Protein AF-A0A9P4XIF9-F1 (afdb_monomer)

Structure (mmCIF, N/CA/C/O backbone):
data_AF-A0A9P4XIF9-F1
#
_entry.id   AF-A0A9P4XIF9-F1
#
loop_
_atom_site.group_PDB
_atom_site.id
_atom_site.type_symbol
_atom_site.label_atom_id
_atom_site.label_alt_id
_atom_site.label_comp_id
_atom_site.label_asym_id
_atom_site.label_entity_id
_atom_site.label_seq_id
_atom_site.pdbx_PDB_ins_code
_atom_site.Cartn_x
_atom_site.Cartn_y
_atom_site.Cartn_z
_atom_site.occupancy
_atom_site.B_iso_or_equiv
_atom_site.auth_seq_id
_atom_site.auth_comp_id
_atom_site.auth_asym_id
_atom_site.auth_atom_id
_atom_site.pdbx_PDB_model_num
ATOM 1 N N . MET A 1 1 ? 17.926 64.550 -38.096 1.00 45.88 1 MET A N 1
ATOM 2 C CA . MET A 1 1 ? 16.974 64.703 -36.972 1.00 45.88 1 MET A CA 1
ATOM 3 C C . MET A 1 1 ? 16.442 63.330 -36.577 1.00 45.88 1 MET A C 1
ATOM 5 O O . MET A 1 1 ? 16.122 62.567 -37.485 1.00 45.88 1 MET A O 1
ATOM 9 N N . PRO A 1 2 ? 16.386 62.983 -35.280 1.00 43.66 2 PRO A N 1
ATOM 10 C CA . PRO A 1 2 ? 15.894 61.683 -34.825 1.00 43.66 2 PRO A CA 1
ATOM 11 C C . PRO A 1 2 ? 14.366 61.588 -34.968 1.00 43.66 2 PRO A C 1
ATOM 13 O O . PRO A 1 2 ? 13.650 62.548 -34.687 1.00 43.66 2 PRO A O 1
ATOM 16 N N . ARG A 1 3 ? 13.854 60.429 -35.401 1.00 45.88 3 ARG A N 1
ATOM 17 C CA . ARG A 1 3 ? 12.406 60.168 -35.460 1.00 45.88 3 ARG A CA 1
ATOM 18 C C . ARG A 1 3 ? 11.880 59.867 -34.056 1.00 45.88 3 ARG A C 1
ATOM 20 O O . ARG A 1 3 ? 12.386 58.955 -33.409 1.00 45.88 3 ARG A O 1
ATOM 27 N N . GLN A 1 4 ? 10.852 60.589 -33.610 1.00 50.59 4 GLN A N 1
ATOM 28 C CA . GLN A 1 4 ? 10.167 60.260 -32.357 1.00 50.59 4 GLN A CA 1
ATOM 29 C C . GLN A 1 4 ? 9.380 58.937 -32.475 1.00 50.59 4 GLN A C 1
ATOM 31 O O . GLN A 1 4 ? 8.837 58.640 -33.546 1.00 50.59 4 GLN A O 1
ATOM 36 N N . PRO A 1 5 ? 9.303 58.135 -31.396 1.00 54.44 5 PRO A N 1
ATOM 37 C CA . PRO A 1 5 ? 8.517 56.906 -31.375 1.00 54.44 5 PRO A CA 1
ATOM 38 C C . PRO A 1 5 ? 7.012 57.212 -31.353 1.00 54.44 5 PRO A C 1
ATOM 40 O O . PRO A 1 5 ? 6.559 58.113 -30.652 1.00 54.44 5 PRO A O 1
ATOM 43 N N . LYS A 1 6 ? 6.219 56.436 -32.103 1.00 57.38 6 LYS A N 1
ATOM 44 C CA . LYS A 1 6 ? 4.751 56.549 -32.083 1.00 57.38 6 LYS A CA 1
ATOM 45 C C . LYS A 1 6 ? 4.178 56.067 -30.737 1.00 57.38 6 LYS A C 1
ATOM 47 O O . LYS A 1 6 ? 4.663 55.057 -30.220 1.00 57.38 6 LYS A O 1
ATOM 52 N N . PRO A 1 7 ? 3.124 56.715 -30.204 1.00 55.19 7 PRO A N 1
ATOM 53 C CA . PRO A 1 7 ? 2.435 56.241 -29.006 1.00 55.19 7 PRO A CA 1
ATOM 54 C C . PRO A 1 7 ? 1.759 54.886 -29.265 1.00 55.19 7 PRO A C 1
ATOM 56 O O . PRO A 1 7 ? 1.248 54.627 -30.358 1.00 55.19 7 PRO A O 1
ATOM 59 N N . LYS A 1 8 ? 1.762 54.010 -28.254 1.00 58.25 8 LYS A N 1
ATOM 60 C CA . LYS A 1 8 ? 1.008 52.747 -28.283 1.00 58.25 8 LYS A CA 1
ATOM 61 C C . LYS A 1 8 ? -0.459 53.022 -27.921 1.00 58.25 8 LYS A C 1
ATOM 63 O O . LYS A 1 8 ? -0.689 53.846 -27.042 1.00 58.25 8 LYS A O 1
ATOM 68 N N . PRO A 1 9 ? -1.434 52.342 -28.549 1.00 59.09 9 PRO A N 1
ATOM 69 C CA . PRO A 1 9 ? -2.839 52.490 -28.190 1.00 59.09 9 PRO A CA 1
ATOM 70 C C . PRO A 1 9 ? -3.131 51.827 -26.838 1.00 59.09 9 PRO A C 1
ATOM 72 O O . PRO A 1 9 ? -2.679 50.704 -26.582 1.00 59.09 9 PRO A O 1
ATOM 75 N N . ASP A 1 10 ? -3.916 52.505 -26.003 1.00 60.84 10 ASP A N 1
ATOM 76 C CA . ASP A 1 10 ? -4.348 51.981 -24.710 1.00 60.84 10 ASP A CA 1
ATOM 77 C C . ASP A 1 10 ? -5.229 50.738 -24.873 1.00 60.84 10 ASP A C 1
ATOM 79 O O . ASP A 1 10 ? -6.188 50.702 -25.649 1.00 60.84 10 ASP A O 1
ATOM 83 N N . LYS A 1 11 ? -4.903 49.686 -24.116 1.00 59.03 11 LYS A N 1
ATOM 84 C CA . LYS A 1 11 ? -5.727 48.477 -24.056 1.00 59.03 11 LYS A CA 1
ATOM 85 C C . LYS A 1 11 ? -6.918 48.726 -23.141 1.00 59.03 11 LYS A C 1
ATOM 87 O O . LYS A 1 11 ? -6.751 48.795 -21.926 1.00 59.03 11 LYS A O 1
ATOM 92 N N . ALA A 1 12 ? -8.114 48.764 -23.724 1.00 64.31 12 ALA A N 1
ATOM 93 C CA . ALA A 1 12 ? -9.361 48.749 -22.969 1.00 64.31 12 ALA A CA 1
ATOM 94 C C . ALA A 1 12 ? -9.392 47.569 -21.965 1.00 64.31 12 ALA A C 1
ATOM 96 O O . ALA A 1 12 ? -8.933 46.466 -22.300 1.00 64.31 12 ALA A O 1
ATOM 97 N N . PRO A 1 13 ? -9.918 47.772 -20.742 1.00 53.72 13 PRO A N 1
ATOM 98 C CA . PRO A 1 13 ? -9.957 46.735 -19.720 1.00 53.72 13 PRO A CA 1
ATOM 99 C C . PRO A 1 13 ? -10.834 45.563 -20.176 1.00 53.72 13 PRO A C 1
ATOM 101 O O . PRO A 1 13 ? -11.983 45.742 -20.582 1.00 53.72 13 PRO A O 1
ATOM 104 N N . LYS A 1 14 ? -10.294 44.340 -20.107 1.00 55.84 14 LYS A N 1
ATOM 105 C CA . LYS A 1 14 ? -11.080 43.129 -20.380 1.00 55.84 14 LYS A CA 1
ATOM 106 C C . LYS A 1 14 ? -12.169 42.972 -19.309 1.00 55.84 14 LYS A C 1
ATOM 108 O O . LYS A 1 14 ? -11.842 43.101 -18.129 1.00 55.84 14 LYS A O 1
ATOM 113 N N . PRO A 1 15 ? -13.417 42.633 -19.681 1.00 46.97 15 PRO A N 1
ATOM 114 C CA . PRO A 1 15 ? -14.468 42.377 -18.705 1.00 46.97 15 PRO A CA 1
ATOM 115 C C . PRO A 1 15 ? -14.076 41.208 -17.795 1.00 46.97 15 PRO A C 1
ATOM 117 O O . PRO A 1 15 ? -13.524 40.203 -18.257 1.00 46.97 15 PRO A O 1
ATOM 120 N N . ALA A 1 16 ? -14.361 41.351 -16.499 1.00 52.16 16 ALA A N 1
ATOM 121 C CA . ALA A 1 16 ? -14.076 40.329 -15.503 1.00 52.16 16 ALA A CA 1
ATOM 122 C C . ALA A 1 16 ? -14.806 39.028 -15.869 1.00 52.16 16 ALA A C 1
ATOM 124 O O . ALA A 1 16 ? -16.031 38.988 -15.995 1.00 52.16 16 ALA A O 1
ATOM 125 N N . ARG A 1 17 ? -14.039 37.955 -16.074 1.00 47.94 17 ARG A N 1
ATOM 126 C CA . ARG A 1 17 ? -14.581 36.649 -16.447 1.00 47.94 17 ARG A CA 1
ATOM 127 C C . ARG A 1 17 ? -15.250 36.046 -15.216 1.00 47.94 17 ARG A C 1
ATOM 129 O O . ARG A 1 17 ? -14.547 35.560 -14.336 1.00 47.94 17 ARG A O 1
ATOM 136 N N . ALA A 1 18 ? -16.581 36.091 -15.164 1.00 46.34 18 ALA A N 1
ATOM 137 C CA . ALA A 1 18 ? -17.352 35.496 -14.078 1.00 46.34 18 ALA A CA 1
ATOM 138 C C . ALA A 1 18 ? -16.908 34.043 -13.846 1.00 46.34 18 ALA A C 1
ATOM 140 O O . ALA A 1 18 ? -16.973 33.203 -14.750 1.00 46.34 18 ALA A O 1
ATOM 141 N N . SER A 1 19 ? -16.423 33.764 -12.638 1.00 44.91 19 SER A N 1
ATOM 142 C CA . SER A 1 19 ? -16.069 32.422 -12.204 1.00 44.91 19 SER A CA 1
ATOM 143 C C . SER A 1 19 ? -17.350 31.604 -12.083 1.00 44.91 19 SER A C 1
ATOM 145 O O . SER A 1 19 ? -18.084 31.742 -11.104 1.00 44.91 19 SER A O 1
ATOM 147 N N . LYS A 1 20 ? -17.627 30.747 -13.074 1.00 48.09 20 LYS A N 1
ATOM 148 C CA . LYS A 1 20 ? -18.573 29.647 -12.870 1.00 48.09 20 LYS A CA 1
ATOM 149 C C . LYS A 1 20 ? -18.083 28.862 -11.657 1.00 48.09 20 LYS A C 1
ATOM 151 O O . LYS A 1 20 ? -16.939 28.411 -11.667 1.00 48.09 20 LYS A O 1
ATOM 156 N N . GLY A 1 21 ? -18.926 28.739 -10.636 1.00 44.53 21 GLY A N 1
ATOM 157 C CA . GLY A 1 21 ? -18.659 27.842 -9.522 1.00 44.53 21 GLY A CA 1
ATOM 158 C C . GLY A 1 21 ? -18.537 26.432 -10.078 1.00 44.53 21 GLY A C 1
ATOM 159 O O . GLY A 1 21 ? -19.508 25.890 -10.600 1.00 44.53 21 GLY A O 1
ATOM 160 N N . THR A 1 22 ? -17.329 25.880 -10.050 1.00 49.16 22 THR A N 1
ATOM 161 C CA . THR A 1 22 ? -17.113 24.481 -10.396 1.00 49.16 22 THR A CA 1
ATOM 162 C C . THR A 1 22 ? -17.690 23.665 -9.250 1.00 49.16 22 THR A C 1
ATOM 164 O O . THR A 1 22 ? -17.115 23.673 -8.163 1.00 49.16 22 THR A O 1
ATOM 167 N N . GLU A 1 23 ? -18.814 22.981 -9.469 1.00 46.38 23 GLU A N 1
ATOM 168 C CA . GLU A 1 23 ? -19.221 21.907 -8.566 1.00 46.38 23 GLU A CA 1
ATOM 169 C C . GLU A 1 23 ? -18.059 20.917 -8.481 1.00 46.38 23 GLU A C 1
ATOM 171 O O . GLU A 1 23 ? -17.656 20.306 -9.475 1.00 46.38 23 GLU A O 1
ATOM 176 N N . THR A 1 24 ? -17.464 20.810 -7.295 1.00 61.12 24 THR A N 1
ATOM 177 C CA . THR A 1 24 ? -16.451 19.803 -7.008 1.00 61.12 24 THR A CA 1
ATOM 178 C C . THR A 1 24 ? -17.153 18.457 -6.985 1.00 61.12 24 THR A C 1
ATOM 180 O O . THR A 1 24 ? -17.764 18.096 -5.979 1.00 61.12 24 THR A O 1
ATOM 183 N N . ALA A 1 25 ? -17.096 17.746 -8.113 1.00 69.00 25 ALA A N 1
ATOM 184 C CA . ALA A 1 25 ? -17.603 16.387 -8.228 1.00 69.00 25 ALA A CA 1
ATOM 185 C C . ALA A 1 25 ? -17.075 15.536 -7.064 1.00 69.00 25 ALA A C 1
ATOM 187 O O . ALA A 1 25 ? -15.888 15.605 -6.730 1.00 69.00 25 ALA A O 1
ATOM 188 N N . ALA A 1 26 ? -17.963 14.761 -6.439 1.00 78.94 26 ALA A N 1
ATOM 189 C CA . ALA A 1 26 ? -17.603 13.919 -5.307 1.00 78.94 26 ALA A CA 1
ATOM 190 C C . ALA A 1 26 ? -16.476 12.954 -5.709 1.00 78.94 26 ALA A C 1
ATOM 192 O O . ALA A 1 26 ? -16.573 12.270 -6.730 1.00 78.94 26 ALA A O 1
ATOM 193 N N . ILE A 1 27 ? -15.401 12.908 -4.918 1.00 87.06 27 ILE A N 1
ATOM 194 C CA . ILE A 1 27 ? -14.288 11.999 -5.197 1.00 87.06 27 ILE A CA 1
ATOM 195 C C . ILE A 1 27 ? -14.744 10.571 -4.914 1.00 87.06 27 ILE A C 1
ATOM 197 O O . ILE A 1 27 ? -15.144 10.241 -3.800 1.00 87.06 27 ILE A O 1
ATOM 201 N N . SER A 1 28 ? -14.657 9.729 -5.939 1.00 89.75 28 SER A N 1
ATOM 202 C CA . SER A 1 28 ? -14.852 8.287 -5.838 1.00 89.75 28 SER A CA 1
ATOM 203 C C . SER A 1 28 ? -13.496 7.581 -5.869 1.00 89.75 28 SER A C 1
ATOM 205 O O . SER A 1 28 ? -12.626 7.892 -6.692 1.00 89.75 28 SER A O 1
ATOM 207 N N . PHE A 1 29 ? -13.350 6.593 -4.988 1.00 93.06 29 PHE A N 1
ATOM 208 C CA . PHE A 1 29 ? -12.261 5.617 -4.980 1.00 93.06 29 PHE A CA 1
ATOM 209 C C . PHE A 1 29 ? -12.724 4.250 -5.509 1.00 93.06 29 PHE A C 1
ATOM 211 O O . PHE A 1 29 ? -12.046 3.258 -5.280 1.00 93.06 29 PHE A O 1
ATOM 218 N N . ASP A 1 30 ? -13.836 4.189 -6.251 1.00 92.69 30 ASP A N 1
ATOM 219 C CA . ASP A 1 30 ? -14.298 2.944 -6.871 1.00 92.69 30 ASP A CA 1
ATOM 220 C C . ASP A 1 30 ? -13.254 2.446 -7.889 1.00 92.69 30 ASP A C 1
ATOM 222 O O . ASP A 1 30 ? -12.745 3.266 -8.674 1.00 92.69 30 ASP A O 1
ATOM 226 N N . PRO A 1 31 ? -12.922 1.138 -7.915 1.00 94.50 31 PRO A N 1
ATOM 227 C CA . PRO A 1 31 ? -11.934 0.576 -8.836 1.00 94.50 31 PRO A CA 1
ATOM 228 C C . PRO A 1 31 ? -12.284 0.893 -10.285 1.00 94.50 31 PRO A C 1
ATOM 230 O O . PRO A 1 31 ? -13.388 0.594 -10.743 1.00 94.50 31 PRO A O 1
ATOM 233 N N . ILE A 1 32 ? -11.356 1.506 -11.024 1.00 92.88 32 ILE A N 1
ATOM 234 C CA . ILE A 1 32 ? -11.715 2.083 -12.322 1.00 92.88 32 ILE A CA 1
ATOM 235 C C . ILE A 1 32 ? -12.131 1.021 -13.345 1.00 92.88 32 ILE A C 1
ATOM 237 O O . ILE A 1 32 ? -13.061 1.266 -14.102 1.00 92.88 32 ILE A O 1
ATOM 241 N N . LEU A 1 33 ? -11.552 -0.185 -13.310 1.00 92.50 33 LEU A N 1
ATOM 242 C CA . LEU A 1 33 ? -11.958 -1.284 -14.198 1.00 92.50 33 LEU A CA 1
ATOM 243 C C . LEU A 1 33 ? -13.365 -1.861 -13.907 1.00 92.50 33 LEU A C 1
ATOM 245 O O . LEU A 1 33 ? -13.855 -2.668 -14.693 1.00 92.50 33 LEU A O 1
ATOM 249 N N . ARG A 1 34 ? -14.057 -1.434 -12.834 1.00 92.94 34 ARG A N 1
ATOM 250 C CA . ARG A 1 34 ? -15.493 -1.727 -12.628 1.00 92.94 34 ARG A CA 1
ATOM 251 C C . ARG A 1 34 ? -16.431 -0.748 -13.348 1.00 92.94 34 ARG A C 1
ATOM 253 O O . ARG A 1 34 ? -17.632 -1.006 -13.382 1.00 92.94 34 ARG A O 1
ATOM 260 N N . GLN A 1 35 ? -15.915 0.365 -13.874 1.00 90.62 35 GLN A N 1
ATOM 261 C CA . GLN A 1 35 ? -16.707 1.398 -14.546 1.00 90.62 35 GLN A CA 1
ATOM 262 C C . GLN A 1 35 ? -16.933 1.054 -16.024 1.00 90.62 35 GLN A C 1
ATOM 264 O O . GLN A 1 35 ? -16.078 0.457 -16.674 1.00 90.62 35 GLN A O 1
ATOM 269 N N . ASP A 1 36 ? -18.066 1.481 -16.577 1.00 88.94 36 ASP A N 1
ATOM 270 C CA . ASP A 1 36 ? -18.350 1.344 -18.007 1.00 88.94 36 ASP A CA 1
ATOM 271 C C . ASP A 1 36 ? -17.645 2.436 -18.838 1.00 88.94 36 ASP A C 1
ATOM 273 O O . ASP A 1 36 ? -17.253 3.486 -18.326 1.00 88.94 36 ASP A O 1
ATOM 277 N N . ASN A 1 37 ? -17.551 2.232 -20.158 1.00 89.50 37 ASN A N 1
ATOM 278 C CA . ASN A 1 37 ? -17.005 3.202 -21.127 1.00 89.50 37 ASN A CA 1
ATOM 279 C C . ASN A 1 37 ? -15.531 3.594 -20.890 1.00 89.50 37 ASN A C 1
ATOM 281 O O . ASN A 1 37 ? -15.133 4.748 -21.084 1.00 89.50 37 ASN A O 1
ATOM 285 N N . LEU A 1 38 ? -14.709 2.627 -20.483 1.00 91.50 38 LEU A N 1
ATOM 286 C CA . LEU A 1 38 ? -13.288 2.841 -20.223 1.00 91.50 38 LEU A CA 1
ATOM 287 C C . LEU A 1 38 ? -12.487 3.151 -21.501 1.00 91.50 38 LEU A C 1
ATOM 289 O O . LEU A 1 38 ? -12.790 2.623 -22.572 1.00 91.50 38 LEU A O 1
ATOM 293 N N . PRO A 1 39 ? -11.423 3.972 -21.403 1.00 92.81 39 PRO A N 1
ATOM 294 C CA . PRO A 1 39 ? -10.438 4.113 -22.469 1.00 92.81 39 PRO A CA 1
ATOM 295 C C . PRO A 1 39 ? -9.807 2.769 -22.849 1.00 92.81 39 PRO A C 1
ATOM 297 O O . PRO A 1 39 ? -9.378 2.032 -21.965 1.00 92.81 39 PRO A O 1
ATOM 300 N N . GLU A 1 40 ? -9.655 2.505 -24.149 1.00 94.50 40 GLU A N 1
ATOM 301 C CA . GLU A 1 40 ? -9.080 1.257 -24.689 1.00 94.50 40 GLU A CA 1
ATOM 302 C C . GLU A 1 40 ? -7.734 0.888 -24.047 1.00 94.50 40 GLU A C 1
ATOM 304 O O . GLU A 1 40 ? -7.527 -0.263 -23.684 1.00 94.50 40 GLU A O 1
ATOM 309 N N . TRP A 1 41 ? -6.858 1.870 -23.795 1.00 94.75 41 TRP A N 1
ATOM 310 C CA . TRP A 1 41 ? -5.553 1.637 -23.159 1.00 94.75 41 TRP A CA 1
ATOM 311 C C . TRP A 1 41 ? -5.641 1.036 -21.747 1.00 94.75 41 TRP A C 1
ATOM 313 O O . TRP A 1 41 ? -4.664 0.460 -21.282 1.00 94.75 41 TRP A O 1
ATOM 323 N N . ARG A 1 42 ? -6.776 1.173 -21.043 1.00 94.62 42 ARG A N 1
ATOM 324 C CA . ARG A 1 42 ? -6.986 0.531 -19.735 1.00 94.62 42 ARG A CA 1
ATOM 325 C C . ARG A 1 42 ? -7.360 -0.944 -19.850 1.00 94.62 42 ARG A C 1
ATOM 327 O O . ARG A 1 42 ? -7.243 -1.649 -18.856 1.00 94.62 42 ARG A O 1
ATOM 334 N N . LEU A 1 43 ? -7.824 -1.375 -21.020 1.00 93.94 43 LEU A N 1
ATOM 335 C CA . LEU A 1 43 ? -8.221 -2.749 -21.334 1.00 93.94 43 LEU A CA 1
ATOM 336 C C . LEU A 1 43 ? -7.134 -3.494 -22.130 1.00 93.94 43 LEU A C 1
ATOM 338 O O . LEU A 1 43 ? -7.317 -4.655 -22.483 1.00 93.94 43 LEU A O 1
ATOM 342 N N . ASP A 1 44 ? -6.019 -2.821 -22.425 1.00 94.75 44 ASP A N 1
ATOM 343 C CA . ASP A 1 44 ? -4.832 -3.415 -23.028 1.00 94.75 44 ASP A CA 1
ATOM 344 C C . ASP A 1 44 ? -4.257 -4.499 -22.090 1.00 94.75 44 ASP A C 1
ATOM 346 O O . ASP A 1 44 ? -4.021 -4.198 -20.913 1.00 94.75 44 ASP A O 1
ATOM 350 N N . PRO A 1 45 ? -4.000 -5.732 -22.572 1.00 94.50 45 PRO A N 1
ATOM 351 C CA . PRO A 1 45 ? -3.392 -6.791 -21.770 1.00 94.50 45 PRO A CA 1
ATOM 352 C C . PRO A 1 45 ? -2.099 -6.369 -21.051 1.00 94.50 45 PRO A C 1
ATOM 354 O O . PRO A 1 45 ? -1.907 -6.731 -19.890 1.00 94.50 45 PRO A O 1
ATOM 357 N N . GLU A 1 46 ? -1.243 -5.544 -21.671 1.00 93.69 46 GLU A N 1
ATOM 358 C CA . GLU A 1 46 ? -0.011 -5.034 -21.040 1.00 93.69 46 GLU A CA 1
ATOM 359 C C . GLU A 1 46 ? -0.265 -3.972 -19.957 1.00 93.69 46 GLU A C 1
ATOM 361 O O . GLU A 1 46 ? 0.644 -3.618 -19.198 1.00 93.69 46 GLU A O 1
ATOM 366 N N . ALA A 1 47 ? -1.482 -3.428 -19.891 1.00 94.38 47 ALA A N 1
ATOM 367 C CA . ALA A 1 47 ? -1.937 -2.524 -18.843 1.00 94.38 47 ALA A CA 1
ATOM 368 C C . ALA A 1 47 ? -2.736 -3.247 -17.744 1.00 94.38 47 ALA A C 1
ATOM 370 O O . ALA A 1 47 ? -3.034 -2.624 -16.724 1.00 94.38 47 ALA A O 1
ATOM 371 N N . THR A 1 48 ? -3.078 -4.526 -17.916 1.00 94.44 48 THR A N 1
ATOM 372 C CA . THR A 1 48 ? -3.738 -5.365 -16.895 1.00 94.44 48 THR A CA 1
ATOM 373 C C . THR A 1 48 ? -2.846 -6.476 -16.336 1.00 94.44 48 THR A C 1
ATOM 375 O O . THR A 1 48 ? -3.181 -7.046 -15.300 1.00 94.44 48 THR A O 1
ATOM 378 N N . ASP A 1 49 ? -1.706 -6.760 -16.973 1.00 95.06 49 ASP A N 1
ATOM 379 C CA . ASP A 1 49 ? -0.644 -7.593 -16.404 1.00 95.06 49 ASP A CA 1
ATOM 380 C C . ASP A 1 49 ? 0.069 -6.849 -15.261 1.00 95.06 49 ASP A C 1
ATOM 382 O O . ASP A 1 49 ? 0.799 -5.871 -15.459 1.00 95.06 49 ASP A O 1
ATOM 386 N N . TYR A 1 50 ? -0.143 -7.335 -14.040 1.00 96.31 50 TYR A N 1
ATOM 387 C CA . TYR A 1 50 ? 0.476 -6.834 -12.818 1.00 96.31 50 TYR A CA 1
ATOM 388 C C . TYR A 1 50 ? 1.537 -7.788 -12.262 1.00 96.31 50 TYR A C 1
ATOM 390 O O . TYR A 1 50 ? 1.994 -7.588 -11.132 1.00 96.31 50 TYR A O 1
ATOM 398 N N . SER A 1 51 ? 1.960 -8.797 -13.031 1.00 94.88 51 SER A N 1
ATOM 399 C CA . SER A 1 51 ? 3.102 -9.646 -12.688 1.00 94.88 51 SER A CA 1
ATOM 400 C C . SER A 1 51 ? 4.361 -8.811 -12.428 1.00 94.88 51 SER A C 1
ATOM 402 O O . SER A 1 51 ? 4.504 -7.667 -12.877 1.00 94.88 51 SER A O 1
ATOM 404 N N . VAL A 1 52 ? 5.283 -9.370 -11.642 1.00 91.31 52 VAL A N 1
ATOM 405 C CA . VAL A 1 52 ? 6.583 -8.736 -11.417 1.00 91.31 52 VAL A CA 1
ATOM 406 C C . VAL A 1 52 ? 7.453 -9.011 -12.642 1.00 91.31 52 VAL A C 1
ATOM 408 O O . VAL A 1 52 ? 7.794 -10.156 -12.931 1.00 91.31 52 VAL A O 1
ATOM 411 N N . ALA A 1 53 ? 7.769 -7.963 -13.396 1.00 85.38 53 ALA A N 1
ATOM 412 C CA . ALA A 1 53 ? 8.610 -8.041 -14.579 1.00 85.38 53 ALA A CA 1
ATOM 413 C C . ALA A 1 53 ? 10.046 -8.447 -14.210 1.00 85.38 53 ALA A C 1
ATOM 415 O O . ALA A 1 53 ? 10.565 -8.029 -13.180 1.00 85.38 53 ALA A O 1
ATOM 416 N N . ASN A 1 54 ? 10.728 -9.182 -15.093 1.00 64.81 54 ASN A N 1
ATOM 417 C CA . ASN A 1 54 ? 12.151 -9.509 -14.942 1.00 64.81 54 ASN A CA 1
ATOM 418 C C . ASN A 1 54 ? 13.034 -8.277 -15.216 1.00 64.81 54 ASN A C 1
ATOM 420 O O . ASN A 1 54 ? 13.733 -8.211 -16.226 1.00 64.81 54 ASN A O 1
ATOM 424 N N . THR A 1 55 ? 12.989 -7.283 -14.327 1.00 56.28 55 THR A N 1
ATOM 425 C CA . THR A 1 55 ? 13.799 -6.059 -14.403 1.00 56.28 55 THR A CA 1
ATOM 426 C C . THR A 1 55 ? 14.459 -5.737 -13.067 1.00 56.28 55 THR A C 1
ATOM 428 O O . THR A 1 55 ? 14.419 -4.600 -12.591 1.00 56.28 55 THR A O 1
ATOM 431 N N . ALA A 1 56 ? 15.149 -6.731 -12.506 1.00 56.75 56 ALA A N 1
ATOM 432 C CA . ALA A 1 56 ? 16.292 -6.496 -11.632 1.00 56.75 56 ALA A CA 1
ATOM 433 C C . ALA A 1 56 ? 17.403 -5.805 -12.448 1.00 56.75 56 ALA A C 1
ATOM 435 O O . ALA A 1 56 ? 18.365 -6.430 -12.889 1.00 56.75 56 ALA A O 1
ATOM 436 N N . ILE A 1 57 ? 17.241 -4.503 -12.713 1.00 59.00 57 ILE A N 1
ATOM 437 C CA . ILE A 1 57 ? 18.335 -3.666 -13.203 1.00 59.00 57 ILE A CA 1
ATOM 438 C C . ILE A 1 57 ? 19.263 -3.487 -12.007 1.00 59.00 57 ILE A C 1
ATOM 440 O O . ILE A 1 57 ? 19.023 -2.648 -11.136 1.00 59.00 57 ILE A O 1
ATOM 444 N N . THR A 1 58 ? 20.284 -4.335 -11.941 1.00 58.03 58 THR A N 1
ATOM 445 C CA . THR A 1 58 ? 21.389 -4.176 -11.002 1.00 58.03 58 THR A CA 1
ATOM 446 C C . THR A 1 58 ? 22.125 -2.878 -11.311 1.00 58.03 58 THR A C 1
ATOM 448 O O . THR A 1 58 ? 22.219 -2.455 -12.469 1.00 58.03 58 THR A O 1
ATOM 451 N N . THR A 1 59 ? 22.656 -2.250 -10.270 1.00 59.47 59 THR A N 1
ATOM 452 C CA . THR A 1 59 ? 23.521 -1.075 -10.355 1.00 59.47 59 THR A CA 1
ATOM 453 C C . THR A 1 59 ? 24.664 -1.250 -11.369 1.00 59.47 59 THR A C 1
ATOM 455 O O . THR A 1 59 ? 25.077 -2.377 -11.651 1.00 59.47 59 THR A O 1
ATOM 458 N N . PRO A 1 60 ? 25.236 -0.149 -11.897 1.00 64.06 60 PRO A N 1
ATOM 459 C CA . PRO A 1 60 ? 26.386 -0.209 -12.794 1.00 64.06 60 PRO A CA 1
ATOM 460 C C . PRO A 1 60 ? 27.546 -1.062 -12.260 1.00 64.06 60 PRO A C 1
ATOM 462 O O . PRO A 1 60 ? 27.892 -0.986 -11.083 1.00 64.06 60 PRO A O 1
ATOM 465 N N . ASN A 1 61 ? 28.207 -1.792 -13.161 1.00 69.25 61 ASN A N 1
ATOM 466 C CA . ASN A 1 61 ? 29.406 -2.588 -12.860 1.00 69.25 61 ASN A CA 1
ATOM 467 C C . ASN A 1 61 ? 30.689 -1.737 -12.732 1.00 69.25 61 ASN A C 1
ATOM 469 O O . ASN A 1 61 ? 31.754 -2.257 -12.411 1.00 69.25 61 ASN A O 1
ATOM 473 N N . GLU A 1 62 ? 30.620 -0.438 -13.031 1.00 80.62 62 GLU A N 1
ATOM 474 C CA . GLU A 1 62 ? 31.772 0.467 -13.015 1.00 80.62 62 GLU A CA 1
ATOM 475 C C . GLU A 1 62 ? 32.053 0.980 -11.589 1.00 80.62 62 GLU A C 1
ATOM 477 O O . GLU A 1 62 ? 31.186 1.643 -11.013 1.00 80.62 62 GLU A O 1
ATOM 482 N N . PRO A 1 63 ? 33.263 0.790 -11.020 1.00 78.44 63 PRO A N 1
ATOM 483 C CA . PRO A 1 63 ? 33.559 1.185 -9.638 1.00 78.44 63 PRO A CA 1
ATOM 484 C C . PRO A 1 63 ? 33.259 2.656 -9.313 1.00 78.44 63 PRO A C 1
ATOM 486 O O . PRO A 1 63 ? 32.731 2.958 -8.246 1.00 78.44 63 PRO A O 1
ATOM 489 N N . ALA A 1 64 ? 33.522 3.574 -10.249 1.00 80.94 64 ALA A N 1
ATOM 490 C CA . ALA A 1 64 ? 33.224 4.998 -10.079 1.00 80.94 64 ALA A CA 1
ATOM 491 C C . ALA A 1 64 ? 31.712 5.284 -9.991 1.00 80.94 64 ALA A C 1
ATOM 493 O O . ALA A 1 64 ? 31.282 6.148 -9.223 1.00 80.94 64 ALA A O 1
ATOM 494 N N . ALA A 1 65 ? 30.899 4.546 -10.752 1.00 78.81 65 ALA A N 1
ATOM 495 C CA . ALA A 1 65 ? 29.448 4.637 -10.691 1.00 78.81 65 ALA A CA 1
ATOM 496 C C . ALA A 1 65 ? 28.913 4.042 -9.380 1.00 78.81 65 ALA A C 1
ATOM 498 O O . ALA A 1 65 ? 28.117 4.702 -8.721 1.00 78.81 65 ALA A O 1
ATOM 499 N N . ILE A 1 66 ? 29.435 2.889 -8.939 1.00 76.31 66 ILE A N 1
ATOM 500 C CA . ILE A 1 66 ? 29.117 2.293 -7.628 1.00 76.31 66 ILE A CA 1
ATOM 501 C C . ILE A 1 66 ? 29.415 3.287 -6.496 1.00 76.31 66 ILE A C 1
ATOM 503 O O . ILE A 1 66 ? 28.557 3.542 -5.657 1.00 76.31 66 ILE A O 1
ATOM 507 N N . THR A 1 67 ? 30.600 3.913 -6.476 1.00 79.31 67 THR A N 1
ATOM 508 C CA . THR A 1 67 ? 30.961 4.897 -5.438 1.00 79.31 67 THR A CA 1
ATOM 509 C C . THR A 1 67 ? 30.022 6.108 -5.429 1.00 79.31 67 THR A C 1
ATOM 511 O O . THR A 1 67 ? 29.571 6.529 -4.360 1.00 79.31 67 THR A O 1
ATOM 514 N N . ARG A 1 68 ? 29.698 6.657 -6.607 1.00 83.81 68 ARG A N 1
ATOM 515 C CA . ARG A 1 68 ? 28.755 7.776 -6.762 1.00 83.81 68 ARG A CA 1
ATOM 516 C C . ARG A 1 68 ? 27.353 7.397 -6.286 1.00 83.81 68 ARG A C 1
ATOM 518 O O . ARG A 1 68 ? 26.729 8.164 -5.556 1.00 83.81 68 ARG A O 1
ATOM 525 N N . ASP A 1 69 ? 26.867 6.231 -6.687 1.00 83.69 69 ASP A N 1
ATOM 526 C CA . ASP A 1 69 ? 25.504 5.794 -6.404 1.00 83.69 69 ASP A CA 1
ATOM 527 C C . ASP A 1 69 ? 25.357 5.393 -4.925 1.00 83.69 69 ASP A C 1
ATOM 529 O O . ASP A 1 69 ? 24.355 5.740 -4.306 1.00 83.69 69 ASP A O 1
ATOM 533 N N . ALA A 1 70 ? 26.409 4.851 -4.296 1.00 79.75 70 ALA A N 1
ATOM 534 C CA . ALA A 1 70 ? 26.487 4.646 -2.847 1.00 79.75 70 ALA A CA 1
ATOM 535 C C . ALA A 1 70 ? 26.425 5.967 -2.066 1.00 79.75 70 ALA A C 1
ATOM 537 O O . ALA A 1 70 ? 25.759 6.065 -1.034 1.00 79.75 70 ALA A O 1
ATOM 538 N N . ALA A 1 71 ? 27.145 6.995 -2.529 1.00 82.56 71 ALA A N 1
ATOM 539 C CA . ALA A 1 71 ? 27.106 8.324 -1.923 1.00 82.56 71 ALA A CA 1
ATOM 540 C C . ALA A 1 71 ? 25.717 8.963 -2.077 1.00 82.56 71 ALA A C 1
ATOM 542 O O . ALA A 1 71 ? 25.196 9.522 -1.112 1.00 82.56 71 ALA A O 1
ATOM 543 N N . LYS A 1 72 ? 25.088 8.808 -3.251 1.00 86.06 72 LYS A N 1
ATOM 544 C CA . LYS A 1 72 ? 23.706 9.233 -3.496 1.00 86.06 72 LYS A CA 1
ATOM 545 C C . LYS A 1 72 ? 22.736 8.516 -2.555 1.00 86.06 72 LYS A C 1
ATOM 547 O O . LYS A 1 72 ? 21.989 9.192 -1.863 1.00 86.06 72 LYS A O 1
ATOM 552 N N . TRP A 1 73 ? 22.782 7.184 -2.479 1.00 86.06 73 TRP A N 1
ATOM 553 C CA . TRP A 1 73 ? 21.904 6.379 -1.624 1.00 86.06 73 TRP A CA 1
ATOM 554 C C . TRP A 1 73 ? 21.970 6.811 -0.154 1.00 86.06 73 TRP A C 1
ATOM 556 O O . TRP A 1 73 ? 20.941 7.107 0.449 1.00 86.06 73 TRP A O 1
ATOM 566 N N . ARG A 1 74 ? 23.184 6.961 0.400 1.00 82.50 74 ARG A N 1
ATOM 567 C CA . ARG A 1 74 ? 23.378 7.443 1.781 1.00 82.50 74 ARG A CA 1
ATOM 568 C C . ARG A 1 74 ? 22.804 8.846 2.004 1.00 82.50 74 ARG A C 1
ATOM 570 O O . ARG A 1 74 ? 22.276 9.114 3.078 1.00 82.50 74 ARG A O 1
ATOM 577 N N . ALA A 1 75 ? 22.892 9.729 1.008 1.00 86.50 75 ALA A N 1
ATOM 578 C CA . ALA A 1 75 ? 22.358 11.088 1.092 1.00 86.50 75 ALA A CA 1
ATOM 579 C C . ALA A 1 75 ? 20.817 11.156 1.046 1.00 86.50 75 ALA A C 1
ATOM 581 O O . ALA A 1 75 ? 20.257 12.147 1.504 1.00 86.50 75 ALA A O 1
ATOM 582 N N . LEU A 1 76 ? 20.135 10.119 0.539 1.00 85.81 76 LEU A N 1
ATOM 583 C CA . LEU A 1 76 ? 18.665 10.025 0.525 1.00 85.81 76 LEU A CA 1
ATOM 584 C C . LEU A 1 76 ? 18.074 9.593 1.881 1.00 85.81 76 LEU A C 1
ATOM 586 O O . LEU A 1 76 ? 16.862 9.635 2.062 1.00 85.81 76 LEU A O 1
ATOM 590 N N . GLY A 1 77 ? 18.905 9.155 2.836 1.00 81.75 77 GLY A N 1
ATOM 591 C CA . GLY A 1 77 ? 18.455 8.804 4.188 1.00 81.75 77 GLY A CA 1
ATOM 592 C C . GLY A 1 77 ? 17.555 7.564 4.279 1.00 81.75 77 GLY A C 1
ATOM 593 O O . GLY A 1 77 ? 16.884 7.382 5.295 1.00 81.75 77 GLY A O 1
ATOM 594 N N . HIS A 1 78 ? 17.530 6.713 3.246 1.00 85.44 78 HIS A N 1
ATOM 595 C CA . HIS A 1 78 ? 16.804 5.443 3.274 1.00 85.44 78 HIS A CA 1
ATOM 596 C C . HIS A 1 78 ? 17.298 4.535 4.410 1.00 85.44 78 HIS A C 1
ATOM 598 O O . HIS A 1 78 ? 18.486 4.501 4.738 1.00 85.44 78 HIS A O 1
ATOM 604 N N . VAL A 1 79 ? 16.384 3.757 4.995 1.00 86.94 79 VAL A N 1
ATOM 605 C CA . VAL A 1 79 ? 16.761 2.702 5.941 1.00 86.94 79 VAL A CA 1
ATOM 606 C C . VAL A 1 79 ? 17.469 1.554 5.220 1.00 86.94 79 VAL A C 1
ATOM 608 O O . VAL A 1 79 ? 17.151 1.224 4.076 1.00 86.94 79 VAL A O 1
ATOM 611 N N . THR A 1 80 ? 18.402 0.898 5.910 1.00 83.94 80 THR A N 1
ATOM 612 C CA . THR A 1 80 ? 19.032 -0.338 5.428 1.00 83.94 80 THR A CA 1
ATOM 613 C C . THR A 1 80 ? 17.958 -1.374 5.083 1.00 83.94 80 THR A C 1
ATOM 615 O O . THR A 1 80 ? 17.166 -1.746 5.945 1.00 83.94 80 THR A O 1
ATOM 618 N N . GLY A 1 81 ? 17.936 -1.836 3.830 1.00 84.06 81 GLY A N 1
ATOM 619 C CA . GLY A 1 81 ? 16.887 -2.714 3.293 1.00 84.06 81 GLY A CA 1
ATOM 620 C C . GLY A 1 81 ? 15.905 -2.038 2.325 1.00 84.06 81 GLY A C 1
ATOM 621 O O . GLY A 1 81 ? 15.018 -2.720 1.821 1.00 84.06 81 GLY A O 1
ATOM 622 N N . VAL A 1 82 ? 16.069 -0.737 2.051 1.00 88.69 82 VAL A N 1
ATOM 623 C CA . VAL A 1 82 ? 15.455 -0.019 0.918 1.00 88.69 82 VAL A CA 1
ATOM 624 C C . VAL A 1 82 ? 16.584 0.494 0.023 1.00 88.69 82 VAL A C 1
ATOM 626 O O . VAL A 1 82 ? 17.332 1.384 0.416 1.00 88.69 82 VAL A O 1
ATOM 629 N N . GLN A 1 83 ? 16.753 -0.089 -1.161 1.00 86.69 83 GLN A N 1
ATOM 630 C CA . GLN A 1 83 ? 17.946 0.014 -2.013 1.00 86.69 83 GLN A CA 1
ATOM 631 C C . GLN A 1 83 ? 17.834 1.047 -3.142 1.00 86.69 83 GLN A C 1
ATOM 633 O O . GLN A 1 83 ? 18.768 1.242 -3.914 1.00 86.69 83 GLN A O 1
ATOM 638 N N . VAL A 1 84 ? 16.692 1.704 -3.314 1.00 87.50 84 VAL A N 1
ATOM 639 C CA . VAL A 1 84 ? 16.487 2.594 -4.465 1.00 87.50 84 VAL A CA 1
ATOM 640 C C . VAL A 1 84 ? 17.266 3.910 -4.390 1.00 87.50 84 VAL A C 1
ATOM 642 O O . VAL A 1 84 ? 17.497 4.482 -3.332 1.00 87.50 84 VAL A O 1
ATOM 645 N N . LEU A 1 85 ? 17.653 4.424 -5.558 1.00 87.12 85 LEU A N 1
ATOM 646 C CA . LEU A 1 85 ? 18.367 5.690 -5.731 1.00 87.12 85 LEU A CA 1
ATOM 647 C C . LEU A 1 85 ? 17.420 6.897 -5.903 1.00 87.12 85 LEU A C 1
ATOM 649 O O . LEU A 1 85 ? 17.749 7.817 -6.660 1.00 87.12 85 LEU A O 1
ATOM 653 N N . HIS A 1 86 ? 16.255 6.901 -5.247 1.00 88.94 86 HIS A N 1
ATOM 654 C CA . HIS A 1 86 ? 15.230 7.944 -5.386 1.00 88.94 86 HIS A CA 1
ATOM 655 C C . HIS A 1 86 ? 14.440 8.162 -4.085 1.00 88.94 86 HIS A C 1
ATOM 657 O O . HIS A 1 86 ? 13.822 7.235 -3.571 1.00 88.94 86 HIS A O 1
ATOM 663 N N . GLU A 1 87 ? 14.378 9.406 -3.606 1.00 90.81 87 GLU A N 1
ATOM 664 C CA . GLU A 1 87 ? 13.426 9.814 -2.566 1.00 90.81 87 GLU A CA 1
ATOM 665 C C . GLU A 1 87 ? 12.114 10.249 -3.229 1.00 90.81 87 GLU A C 1
ATOM 667 O O . GLU A 1 87 ? 12.106 11.161 -4.058 1.00 90.81 87 GLU A O 1
ATOM 672 N N . TRP A 1 88 ? 10.997 9.611 -2.871 1.00 92.62 88 TRP A N 1
ATOM 673 C CA . TRP A 1 88 ? 9.674 10.042 -3.319 1.00 92.62 88 TRP A CA 1
ATOM 674 C C . TRP A 1 88 ? 8.978 10.907 -2.278 1.00 92.62 88 TRP A C 1
ATOM 676 O O . TRP A 1 88 ? 8.917 10.578 -1.096 1.00 92.62 88 TRP A O 1
ATOM 686 N N . GLU A 1 89 ? 8.353 11.967 -2.772 1.00 94.06 89 GLU A N 1
ATOM 687 C CA . GLU A 1 89 ? 7.384 12.766 -2.033 1.00 94.06 89 GLU A CA 1
ATOM 688 C C . GLU A 1 89 ? 6.005 12.090 -1.987 1.00 94.06 89 GLU A C 1
ATOM 690 O O . GLU A 1 89 ? 5.687 11.222 -2.802 1.00 94.06 89 GLU A O 1
ATOM 695 N N . THR A 1 90 ? 5.128 12.585 -1.111 1.00 92.69 90 THR A N 1
ATOM 696 C CA . THR A 1 90 ? 3.715 12.160 -0.989 1.00 92.69 90 THR A CA 1
ATOM 697 C C . THR A 1 90 ? 2.877 12.376 -2.257 1.00 92.69 90 THR A C 1
ATOM 699 O O . THR A 1 90 ? 1.775 11.850 -2.367 1.00 92.69 90 THR A O 1
ATOM 702 N N . THR A 1 91 ? 3.394 13.116 -3.246 1.00 92.44 91 THR A N 1
ATOM 703 C CA . THR A 1 91 ? 2.767 13.321 -4.564 1.00 92.44 91 THR A CA 1
ATOM 704 C C . THR A 1 91 ? 3.679 12.825 -5.700 1.00 92.44 91 THR A C 1
ATOM 706 O O . THR A 1 91 ? 4.249 13.632 -6.445 1.00 92.44 91 THR A O 1
ATOM 709 N N . PRO A 1 92 ? 3.870 11.498 -5.850 1.00 90.81 92 PRO A N 1
ATOM 710 C CA . PRO A 1 92 ? 4.843 10.939 -6.786 1.00 90.81 92 PRO A CA 1
ATOM 711 C C . PRO A 1 92 ? 4.447 11.193 -8.252 1.00 90.81 92 PRO A C 1
ATOM 713 O O . PRO A 1 92 ? 3.396 10.768 -8.730 1.00 90.81 92 PRO A O 1
ATOM 716 N N . LYS A 1 93 ? 5.321 11.892 -8.993 1.00 89.19 93 LYS A N 1
ATOM 717 C CA . LYS A 1 93 ? 5.093 12.314 -10.397 1.00 89.19 93 LYS A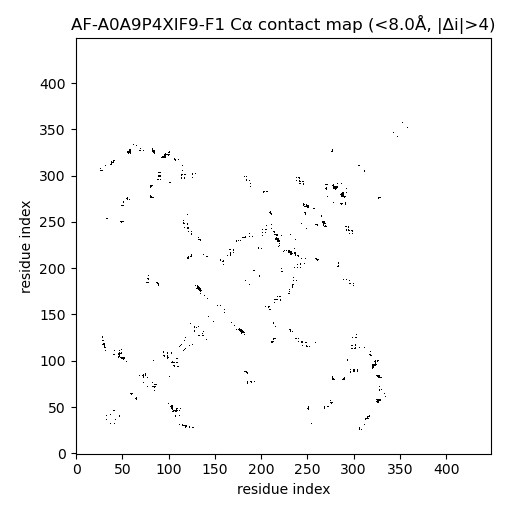 CA 1
ATOM 718 C C . LYS A 1 93 ? 5.855 11.483 -11.437 1.00 89.19 93 LYS A C 1
ATOM 720 O O . LYS A 1 93 ? 5.520 11.533 -12.621 1.00 89.19 93 LYS A O 1
ATOM 725 N N . MET A 1 94 ? 6.880 10.745 -11.015 1.00 90.56 94 MET A N 1
ATOM 726 C CA . MET A 1 94 ? 7.806 10.010 -11.887 1.00 90.56 94 MET A CA 1
ATOM 727 C C . MET A 1 94 ? 7.286 8.593 -12.155 1.00 90.56 94 MET A C 1
ATOM 729 O O . MET A 1 94 ? 7.846 7.606 -11.686 1.00 90.56 94 MET A O 1
ATOM 733 N N . ILE A 1 95 ? 6.165 8.496 -12.879 1.00 91.50 95 ILE A N 1
ATOM 734 C CA . ILE A 1 95 ? 5.412 7.240 -13.047 1.00 91.50 95 ILE A CA 1
ATOM 735 C C . ILE A 1 95 ? 6.267 6.118 -13.659 1.00 91.50 95 ILE A C 1
ATOM 737 O O . ILE A 1 95 ? 6.158 4.983 -13.216 1.00 91.50 95 ILE A O 1
ATOM 741 N N . SER A 1 96 ? 7.145 6.400 -14.628 1.00 90.50 96 SER A N 1
ATOM 742 C CA . SER A 1 96 ? 7.986 5.355 -15.246 1.00 90.50 96 SER A CA 1
ATOM 743 C C . SER A 1 96 ? 9.080 4.840 -14.311 1.00 90.50 96 SER A C 1
ATOM 745 O O . SER A 1 96 ? 9.424 3.663 -14.345 1.00 90.50 96 SER A O 1
ATOM 747 N N . GLU A 1 97 ? 9.619 5.713 -13.463 1.00 91.38 97 GLU A N 1
ATOM 748 C CA . GLU A 1 97 ? 10.608 5.350 -12.447 1.00 91.38 97 GLU A CA 1
ATOM 749 C C . GLU A 1 97 ? 9.967 4.534 -11.320 1.00 91.38 97 GLU A C 1
ATOM 751 O O . GLU A 1 97 ? 10.487 3.489 -10.936 1.00 91.38 97 GLU A O 1
ATOM 756 N N . LEU A 1 98 ? 8.776 4.946 -10.875 1.00 93.56 98 LEU A N 1
ATOM 757 C CA . LEU A 1 98 ? 7.988 4.221 -9.883 1.00 93.56 98 LEU A CA 1
ATOM 758 C C . LEU A 1 98 ? 7.464 2.873 -10.415 1.00 93.56 98 LEU A C 1
ATOM 760 O O . LEU A 1 98 ? 7.389 1.908 -9.655 1.00 93.56 98 LEU A O 1
ATOM 764 N N . ALA A 1 99 ? 7.143 2.778 -11.711 1.00 93.56 99 ALA A N 1
ATOM 765 C CA . ALA A 1 99 ? 6.730 1.530 -12.355 1.00 93.56 99 ALA A CA 1
ATOM 766 C C . ALA A 1 99 ? 7.875 0.514 -12.367 1.00 93.56 99 ALA A C 1
ATOM 768 O O . ALA A 1 99 ? 7.683 -0.608 -11.906 1.00 93.56 99 ALA A O 1
ATOM 769 N N . GLY A 1 100 ? 9.075 0.933 -12.789 1.00 90.94 100 GLY A N 1
ATOM 770 C CA . GLY A 1 100 ? 10.271 0.089 -12.728 1.00 90.94 100 GLY A CA 1
ATOM 771 C C . GLY A 1 100 ? 10.630 -0.320 -11.296 1.00 90.94 100 GLY A C 1
ATOM 772 O O . GLY A 1 100 ? 10.886 -1.492 -11.051 1.00 90.94 100 GLY A O 1
ATOM 773 N N . TYR A 1 101 ? 10.540 0.599 -10.328 1.00 92.12 101 TYR A N 1
ATOM 774 C CA . TYR A 1 101 ? 10.803 0.292 -8.917 1.00 92.12 101 TYR A CA 1
ATOM 775 C C . TYR A 1 101 ? 9.832 -0.734 -8.303 1.00 92.12 101 TYR A C 1
ATOM 777 O O . TYR A 1 101 ? 10.230 -1.556 -7.472 1.00 92.12 101 TYR A O 1
ATOM 785 N N . ASN A 1 102 ? 8.564 -0.717 -8.721 1.00 93.31 102 ASN A N 1
ATOM 786 C CA . ASN A 1 102 ? 7.579 -1.732 -8.342 1.00 93.31 102 ASN A CA 1
ATOM 787 C C . ASN A 1 102 ? 7.668 -3.006 -9.212 1.00 93.31 102 ASN A C 1
ATOM 789 O O . ASN A 1 102 ? 6.987 -3.990 -8.923 1.00 93.31 102 ASN A O 1
ATOM 793 N N . GLY A 1 103 ? 8.482 -3.014 -10.271 1.00 91.69 103 GLY A N 1
ATOM 794 C CA . GLY A 1 103 ? 8.596 -4.126 -11.215 1.00 91.69 103 GLY A CA 1
ATOM 795 C C . GLY A 1 103 ? 7.362 -4.313 -12.104 1.00 91.69 103 GLY A C 1
ATOM 796 O O . GLY A 1 103 ? 6.989 -5.447 -12.373 1.00 91.69 103 GLY A O 1
ATOM 797 N N . PHE A 1 104 ? 6.673 -3.245 -12.515 1.00 93.81 104 PHE A N 1
ATOM 798 C CA . PHE A 1 104 ? 5.640 -3.327 -13.5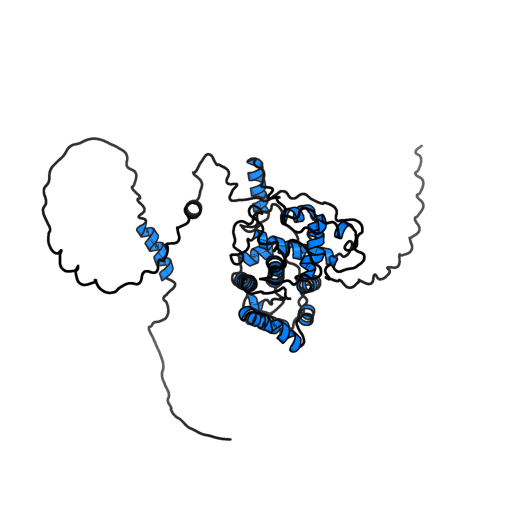61 1.00 93.81 104 PHE A CA 1
ATOM 799 C C . PHE A 1 104 ? 6.282 -3.264 -14.952 1.00 93.81 104 PHE A C 1
ATOM 801 O O . PHE A 1 104 ? 7.183 -2.454 -15.173 1.00 93.81 104 PHE A O 1
ATOM 808 N N . ARG A 1 105 ? 5.776 -4.053 -15.914 1.00 91.69 105 ARG A N 1
ATOM 809 C CA . ARG A 1 105 ? 6.251 -4.023 -17.314 1.00 91.69 105 ARG A CA 1
ATOM 810 C C . ARG A 1 105 ? 6.061 -2.658 -17.968 1.00 91.69 105 ARG A C 1
ATOM 812 O O . ARG A 1 105 ? 6.935 -2.189 -18.691 1.00 91.69 105 ARG A O 1
ATOM 819 N N . THR A 1 106 ? 4.919 -2.025 -17.707 1.00 93.19 106 THR A N 1
ATOM 820 C CA . THR A 1 106 ? 4.541 -0.745 -18.304 1.00 93.19 106 THR A CA 1
ATOM 821 C C . THR A 1 106 ? 4.128 0.259 -17.230 1.00 93.19 106 THR A C 1
ATOM 823 O O . THR A 1 106 ? 3.622 -0.084 -16.158 1.00 93.19 106 THR A O 1
ATOM 826 N N . HIS A 1 107 ? 4.296 1.550 -17.521 1.00 93.25 107 HIS A N 1
ATOM 827 C CA . HIS A 1 107 ? 3.748 2.618 -16.678 1.00 93.25 107 HIS A CA 1
ATOM 828 C C . HIS A 1 107 ? 2.215 2.718 -16.774 1.00 93.25 107 HIS A C 1
ATOM 830 O O . HIS A 1 107 ? 1.596 3.349 -15.918 1.00 93.25 107 HIS A O 1
ATOM 836 N N . ALA A 1 108 ? 1.602 2.085 -17.782 1.00 95.06 108 ALA A N 1
ATOM 837 C CA . ALA A 1 108 ? 0.158 1.892 -17.869 1.00 95.06 108 ALA A CA 1
ATOM 838 C C . ALA A 1 108 ? -0.330 0.860 -16.839 1.00 95.06 108 ALA A C 1
ATOM 840 O O . ALA A 1 108 ? -1.263 1.172 -16.103 1.00 95.06 108 ALA A O 1
ATOM 841 N N . ALA A 1 109 ? 0.357 -0.281 -16.702 1.00 96.38 109 ALA A N 1
ATOM 842 C CA . ALA A 1 109 ? 0.070 -1.302 -15.694 1.00 96.38 109 ALA A CA 1
ATOM 843 C C . ALA A 1 109 ? 0.135 -0.748 -14.268 1.00 96.38 109 ALA A C 1
ATOM 845 O O . ALA A 1 109 ? -0.814 -0.932 -13.512 1.00 96.38 109 ALA A O 1
ATOM 846 N N . LEU A 1 110 ? 1.182 0.019 -13.917 1.00 96.38 110 LEU A N 1
ATOM 847 C CA . LEU A 1 110 ? 1.237 0.715 -12.620 1.00 96.38 110 LEU A CA 1
ATOM 848 C C . LEU A 1 110 ? -0.011 1.586 -12.404 1.00 96.38 110 LEU A C 1
ATOM 850 O O . LEU A 1 110 ? -0.657 1.506 -11.366 1.00 96.38 110 LEU A O 1
ATOM 854 N N . VAL A 1 111 ? -0.360 2.425 -13.382 1.00 95.50 111 VAL A N 1
ATOM 855 C CA . VAL A 1 111 ? -1.497 3.349 -13.267 1.00 95.50 111 VAL A CA 1
ATOM 856 C C . VAL A 1 111 ? -2.831 2.610 -13.144 1.00 95.50 111 VAL A C 1
ATOM 858 O O . VAL A 1 111 ? -3.684 3.027 -12.362 1.00 95.50 111 VAL A O 1
ATOM 861 N N . ASN A 1 112 ? -3.020 1.522 -13.885 1.00 95.81 112 ASN A N 1
ATOM 862 C CA . ASN A 1 112 ? -4.204 0.677 -13.795 1.00 95.81 112 ASN A CA 1
ATOM 863 C C . ASN A 1 112 ? -4.278 -0.066 -12.455 1.00 95.81 112 ASN A C 1
ATOM 865 O O . ASN A 1 112 ? -5.339 -0.072 -11.837 1.00 95.81 112 ASN A O 1
ATOM 869 N N . PHE A 1 113 ? -3.162 -0.609 -11.966 1.00 97.81 113 PHE A N 1
ATOM 870 C CA . PHE A 1 113 ? -3.062 -1.240 -10.650 1.00 97.81 113 PHE A CA 1
ATOM 871 C C . PHE A 1 113 ? -3.428 -0.254 -9.533 1.00 97.81 113 PHE A C 1
ATOM 873 O O . PHE A 1 113 ? -4.259 -0.549 -8.680 1.00 97.81 113 PHE A O 1
ATOM 880 N N . THR A 1 114 ? -2.855 0.948 -9.560 1.00 96.62 114 THR A N 1
ATOM 881 C CA . THR A 1 114 ? -3.153 2.033 -8.618 1.00 96.62 114 THR A CA 1
ATOM 882 C C . THR A 1 114 ? -4.621 2.457 -8.681 1.00 96.62 114 THR A C 1
ATOM 884 O O . THR A 1 114 ? -5.297 2.493 -7.659 1.00 96.62 114 THR A O 1
ATOM 887 N N . ASP A 1 115 ? -5.153 2.729 -9.875 1.00 96.19 115 ASP A N 1
ATOM 888 C CA . ASP A 1 115 ? -6.542 3.176 -10.022 1.00 96.19 115 ASP A CA 1
ATOM 889 C C . ASP A 1 115 ? -7.570 2.032 -9.829 1.00 96.19 115 ASP A C 1
ATOM 891 O O . ASP A 1 115 ? -8.767 2.315 -9.750 1.00 96.19 115 ASP A O 1
ATOM 895 N N . THR A 1 116 ? -7.141 0.764 -9.757 1.00 96.69 116 THR A N 1
ATOM 896 C CA . THR A 1 116 ? -8.016 -0.420 -9.626 1.00 96.69 116 THR A CA 1
ATOM 897 C C . THR A 1 116 ? -7.723 -1.210 -8.360 1.00 96.69 116 THR A C 1
ATOM 899 O O . THR A 1 116 ? -8.482 -1.085 -7.413 1.00 96.69 116 THR A O 1
ATOM 902 N N . ILE A 1 117 ? -6.632 -1.983 -8.314 1.00 98.06 117 ILE A N 1
ATOM 903 C CA . ILE A 1 117 ? -6.291 -2.891 -7.206 1.00 98.06 117 ILE A CA 1
ATOM 904 C C . ILE A 1 117 ? -6.197 -2.151 -5.875 1.00 98.06 117 ILE A C 1
ATOM 906 O O . ILE A 1 117 ? -6.785 -2.582 -4.889 1.00 98.06 117 ILE A O 1
ATOM 910 N N . VAL A 1 118 ? -5.478 -1.028 -5.829 1.00 98.19 118 VAL A N 1
ATOM 911 C CA . VAL A 1 118 ? -5.309 -0.279 -4.572 1.00 98.19 118 VAL A CA 1
ATOM 912 C C . VAL A 1 118 ? -6.650 0.312 -4.123 1.00 98.19 118 VAL A C 1
ATOM 914 O O . VAL A 1 118 ? -7.011 0.220 -2.953 1.00 98.19 118 VAL A O 1
ATOM 917 N N . CYS A 1 119 ? -7.431 0.826 -5.074 1.00 97.44 119 CYS A N 1
ATOM 918 C CA . CYS A 1 119 ? -8.816 1.249 -4.870 1.00 97.44 119 CYS A CA 1
ATOM 919 C C . CYS A 1 119 ? -9.774 0.119 -4.441 1.00 97.44 119 CYS A C 1
ATOM 921 O O . CYS A 1 119 ? -10.780 0.412 -3.810 1.00 97.44 119 CYS A O 1
ATOM 923 N N . ASP A 1 120 ? -9.493 -1.143 -4.768 1.00 96.81 120 ASP A N 1
ATOM 924 C CA . ASP A 1 120 ? -10.346 -2.300 -4.450 1.00 96.81 120 ASP A CA 1
ATOM 925 C C . ASP A 1 120 ? -10.028 -2.863 -3.057 1.00 96.81 120 ASP A C 1
ATOM 927 O O . ASP A 1 120 ? -10.923 -3.162 -2.272 1.00 96.81 120 ASP A O 1
ATOM 931 N N . ILE A 1 121 ? -8.737 -2.931 -2.717 1.00 98.06 121 ILE A N 1
ATOM 932 C CA . ILE A 1 121 ? -8.247 -3.451 -1.435 1.00 98.06 121 ILE A CA 1
ATOM 933 C C . ILE A 1 121 ? -8.454 -2.429 -0.303 1.00 98.06 121 ILE A C 1
ATOM 935 O O . ILE A 1 121 ? -8.876 -2.808 0.786 1.00 98.06 121 ILE A O 1
ATOM 939 N N . ILE A 1 122 ? -8.164 -1.138 -0.524 1.00 98.19 122 ILE A N 1
ATOM 940 C CA . ILE A 1 122 ? -8.175 -0.114 0.544 1.00 98.19 122 ILE A CA 1
ATOM 941 C C . ILE A 1 122 ? -9.008 1.157 0.242 1.00 98.19 122 ILE A C 1
ATOM 943 O O . ILE A 1 122 ? -8.578 2.255 0.618 1.00 98.19 122 ILE A O 1
ATOM 947 N N . PRO A 1 123 ? -10.215 1.077 -0.362 1.00 97.12 123 PRO A N 1
ATOM 948 C CA . PRO A 1 123 ? -11.013 2.264 -0.712 1.00 97.12 123 PRO A CA 1
ATOM 949 C C . PRO A 1 123 ? -11.276 3.174 0.495 1.00 97.12 123 PRO A C 1
ATOM 951 O O . PRO A 1 123 ? -11.208 4.399 0.394 1.00 97.12 123 PRO A O 1
ATOM 954 N N . ALA A 1 124 ? -11.522 2.570 1.660 1.00 97.00 124 ALA A N 1
ATOM 955 C CA . ALA A 1 124 ? -11.771 3.282 2.905 1.00 97.00 124 ALA A CA 1
ATOM 956 C C . ALA A 1 124 ? -10.511 3.986 3.455 1.00 97.00 124 ALA A C 1
ATOM 958 O O . ALA A 1 124 ? -10.570 5.153 3.837 1.00 97.00 124 ALA A O 1
ATOM 959 N N . GLY A 1 125 ? -9.346 3.329 3.432 1.00 97.44 125 GLY A N 1
ATOM 960 C CA . GLY A 1 125 ? -8.082 3.952 3.846 1.00 97.44 125 GLY A CA 1
ATOM 961 C C . GLY A 1 125 ? -7.713 5.160 2.978 1.00 97.44 125 GLY A C 1
ATOM 962 O O . GLY A 1 125 ? -7.300 6.197 3.493 1.00 97.44 125 GLY A O 1
ATOM 963 N N . LEU A 1 126 ? -7.943 5.057 1.666 1.00 97.19 126 LEU A N 1
ATOM 964 C CA . LEU A 1 126 ? -7.716 6.146 0.712 1.00 97.19 126 LEU A CA 1
ATOM 965 C C . LEU A 1 126 ? -8.686 7.316 0.915 1.00 97.19 126 LEU A C 1
ATOM 967 O O . LEU A 1 126 ? -8.266 8.470 0.929 1.00 97.19 126 LEU A O 1
ATOM 971 N N . MET A 1 127 ? -9.974 7.028 1.128 1.00 96.19 127 MET A N 1
ATOM 972 C CA . MET A 1 127 ? -10.981 8.047 1.436 1.00 96.19 127 MET A CA 1
ATOM 973 C C . MET A 1 127 ? -10.634 8.802 2.730 1.00 96.19 127 MET A C 1
ATOM 975 O O . MET A 1 127 ? -10.738 10.028 2.774 1.00 96.19 127 MET A O 1
ATOM 979 N N . LEU A 1 128 ? -10.167 8.097 3.766 1.00 96.00 128 LEU A N 1
ATOM 980 C CA . LEU A 1 128 ? -9.693 8.720 5.003 1.00 96.00 128 LEU A CA 1
ATOM 981 C C . LEU A 1 128 ? -8.459 9.611 4.760 1.00 96.00 128 LEU A C 1
ATOM 983 O O . LEU A 1 128 ? -8.414 10.733 5.265 1.00 96.00 128 LEU A O 1
ATOM 987 N N . GLY A 1 129 ? -7.498 9.149 3.950 1.00 95.31 129 GLY A N 1
ATOM 988 C CA . GLY A 1 129 ? -6.320 9.924 3.545 1.00 95.31 129 GLY A CA 1
ATOM 989 C C . GLY A 1 129 ? -6.679 11.222 2.814 1.00 95.31 129 GLY A C 1
ATOM 990 O O . GLY A 1 129 ? -6.221 12.295 3.213 1.00 95.31 129 GLY A O 1
ATOM 991 N N . TYR A 1 130 ? -7.589 11.152 1.836 1.00 93.69 130 TYR A N 1
ATOM 992 C CA . TYR A 1 130 ? -8.112 12.321 1.119 1.00 93.69 130 TYR A CA 1
ATOM 993 C C . TYR A 1 130 ? -8.764 13.342 2.065 1.00 93.69 130 TYR A C 1
ATOM 995 O O . TYR A 1 130 ? -8.542 14.551 1.958 1.00 93.69 130 TYR A O 1
ATOM 1003 N N . HIS A 1 131 ? -9.526 12.853 3.046 1.00 94.12 131 HIS A N 1
ATOM 1004 C CA . HIS A 1 131 ? -10.120 13.671 4.101 1.00 94.12 131 HIS A CA 1
ATOM 1005 C C . HIS A 1 131 ? -9.135 14.051 5.224 1.00 94.12 131 HIS A C 1
ATOM 1007 O O . HIS A 1 131 ? -9.570 14.527 6.270 1.00 94.12 131 HIS A O 1
ATOM 1013 N N . LYS A 1 132 ? -7.816 13.908 5.019 1.00 94.62 132 LYS A N 1
ATOM 1014 C CA . LYS A 1 132 ? -6.763 14.299 5.975 1.00 94.62 132 LYS A CA 1
ATOM 1015 C C . LYS A 1 132 ? -6.927 13.649 7.351 1.00 94.62 132 LYS A C 1
ATOM 1017 O O . LYS A 1 132 ? -6.727 14.294 8.379 1.00 94.62 132 LYS A O 1
ATOM 1022 N N . PHE A 1 133 ? -7.316 12.377 7.361 1.00 94.88 133 PHE A N 1
ATOM 1023 C CA . PHE A 1 133 ? -7.519 11.585 8.573 1.00 94.88 133 PHE A CA 1
ATOM 1024 C C . PHE A 1 133 ? -8.557 12.181 9.544 1.00 94.88 133 PHE A C 1
ATOM 1026 O O . PHE A 1 133 ? -8.470 11.975 10.751 1.00 94.88 133 PHE A O 1
ATOM 1033 N N . ASP A 1 134 ? -9.552 12.901 9.006 1.00 94.06 134 ASP A N 1
ATOM 1034 C CA . ASP A 1 134 ? -10.675 13.461 9.764 1.00 94.06 134 ASP A CA 1
ATOM 1035 C C . ASP A 1 134 ? -11.424 12.371 10.555 1.00 94.06 134 ASP A C 1
ATOM 1037 O O . ASP A 1 134 ? -11.857 11.345 10.018 1.00 94.06 134 ASP A O 1
ATOM 1041 N N . ILE A 1 135 ? -11.561 12.615 11.857 1.00 94.06 135 ILE A N 1
ATOM 1042 C CA . ILE A 1 135 ? -12.092 11.665 12.840 1.00 94.06 135 ILE A CA 1
ATOM 1043 C C . ILE A 1 135 ? -13.576 11.357 12.615 1.00 94.06 135 ILE A C 1
ATOM 1045 O O . ILE A 1 135 ? -13.982 10.200 12.720 1.00 94.06 135 ILE A O 1
ATOM 1049 N N . GLU A 1 136 ? -14.385 12.347 12.235 1.00 93.69 136 GLU A N 1
ATOM 1050 C CA . GLU A 1 136 ? -15.803 12.126 11.932 1.00 93.69 136 GLU A CA 1
ATOM 1051 C C . GLU A 1 136 ? -15.960 11.283 10.665 1.00 93.69 136 GLU A C 1
ATOM 1053 O O . GLU A 1 136 ? -16.818 10.397 10.593 1.00 93.69 136 GLU A O 1
ATOM 1058 N N . ARG A 1 137 ? -15.064 11.473 9.689 1.00 94.38 137 ARG A N 1
ATOM 1059 C CA . ARG A 1 137 ? -14.997 10.608 8.513 1.00 94.38 137 ARG A CA 1
ATOM 1060 C C . ARG A 1 137 ? -14.633 9.172 8.893 1.00 94.38 137 ARG A C 1
ATOM 1062 O O . ARG A 1 137 ? -15.349 8.265 8.471 1.00 94.38 137 ARG A O 1
ATOM 1069 N N . ALA A 1 138 ? -13.613 8.965 9.731 1.00 95.12 138 ALA A N 1
ATOM 1070 C CA . ALA A 1 138 ? -13.241 7.640 10.233 1.00 95.12 138 ALA A CA 1
ATOM 1071 C C . ALA A 1 138 ? -14.409 6.942 10.953 1.00 95.12 138 ALA A C 1
ATOM 1073 O O . ALA A 1 138 ? -14.758 5.816 10.597 1.00 95.12 138 ALA A O 1
ATOM 1074 N N . LYS A 1 139 ? -15.074 7.630 11.893 1.00 94.75 139 LYS A N 1
ATOM 1075 C CA . LYS A 1 139 ? -16.267 7.121 12.593 1.00 94.75 139 LYS A CA 1
ATOM 1076 C C . LYS A 1 139 ? -17.375 6.719 11.623 1.00 94.75 139 LYS A C 1
ATOM 1078 O O . LYS A 1 139 ? -17.902 5.617 11.742 1.00 94.75 139 LYS A O 1
ATOM 1083 N N . SER A 1 140 ? -17.691 7.570 10.640 1.00 94.38 140 SER A N 1
ATOM 1084 C CA . SER A 1 140 ? -18.766 7.325 9.661 1.00 94.38 140 SER A CA 1
ATOM 1085 C C . SER A 1 140 ? -18.544 6.094 8.773 1.00 94.38 140 SER A C 1
ATOM 1087 O O . SER A 1 140 ? -19.487 5.597 8.163 1.00 94.38 140 SER A O 1
ATOM 1089 N N . MET A 1 141 ? -17.301 5.612 8.693 1.00 94.88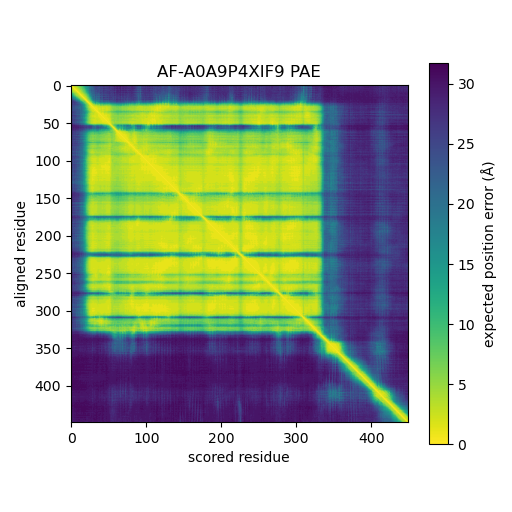 141 MET A N 1
ATOM 1090 C CA . MET A 1 141 ? -16.880 4.507 7.832 1.00 94.88 141 MET A CA 1
ATOM 1091 C C . MET A 1 141 ? -16.686 3.185 8.586 1.00 94.88 141 MET A C 1
ATOM 1093 O O . MET A 1 141 ? -16.437 2.156 7.958 1.00 94.88 141 MET A O 1
ATOM 1097 N N . LEU A 1 142 ? -16.817 3.186 9.916 1.00 94.06 142 LEU A N 1
ATOM 1098 C CA . LEU A 1 142 ? -16.900 1.958 10.707 1.00 94.06 142 LEU A CA 1
ATOM 1099 C C . LEU A 1 142 ? -18.323 1.355 10.652 1.00 94.06 142 LEU A C 1
ATOM 1101 O O . LEU A 1 142 ? -19.291 2.090 10.434 1.00 94.06 142 LEU A O 1
ATOM 1105 N N . PRO A 1 143 ? -18.489 0.034 10.875 1.00 89.56 143 PRO A N 1
ATOM 1106 C CA . PRO A 1 143 ? -19.798 -0.619 10.906 1.00 89.56 143 PRO A CA 1
ATOM 1107 C C . PRO A 1 143 ? -20.714 -0.033 11.990 1.00 89.56 143 PRO A C 1
ATOM 1109 O O . PRO A 1 143 ? -20.463 -0.199 13.185 1.00 89.56 143 PRO A O 1
ATOM 1112 N N . GLN A 1 144 ? -21.795 0.635 11.586 1.00 81.44 144 GLN A N 1
ATOM 1113 C CA . GLN A 1 144 ? -22.703 1.304 12.525 1.00 81.44 144 GLN A CA 1
ATOM 1114 C C . GLN A 1 144 ? -23.650 0.320 13.226 1.00 81.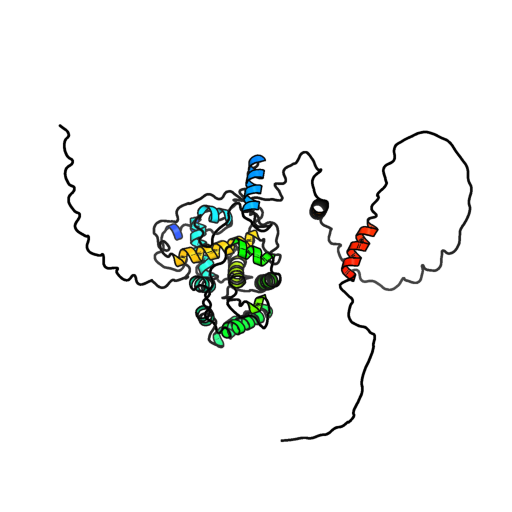44 144 GLN A C 1
ATOM 1116 O O . GLN A 1 144 ? -23.952 0.497 14.405 1.00 81.44 144 GLN A O 1
ATOM 1121 N N . THR A 1 145 ? -24.103 -0.733 12.534 1.00 80.81 145 THR A N 1
ATOM 1122 C CA . THR A 1 145 ? -25.060 -1.696 13.099 1.00 80.81 145 THR A CA 1
ATOM 1123 C C . THR A 1 145 ? -24.367 -2.881 13.779 1.00 80.81 145 THR A C 1
ATOM 1125 O O . THR A 1 145 ? -23.261 -3.287 13.412 1.00 80.81 145 THR A O 1
ATOM 1128 N N . ASN A 1 146 ? -25.048 -3.481 14.759 1.00 81.12 146 ASN A N 1
ATOM 1129 C CA . ASN A 1 146 ? -24.585 -4.711 15.409 1.00 81.12 146 ASN A CA 1
ATOM 1130 C C . ASN A 1 146 ? -24.571 -5.908 14.440 1.00 81.12 146 ASN A C 1
ATOM 1132 O O . ASN A 1 146 ? -23.751 -6.809 14.598 1.00 81.12 146 ASN A O 1
ATOM 1136 N N . THR A 1 147 ? -25.450 -5.913 13.432 1.00 81.69 147 THR A N 1
ATOM 1137 C CA . THR A 1 147 ? -25.519 -6.963 12.406 1.00 81.69 147 THR A CA 1
ATOM 1138 C C . THR A 1 147 ? -24.291 -6.927 11.499 1.00 81.69 147 THR A C 1
ATOM 1140 O O . THR A 1 147 ? -23.646 -7.957 11.314 1.00 81.69 147 THR A O 1
ATOM 1143 N N . ASP A 1 148 ? -23.910 -5.745 11.004 1.00 82.62 148 ASP A N 1
ATOM 1144 C CA . ASP A 1 148 ? -22.709 -5.578 10.174 1.00 82.62 148 ASP A CA 1
ATOM 1145 C C . ASP A 1 148 ? -21.446 -5.963 10.952 1.00 82.62 148 ASP A C 1
ATOM 1147 O O . ASP A 1 148 ? -20.590 -6.683 10.436 1.00 82.62 148 ASP A O 1
ATOM 1151 N N . LEU A 1 149 ? -21.360 -5.543 12.223 1.00 85.31 149 LEU A N 1
ATOM 1152 C CA . LEU A 1 149 ? -20.265 -5.938 13.104 1.00 85.31 149 LEU A CA 1
ATOM 1153 C C . LEU A 1 149 ? -20.221 -7.462 13.277 1.00 85.31 149 LEU A C 1
ATOM 1155 O O . LEU A 1 149 ? -19.174 -8.056 13.055 1.00 85.31 149 LEU A O 1
ATOM 1159 N N . SER A 1 150 ? -21.336 -8.110 13.627 1.00 87.94 150 SER A N 1
ATOM 1160 C CA . SER A 1 150 ? -21.384 -9.566 13.828 1.00 87.94 150 SER A CA 1
ATOM 1161 C C . SER A 1 150 ? -20.943 -10.341 12.578 1.00 87.94 150 SER A C 1
ATOM 1163 O O . SER A 1 150 ? -20.146 -11.275 12.685 1.00 87.94 150 SER A O 1
ATOM 1165 N N . ASN A 1 151 ? -21.368 -9.897 11.392 1.00 89.19 151 ASN A N 1
ATOM 1166 C CA . ASN A 1 151 ? -20.984 -10.501 10.116 1.00 89.19 151 ASN A CA 1
ATOM 1167 C C . ASN A 1 151 ? -19.474 -10.399 9.845 1.00 89.19 151 ASN A C 1
ATOM 1169 O O . ASN A 1 151 ? -18.870 -11.387 9.429 1.00 89.19 151 ASN A O 1
ATOM 1173 N N . VAL A 1 152 ? -18.849 -9.245 10.104 1.00 87.81 152 VAL A N 1
ATOM 1174 C CA . VAL A 1 152 ? -17.387 -9.077 9.977 1.00 87.81 152 VAL A CA 1
ATOM 1175 C C . VAL A 1 152 ? -16.658 -9.926 11.019 1.00 87.81 152 VAL A C 1
ATOM 1177 O O . VAL A 1 152 ? -15.775 -10.708 10.681 1.00 87.81 152 VAL A O 1
ATOM 1180 N N . MET A 1 153 ? -17.062 -9.811 12.283 1.00 89.94 153 MET A N 1
ATOM 1181 C CA . MET A 1 153 ? -16.389 -10.423 13.430 1.00 89.94 153 MET A CA 1
ATOM 1182 C C . MET A 1 153 ? -16.422 -11.953 13.399 1.00 89.94 153 MET A C 1
ATOM 1184 O O . MET A 1 153 ? -15.438 -12.583 13.770 1.00 89.94 153 MET A O 1
ATOM 1188 N N . SER A 1 154 ? -17.504 -12.554 12.891 1.00 92.38 154 SER A N 1
ATOM 1189 C CA . SER A 1 154 ? -17.617 -14.013 12.713 1.00 92.38 154 SER A CA 1
ATOM 1190 C C . SER A 1 154 ? -16.598 -14.619 11.734 1.00 92.38 154 SER A C 1
ATOM 1192 O O . SER A 1 154 ? -16.416 -15.833 11.720 1.00 92.38 154 SER A O 1
ATOM 1194 N N . GLN A 1 155 ? -15.933 -13.787 10.925 1.00 92.06 155 GLN A N 1
ATOM 1195 C CA . GLN A 1 155 ? -14.937 -14.197 9.929 1.00 92.06 155 GLN A CA 1
ATOM 1196 C C . GLN A 1 155 ? -13.495 -13.837 10.334 1.00 92.06 155 GLN A C 1
ATOM 1198 O O . GLN A 1 155 ? -12.567 -14.099 9.567 1.00 92.06 155 GLN A O 1
ATOM 1203 N N . LEU A 1 156 ? -13.288 -13.218 11.503 1.00 95.00 156 LEU A N 1
ATOM 1204 C CA . LEU A 1 156 ? -11.965 -12.830 11.995 1.00 95.00 156 LEU A CA 1
ATOM 1205 C C . LEU A 1 156 ? -11.416 -13.861 12.999 1.00 95.00 156 LEU A C 1
ATOM 1207 O O . LEU A 1 156 ? -12.151 -14.272 13.898 1.00 95.00 156 LEU A O 1
ATOM 1211 N N . PRO A 1 157 ? -10.116 -14.212 12.928 1.00 96.50 157 PRO A N 1
ATOM 1212 C CA . PRO A 1 157 ? -9.408 -14.851 14.038 1.00 96.50 157 PRO A CA 1
ATOM 1213 C C . PRO A 1 157 ? -9.516 -14.029 15.328 1.00 96.50 157 PRO A C 1
ATOM 1215 O O . PRO A 1 157 ? -9.654 -12.801 15.273 1.00 96.50 157 PRO A O 1
ATOM 1218 N N . GLU A 1 158 ? -9.410 -14.685 16.485 1.00 95.94 158 GLU A N 1
ATOM 1219 C CA . GLU A 1 158 ? -9.571 -14.061 17.807 1.00 95.94 158 GLU A CA 1
ATOM 1220 C C . GLU A 1 158 ? -8.662 -12.833 17.984 1.00 95.94 158 GLU A C 1
ATOM 1222 O O . GLU A 1 158 ? -9.100 -11.777 18.445 1.00 95.94 158 GLU A O 1
ATOM 1227 N N . GLU A 1 159 ? -7.418 -12.916 17.517 1.00 96.06 159 GLU A N 1
ATOM 1228 C CA . GLU A 1 159 ? -6.423 -11.855 17.633 1.00 96.06 159 GLU A CA 1
ATOM 1229 C C . GLU A 1 159 ? -6.780 -10.593 16.834 1.00 96.06 159 GLU A C 1
ATOM 1231 O O . GLU A 1 159 ? -6.457 -9.484 17.284 1.00 96.06 159 GLU A O 1
ATOM 1236 N N . MET A 1 160 ? -7.435 -10.749 15.675 1.00 96.38 160 MET A N 1
ATOM 1237 C CA . MET A 1 160 ? -7.929 -9.640 14.843 1.00 96.38 160 MET A CA 1
ATOM 1238 C C . MET A 1 160 ? -9.287 -9.137 15.306 1.00 96.38 160 MET A C 1
ATOM 1240 O O . MET A 1 160 ? -9.515 -7.933 15.285 1.00 96.38 160 MET A O 1
ATOM 1244 N N . SER A 1 161 ? -10.159 -10.034 15.764 1.00 96.25 161 SER A N 1
ATOM 1245 C CA . SER A 1 161 ? -11.418 -9.708 16.435 1.00 96.25 161 SER A CA 1
ATOM 1246 C C . SER A 1 161 ? -11.161 -8.775 17.630 1.00 96.25 161 SER A C 1
ATOM 1248 O O . SER A 1 161 ? -11.713 -7.675 17.699 1.00 96.25 161 SER A O 1
ATOM 1250 N N . ALA A 1 162 ? -10.216 -9.132 18.506 1.00 95.44 162 ALA A N 1
ATOM 1251 C CA . ALA A 1 162 ? -9.796 -8.294 19.625 1.00 95.44 162 ALA A CA 1
ATOM 1252 C C . ALA A 1 162 ? -9.230 -6.934 19.170 1.00 95.44 162 ALA A C 1
ATOM 1254 O O . ALA A 1 162 ? -9.660 -5.897 19.674 1.00 95.44 162 ALA A O 1
ATOM 1255 N N . LEU A 1 163 ? -8.319 -6.923 18.184 1.00 95.50 163 LEU A N 1
ATOM 1256 C CA . LEU A 1 163 ? -7.722 -5.689 17.650 1.00 95.50 163 LEU A CA 1
ATOM 1257 C C . LEU A 1 163 ? -8.774 -4.763 17.018 1.00 95.50 163 LEU A C 1
ATOM 1259 O O . LEU A 1 163 ? -8.707 -3.549 17.190 1.00 95.50 163 LEU A O 1
ATOM 1263 N N . TYR A 1 164 ? -9.751 -5.318 16.300 1.00 95.56 164 TYR A N 1
ATOM 1264 C CA . TYR A 1 164 ? -10.790 -4.542 15.630 1.00 95.56 164 TYR A CA 1
ATOM 1265 C C . TYR A 1 164 ? -11.830 -3.980 16.611 1.00 95.56 164 TYR A C 1
ATOM 1267 O O . TYR A 1 164 ? -12.278 -2.845 16.448 1.00 95.56 164 TYR A O 1
ATOM 1275 N N . ASN A 1 165 ? -12.160 -4.725 17.672 1.00 94.00 165 ASN A N 1
ATOM 1276 C CA . ASN A 1 165 ? -12.973 -4.224 18.783 1.00 94.00 165 ASN A CA 1
ATOM 1277 C C . ASN A 1 165 ? -12.279 -3.080 19.538 1.00 94.00 165 ASN A C 1
ATOM 1279 O O . ASN A 1 165 ? -12.918 -2.067 19.830 1.00 94.00 165 ASN A O 1
ATOM 1283 N N . GLU A 1 166 ? -10.981 -3.221 19.831 1.00 94.50 166 GLU A N 1
ATOM 1284 C CA . GLU A 1 166 ? -10.162 -2.169 20.452 1.00 94.50 166 GLU A CA 1
ATOM 1285 C C . GLU A 1 166 ? -10.154 -0.914 19.567 1.00 94.50 166 GLU A C 1
ATOM 1287 O O . GLU A 1 166 ? -10.570 0.154 20.013 1.00 94.50 166 GLU A O 1
ATOM 1292 N N . LEU A 1 167 ? -9.834 -1.070 18.277 1.00 95.25 167 LEU A N 1
ATOM 1293 C CA . LEU A 1 167 ? -9.856 0.001 17.277 1.00 95.25 167 LEU A CA 1
ATOM 1294 C C . LEU A 1 167 ? -11.207 0.719 17.209 1.00 95.25 167 LEU A C 1
ATOM 1296 O O . LEU A 1 167 ? -11.256 1.947 17.286 1.00 95.25 167 LEU A O 1
ATOM 1300 N N . ARG A 1 168 ? -12.318 -0.023 17.103 1.00 94.38 168 ARG A N 1
ATOM 1301 C CA . ARG A 1 168 ? -13.667 0.562 17.083 1.00 94.38 168 ARG A CA 1
ATOM 1302 C C . ARG A 1 168 ? -13.936 1.367 18.352 1.00 94.38 168 ARG A C 1
ATOM 1304 O O . ARG A 1 168 ? -14.517 2.448 18.264 1.00 94.38 168 ARG A O 1
ATOM 1311 N N . THR A 1 169 ? -13.537 0.845 19.510 1.00 92.75 169 THR A N 1
ATOM 1312 C CA . THR A 1 169 ? -13.740 1.497 20.810 1.00 92.75 169 THR A CA 1
ATOM 1313 C C . THR A 1 169 ? -12.953 2.804 20.889 1.00 92.75 169 THR A C 1
ATOM 1315 O O . THR A 1 169 ? -13.543 3.844 21.180 1.00 92.75 169 THR A O 1
ATOM 1318 N N . CYS A 1 170 ? -11.664 2.779 20.537 1.00 93.38 170 CYS A N 1
ATOM 1319 C CA . CYS A 1 170 ? -10.804 3.961 20.501 1.00 93.38 170 CYS A CA 1
ATOM 1320 C C . CYS A 1 170 ? -11.330 5.024 19.523 1.00 93.38 170 CYS A C 1
ATOM 1322 O O . CYS A 1 170 ? -11.582 6.152 19.937 1.00 93.38 170 CYS A O 1
ATOM 1324 N N . VAL A 1 171 ? -11.603 4.667 18.259 1.00 94.00 171 VAL A N 1
ATOM 1325 C CA . VAL A 1 171 ? -12.103 5.615 17.238 1.00 94.00 171 VAL A CA 1
ATOM 1326 C C . VAL A 1 171 ? -13.455 6.229 17.623 1.00 94.00 171 VAL A C 1
ATOM 1328 O O . VAL A 1 171 ? -13.696 7.409 17.361 1.00 94.00 171 VAL A O 1
ATOM 1331 N N . SER A 1 172 ? -14.333 5.462 18.277 1.00 92.12 172 SER A N 1
ATOM 1332 C CA . SER A 1 172 ? -15.627 5.972 18.758 1.00 92.12 172 SER A CA 1
ATOM 1333 C C . SER A 1 172 ? -15.476 6.970 19.913 1.00 92.12 172 SER A C 1
ATOM 1335 O O . SER A 1 172 ? -16.304 7.869 20.040 1.00 92.12 172 SER A O 1
ATOM 1337 N N . ALA A 1 173 ? -14.429 6.829 20.733 1.00 92.00 173 ALA A N 1
ATOM 1338 C CA . ALA A 1 173 ? -14.151 7.691 21.882 1.00 92.00 173 ALA A CA 1
ATOM 1339 C C . ALA A 1 173 ? -13.443 9.013 21.521 1.00 92.00 173 ALA A C 1
ATOM 1341 O O . ALA A 1 173 ? -13.407 9.920 22.350 1.00 92.00 173 ALA A O 1
ATOM 1342 N N . LEU A 1 174 ? -12.904 9.150 20.302 1.00 91.69 174 LEU A N 1
ATOM 1343 C CA . LEU A 1 174 ? -12.226 10.373 19.853 1.00 91.69 174 LEU A CA 1
ATOM 1344 C C . LEU A 1 174 ? -13.183 11.576 19.865 1.00 91.69 174 LEU A C 1
ATOM 1346 O O . LEU A 1 174 ? -14.200 11.572 19.171 1.00 91.69 174 LEU A O 1
ATOM 1350 N N . SER A 1 175 ? -12.856 12.622 20.621 1.00 84.19 175 SER A N 1
ATOM 1351 C CA . SER A 1 175 ? -13.708 13.811 20.792 1.00 84.19 175 SER A CA 1
ATOM 1352 C C . SER A 1 175 ? -13.280 15.023 19.967 1.00 84.19 175 SER A C 1
ATOM 1354 O O . SER A 1 175 ? -14.097 15.909 19.719 1.00 84.19 175 SER A O 1
ATOM 1356 N N . GLU A 1 176 ? -12.014 15.091 19.559 1.00 76.62 176 GLU A N 1
ATOM 1357 C CA . GLU A 1 176 ? -11.443 16.288 18.942 1.00 76.62 176 GLU A CA 1
ATOM 1358 C C . GLU A 1 176 ? -11.390 16.218 17.420 1.00 76.62 176 GLU A C 1
ATOM 1360 O O . GLU A 1 176 ? -11.234 15.156 16.819 1.00 76.62 176 GLU A O 1
ATOM 1365 N N . LYS A 1 177 ? -11.481 17.385 16.774 1.00 72.88 177 LYS A N 1
ATOM 1366 C CA . LYS A 1 177 ? -11.344 17.492 15.323 1.00 72.88 177 LYS A CA 1
ATOM 1367 C C . LYS A 1 177 ? -9.900 17.799 14.934 1.00 72.88 177 LYS A C 1
ATOM 1369 O O . LYS A 1 177 ? -9.557 18.947 14.653 1.00 72.88 177 LYS A O 1
ATOM 1374 N N . GLN A 1 178 ? -9.077 16.760 14.859 1.00 77.19 178 GLN A N 1
ATOM 1375 C CA . GLN A 1 178 ? -7.749 16.849 14.257 1.00 77.19 178 GLN A CA 1
ATOM 1376 C C . GLN A 1 178 ? -7.811 16.512 12.756 1.00 77.19 178 GLN A C 1
ATOM 1378 O O . GLN A 1 178 ? -8.568 15.639 12.333 1.00 77.19 178 GLN A O 1
ATOM 1383 N N . THR A 1 179 ? -7.007 17.203 11.943 1.00 78.88 179 THR A N 1
ATOM 1384 C CA . THR A 1 179 ? -6.743 16.820 10.547 1.00 78.88 179 THR A CA 1
ATOM 1385 C C . THR A 1 179 ? -5.243 16.726 10.338 1.00 78.88 179 THR A C 1
ATOM 1387 O O . THR A 1 179 ? -4.542 17.731 10.482 1.00 78.88 179 THR A O 1
ATOM 1390 N N . ASN A 1 180 ? -4.762 15.552 9.953 1.00 85.06 180 ASN A N 1
ATOM 1391 C CA . ASN A 1 180 ? -3.345 15.257 9.799 1.00 85.06 180 ASN A CA 1
ATOM 1392 C C . ASN A 1 180 ? -2.961 15.142 8.319 1.00 85.06 180 ASN A C 1
ATOM 1394 O O . ASN A 1 180 ? -3.783 14.853 7.449 1.00 85.06 180 ASN A O 1
ATOM 1398 N N . THR A 1 181 ? -1.696 15.410 8.006 1.00 88.38 181 THR A N 1
ATOM 1399 C CA . THR A 1 181 ? -1.191 15.354 6.624 1.00 88.38 181 THR A CA 1
ATOM 1400 C C . THR A 1 181 ? -0.562 14.000 6.311 1.00 88.38 181 THR A C 1
ATOM 1402 O O . THR A 1 181 ? -0.082 13.314 7.208 1.00 88.38 181 THR A O 1
ATOM 1405 N N . MET A 1 182 ? -0.559 13.619 5.029 1.00 91.44 182 MET A N 1
ATOM 1406 C CA . MET A 1 182 ? 0.220 12.479 4.529 1.00 91.44 182 MET A CA 1
ATOM 1407 C C . MET A 1 182 ? 1.695 12.607 4.936 1.00 91.44 182 MET A C 1
ATOM 1409 O O . MET A 1 182 ? 2.306 13.658 4.740 1.00 91.44 182 MET A O 1
ATOM 1413 N N . ILE A 1 183 ? 2.261 11.518 5.456 1.00 94.31 183 ILE A N 1
ATOM 1414 C CA . ILE A 1 183 ? 3.666 11.414 5.874 1.00 94.31 183 ILE A CA 1
ATOM 1415 C C . ILE A 1 183 ? 4.514 10.932 4.689 1.00 94.31 183 ILE A C 1
ATOM 1417 O O . ILE A 1 183 ? 4.025 10.186 3.837 1.00 94.31 183 ILE A O 1
ATOM 1421 N N . LYS A 1 184 ? 5.784 11.353 4.609 1.00 94.81 184 LYS A N 1
ATOM 1422 C CA . LYS A 1 184 ? 6.694 10.910 3.544 1.00 94.81 184 LYS A CA 1
ATOM 1423 C C . LYS A 1 184 ? 6.874 9.379 3.555 1.00 94.81 184 LYS A C 1
ATOM 1425 O O . LYS A 1 184 ? 7.054 8.800 4.627 1.00 94.81 184 LYS A O 1
ATOM 1430 N N . PRO A 1 185 ? 6.940 8.723 2.380 1.00 95.50 185 PRO A N 1
ATOM 1431 C CA . PRO A 1 185 ? 7.186 7.284 2.263 1.00 95.50 185 PRO A CA 1
ATOM 1432 C C . PRO A 1 185 ? 8.398 6.765 3.052 1.00 95.50 185 PRO A C 1
ATOM 1434 O O . PRO A 1 185 ? 8.298 5.742 3.728 1.00 95.50 185 PRO A O 1
ATOM 1437 N N . ALA A 1 186 ? 9.521 7.489 3.014 1.00 93.19 186 ALA A N 1
ATOM 1438 C CA . ALA A 1 186 ? 10.733 7.119 3.745 1.00 93.19 186 ALA A CA 1
ATOM 1439 C C . ALA A 1 186 ? 10.547 7.178 5.273 1.00 93.19 186 ALA A C 1
ATOM 1441 O O . ALA A 1 186 ? 11.008 6.280 5.977 1.00 93.19 186 ALA A O 1
ATOM 1442 N N . ASP A 1 187 ? 9.834 8.189 5.780 1.00 95.50 187 ASP A N 1
ATOM 1443 C CA . ASP A 1 187 ? 9.568 8.346 7.214 1.00 95.50 187 ASP A CA 1
ATOM 1444 C C . ASP A 1 187 ? 8.630 7.249 7.738 1.00 95.50 187 ASP A C 1
ATOM 1446 O O . ASP A 1 187 ? 8.864 6.722 8.820 1.00 95.50 187 ASP A O 1
ATOM 1450 N N . LEU A 1 188 ? 7.640 6.816 6.948 1.00 96.88 188 LEU A N 1
ATOM 1451 C CA . LEU A 1 188 ? 6.751 5.701 7.305 1.00 96.88 188 LEU A CA 1
ATOM 1452 C C . LEU A 1 188 ? 7.521 4.385 7.516 1.00 96.88 188 LEU A C 1
ATOM 1454 O O . LEU A 1 188 ? 7.339 3.707 8.528 1.00 96.88 188 LEU A O 1
ATOM 1458 N N . VAL A 1 189 ? 8.416 4.035 6.585 1.00 96.19 189 VAL A N 1
ATOM 1459 C CA . VAL A 1 189 ? 9.249 2.822 6.703 1.00 96.19 189 VAL A CA 1
ATOM 1460 C C . VAL A 1 189 ? 10.272 2.969 7.835 1.00 96.19 189 VAL A C 1
ATOM 1462 O O . VAL A 1 189 ? 10.532 2.012 8.562 1.00 96.19 189 VAL A O 1
ATOM 1465 N N . LYS A 1 190 ? 10.813 4.175 8.044 1.00 95.50 190 LYS A N 1
ATOM 1466 C CA . LYS A 1 190 ? 11.707 4.476 9.168 1.00 95.50 190 LYS A CA 1
ATOM 1467 C C . LYS A 1 190 ? 11.014 4.289 10.516 1.00 95.50 190 LYS A C 1
ATOM 1469 O O . LYS A 1 190 ? 11.572 3.593 11.359 1.00 95.50 190 LYS A O 1
ATOM 1474 N N . SER A 1 191 ? 9.806 4.823 10.695 1.00 96.69 191 SER A N 1
ATOM 1475 C CA . SER A 1 191 ? 9.012 4.637 11.913 1.00 96.69 191 SER A CA 1
ATOM 1476 C C . SER A 1 191 ? 8.756 3.161 12.201 1.00 96.69 191 SER A C 1
ATOM 1478 O O . SER A 1 191 ? 8.978 2.726 13.326 1.00 96.69 191 SER A O 1
ATOM 1480 N N . TYR A 1 192 ? 8.392 2.369 11.187 1.00 97.31 192 TYR A N 1
ATOM 1481 C CA . TYR A 1 192 ? 8.249 0.916 11.329 1.00 97.31 192 TYR A CA 1
ATOM 1482 C C . TYR A 1 192 ? 9.549 0.216 11.789 1.00 97.31 192 TYR A C 1
ATOM 1484 O O . TYR A 1 192 ? 9.496 -0.766 12.525 1.00 97.31 192 TYR A O 1
ATOM 1492 N N . CYS A 1 193 ? 10.725 0.712 11.395 1.00 95.75 193 CYS A N 1
ATOM 1493 C CA . CYS A 1 193 ? 12.009 0.170 11.853 1.00 95.75 193 CYS A CA 1
ATOM 1494 C C . CYS A 1 193 ? 12.415 0.622 13.267 1.00 95.75 193 CYS A C 1
ATOM 1496 O O . CYS A 1 193 ? 13.197 -0.077 13.909 1.00 95.75 193 CYS A O 1
ATOM 1498 N N . THR A 1 194 ? 11.958 1.788 13.736 1.00 95.69 194 THR A N 1
ATOM 1499 C CA . THR A 1 194 ? 12.408 2.387 15.010 1.00 95.69 194 THR A CA 1
ATOM 1500 C C . THR A 1 194 ? 11.421 2.246 16.166 1.00 95.69 194 THR A C 1
ATOM 1502 O O . THR A 1 194 ? 11.843 2.255 17.319 1.00 95.69 194 THR A O 1
ATOM 1505 N N . ASP A 1 195 ? 10.123 2.140 15.884 1.00 96.44 195 ASP A N 1
ATOM 1506 C CA . ASP A 1 195 ? 9.075 1.986 16.893 1.00 96.44 195 ASP A CA 1
ATOM 1507 C C . ASP A 1 195 ? 8.660 0.511 17.005 1.00 96.44 195 ASP A C 1
ATOM 1509 O O . ASP A 1 195 ? 7.992 -0.054 16.136 1.00 96.44 195 ASP A O 1
ATOM 1513 N N . ASN A 1 196 ? 9.055 -0.117 18.114 1.00 95.69 196 ASN A N 1
ATOM 1514 C CA . ASN A 1 196 ? 8.760 -1.520 18.401 1.00 95.69 196 ASN A CA 1
ATOM 1515 C C . ASN A 1 196 ? 7.265 -1.795 18.644 1.00 95.69 196 ASN A C 1
ATOM 1517 O O . ASN A 1 196 ? 6.814 -2.913 18.395 1.00 95.69 196 ASN A O 1
ATOM 1521 N N . GLN A 1 197 ? 6.494 -0.821 19.141 1.00 96.19 197 GLN A N 1
ATOM 1522 C CA . GLN A 1 197 ? 5.059 -0.992 19.389 1.00 96.19 197 GLN A CA 1
ATOM 1523 C C . GLN A 1 197 ? 4.291 -0.927 18.067 1.00 96.19 197 GLN A C 1
ATOM 1525 O O . GLN A 1 197 ? 3.490 -1.820 17.779 1.00 96.19 197 GLN A O 1
ATOM 1530 N N . LEU A 1 198 ? 4.620 0.058 17.225 1.00 97.19 198 LEU A N 1
ATOM 1531 C CA . LEU A 1 198 ? 4.135 0.156 15.851 1.00 97.19 198 LEU A CA 1
ATOM 1532 C C . LEU A 1 198 ? 4.483 -1.110 15.063 1.00 97.19 198 LEU A C 1
ATOM 1534 O O . LEU A 1 198 ? 3.595 -1.739 14.492 1.00 97.19 198 LEU A O 1
ATOM 1538 N N . LYS A 1 199 ? 5.755 -1.529 15.079 1.00 97.31 199 LYS A N 1
ATOM 1539 C CA . LYS A 1 199 ? 6.208 -2.755 14.412 1.00 97.31 199 LYS A CA 1
ATOM 1540 C C . LYS A 1 199 ? 5.426 -3.981 14.870 1.00 97.31 199 LYS A C 1
ATOM 1542 O O . LYS A 1 199 ? 4.939 -4.723 14.027 1.00 97.31 199 LYS A O 1
ATOM 1547 N N . SER A 1 200 ? 5.261 -4.167 16.180 1.00 96.62 200 SER A N 1
ATOM 1548 C CA . SER A 1 200 ? 4.508 -5.292 16.750 1.00 96.62 200 SER A CA 1
ATOM 1549 C C . SER A 1 200 ? 3.042 -5.303 16.298 1.00 96.62 200 SER A C 1
ATOM 1551 O O . SER A 1 200 ? 2.516 -6.350 15.921 1.00 96.62 200 SER A O 1
ATOM 1553 N N . MET A 1 201 ? 2.385 -4.139 16.248 1.00 97.19 201 MET A N 1
ATOM 1554 C CA . MET A 1 201 ? 1.014 -4.033 15.742 1.00 97.19 201 MET A CA 1
ATOM 1555 C C . MET A 1 201 ? 0.921 -4.349 14.244 1.00 97.19 201 MET A C 1
ATOM 1557 O O . MET A 1 201 ? 0.049 -5.113 13.831 1.00 97.19 201 MET A O 1
ATOM 1561 N N . ILE A 1 202 ? 1.820 -3.787 13.434 1.00 98.19 202 ILE A N 1
ATOM 1562 C CA . ILE A 1 202 ? 1.867 -4.036 11.990 1.00 98.19 202 ILE A CA 1
ATOM 1563 C C . ILE A 1 202 ? 2.168 -5.514 11.711 1.00 98.19 202 ILE A C 1
ATOM 1565 O O . ILE A 1 202 ? 1.465 -6.126 10.912 1.00 98.19 202 ILE A O 1
ATOM 1569 N N . ASP A 1 203 ? 3.116 -6.127 12.424 1.00 97.88 203 ASP A N 1
ATOM 1570 C CA . ASP A 1 203 ? 3.423 -7.557 12.317 1.00 97.88 203 ASP A CA 1
ATOM 1571 C C . ASP A 1 203 ? 2.233 -8.435 12.755 1.00 97.88 203 ASP A C 1
ATOM 1573 O O . ASP A 1 203 ? 1.971 -9.460 12.127 1.00 97.88 203 ASP A O 1
ATOM 1577 N N . LYS A 1 204 ? 1.445 -8.018 13.760 1.00 97.44 204 LYS A N 1
ATOM 1578 C CA . LYS A 1 204 ? 0.191 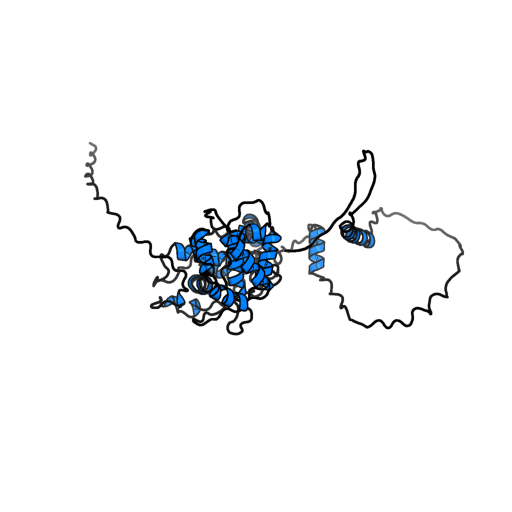-8.694 14.144 1.00 97.44 204 LYS A CA 1
ATOM 1579 C C . LYS A 1 204 ? -0.856 -8.631 13.023 1.00 97.44 204 LYS A C 1
ATOM 1581 O O . LYS A 1 204 ? -1.477 -9.646 12.713 1.00 97.44 204 LYS A O 1
ATOM 1586 N N . ILE A 1 205 ? -1.023 -7.479 12.369 1.00 98.25 205 ILE A N 1
ATOM 1587 C CA . ILE A 1 205 ? -1.900 -7.348 11.191 1.00 98.25 205 ILE A CA 1
ATOM 1588 C C . ILE A 1 205 ? -1.384 -8.241 10.052 1.00 98.25 205 ILE A C 1
ATOM 1590 O O . ILE A 1 205 ? -2.168 -8.972 9.446 1.00 98.25 205 ILE A O 1
ATOM 1594 N N . VAL A 1 206 ? -0.069 -8.259 9.797 1.00 97.94 206 VAL A N 1
ATOM 1595 C CA . VAL A 1 206 ? 0.535 -9.160 8.803 1.00 97.94 206 VAL A CA 1
ATOM 1596 C C . VAL A 1 206 ? 0.275 -10.625 9.144 1.00 97.94 206 VAL A C 1
ATOM 1598 O O . VAL A 1 206 ? -0.000 -11.390 8.225 1.00 97.94 206 VAL A O 1
ATOM 1601 N N . ALA A 1 207 ? 0.328 -11.033 10.413 1.00 96.88 207 ALA A N 1
ATOM 1602 C CA . ALA A 1 207 ? 0.125 -12.421 10.824 1.00 96.88 207 ALA A CA 1
ATOM 1603 C C . ALA A 1 207 ? -1.331 -12.892 10.667 1.00 96.88 207 ALA A C 1
ATOM 1605 O O . ALA A 1 207 ? -1.561 -13.955 10.094 1.00 96.88 207 ALA A O 1
ATOM 1606 N N . PHE A 1 208 ? -2.305 -12.104 11.134 1.00 97.62 208 PHE A N 1
ATOM 1607 C CA . PHE A 1 208 ? -3.669 -12.600 11.361 1.00 97.62 208 PHE A CA 1
ATOM 1608 C C . PHE A 1 208 ? -4.750 -12.033 10.426 1.00 97.62 208 PHE A C 1
ATOM 1610 O O . PHE A 1 208 ? -5.869 -12.542 10.444 1.00 97.62 208 PHE A O 1
ATOM 1617 N N . LEU A 1 209 ? -4.479 -11.000 9.616 1.00 98.00 209 LEU A N 1
ATOM 1618 C CA . LEU A 1 209 ? -5.512 -10.390 8.767 1.00 98.00 209 LEU A CA 1
ATOM 1619 C C . LEU A 1 209 ? -5.968 -11.352 7.638 1.00 98.00 209 LEU A C 1
ATOM 1621 O O . LEU A 1 209 ? -5.131 -11.725 6.805 1.00 98.00 209 LEU A O 1
ATOM 1625 N N . PRO A 1 210 ? -7.266 -11.735 7.567 1.00 97.44 210 PRO A N 1
ATOM 1626 C CA . PRO A 1 210 ? -7.751 -12.749 6.623 1.00 97.44 210 PRO A CA 1
ATOM 1627 C C . PRO A 1 210 ? -8.283 -12.180 5.293 1.00 97.44 210 PRO A C 1
ATOM 1629 O O . PRO A 1 210 ? -8.293 -12.890 4.288 1.00 97.44 210 PRO A O 1
ATOM 1632 N N . PHE A 1 211 ? -8.714 -10.916 5.264 1.00 97.75 211 PHE A N 1
ATOM 1633 C CA . PHE A 1 211 ? -9.221 -10.195 4.085 1.00 97.75 211 PHE A CA 1
ATOM 1634 C C . PHE A 1 211 ? -9.006 -8.674 4.261 1.00 97.75 211 PHE A C 1
ATOM 1636 O O . PHE A 1 211 ? -8.765 -8.236 5.390 1.00 97.75 211 PHE A O 1
ATOM 1643 N N . PRO A 1 212 ? -9.067 -7.851 3.195 1.00 97.81 212 PRO A N 1
ATOM 1644 C CA . PRO A 1 212 ? -8.929 -6.399 3.311 1.00 97.81 212 PRO A CA 1
ATOM 1645 C C . PRO A 1 212 ? -10.045 -5.776 4.158 1.00 97.81 212 PRO A C 1
ATOM 1647 O O . PRO A 1 212 ? -11.218 -6.115 4.003 1.00 97.81 212 PRO A O 1
ATOM 1650 N N . MET A 1 213 ? -9.697 -4.843 5.043 1.00 97.12 213 MET A N 1
ATOM 1651 C CA . MET A 1 213 ? -10.645 -4.156 5.922 1.00 97.12 213 MET A CA 1
ATOM 1652 C C . MET A 1 213 ? -10.151 -2.756 6.305 1.00 97.12 213 MET A C 1
ATOM 1654 O O . MET A 1 213 ? -8.954 -2.472 6.325 1.00 97.12 213 MET A O 1
ATOM 1658 N N . PHE A 1 214 ? -11.073 -1.861 6.650 1.00 98.06 214 PHE A N 1
ATOM 1659 C CA . PHE A 1 214 ? -10.720 -0.507 7.074 1.00 98.06 214 PHE A CA 1
ATOM 1660 C C . PHE A 1 214 ? -10.072 -0.511 8.467 1.00 98.06 214 PHE A C 1
ATOM 1662 O O . PHE A 1 214 ? -10.707 -0.929 9.436 1.00 98.06 214 PHE A O 1
ATOM 1669 N N . LEU A 1 215 ? -8.825 -0.033 8.565 1.00 98.00 215 LEU A N 1
ATOM 1670 C CA . LEU A 1 215 ? -8.032 -0.006 9.806 1.00 98.00 215 LEU A CA 1
ATOM 1671 C C . LEU A 1 215 ? -7.563 1.425 10.169 1.00 98.00 215 LEU A C 1
ATOM 1673 O O . LEU A 1 215 ? -6.383 1.741 10.005 1.00 98.00 215 LEU A O 1
ATOM 1677 N N . PRO A 1 216 ? -8.468 2.314 10.629 1.00 97.31 216 PRO A N 1
ATOM 1678 C CA . PRO A 1 216 ? -8.127 3.613 11.219 1.00 97.31 216 PRO A CA 1
ATOM 1679 C C . PRO A 1 216 ? -7.532 3.426 12.626 1.00 97.31 216 PRO A C 1
ATOM 1681 O O . PRO A 1 216 ? -8.251 3.427 13.621 1.00 97.31 216 PRO A O 1
ATOM 1684 N N . ILE A 1 217 ? -6.220 3.217 12.713 1.00 97.44 217 ILE A N 1
ATOM 1685 C CA . ILE A 1 217 ? -5.526 2.974 13.985 1.00 97.44 217 ILE A CA 1
ATOM 1686 C C . ILE A 1 217 ? -5.391 4.291 14.755 1.00 97.44 217 ILE A C 1
ATOM 1688 O O . ILE A 1 217 ? -5.016 5.308 14.169 1.00 97.44 217 ILE A O 1
ATOM 1692 N N . THR A 1 218 ? -5.669 4.279 16.063 1.00 95.50 218 THR A N 1
ATOM 1693 C CA . THR A 1 218 ? -5.452 5.450 16.929 1.00 95.50 218 THR A CA 1
ATOM 1694 C C . THR A 1 218 ? -4.082 5.422 17.601 1.00 95.50 218 THR A C 1
ATOM 1696 O O . THR A 1 218 ? -3.453 4.366 17.729 1.00 95.50 218 THR A O 1
ATOM 1699 N N . HIS A 1 219 ? -3.606 6.586 18.032 1.00 93.62 219 HIS A N 1
ATOM 1700 C CA . HIS A 1 219 ? -2.293 6.742 18.647 1.00 93.62 219 HIS A CA 1
ATOM 1701 C C . HIS A 1 219 ? -2.145 5.899 19.921 1.00 93.62 219 HIS A C 1
ATOM 1703 O O . HIS A 1 219 ? -1.141 5.201 20.099 1.00 93.62 219 HIS A O 1
ATOM 1709 N N . ASN A 1 220 ? -3.184 5.857 20.760 1.00 92.62 220 ASN A N 1
ATOM 1710 C CA . ASN A 1 220 ? -3.168 5.070 21.994 1.00 92.62 220 ASN A CA 1
ATOM 1711 C C . ASN A 1 220 ? -3.070 3.557 21.773 1.00 92.62 220 ASN A C 1
ATOM 1713 O O . ASN A 1 220 ? -2.515 2.866 22.631 1.00 92.62 220 ASN A O 1
ATOM 1717 N N . MET A 1 221 ? -3.536 3.030 20.636 1.00 93.75 221 MET A N 1
ATOM 1718 C CA . MET A 1 221 ? -3.328 1.615 20.306 1.00 93.75 221 MET A CA 1
ATOM 1719 C C . MET A 1 221 ? -1.835 1.288 20.136 1.00 93.75 221 MET A C 1
ATOM 1721 O O . MET A 1 221 ? -1.402 0.177 20.451 1.00 93.75 221 MET A O 1
ATOM 1725 N N . VAL A 1 222 ? -1.050 2.248 19.629 1.00 93.06 222 VAL A N 1
ATOM 1726 C CA . VAL A 1 222 ? 0.395 2.112 19.405 1.00 93.06 222 VAL A CA 1
ATOM 1727 C C . VAL A 1 222 ? 1.146 2.360 20.712 1.00 93.06 222 VAL A C 1
ATOM 1729 O O . VAL A 1 222 ? 1.743 1.437 21.265 1.00 93.06 222 VAL A O 1
ATOM 1732 N N . THR A 1 223 ? 1.093 3.581 21.249 1.00 86.12 223 THR A N 1
ATOM 1733 C CA . THR A 1 223 ? 1.975 3.996 22.354 1.00 86.12 223 THR A CA 1
ATOM 1734 C C . THR A 1 223 ? 1.498 3.530 23.731 1.00 86.12 223 THR A C 1
ATOM 1736 O O . THR A 1 223 ? 2.311 3.401 24.650 1.00 86.12 223 THR A O 1
ATOM 1739 N N . LYS A 1 224 ? 0.202 3.218 23.884 1.00 75.31 224 LYS A N 1
ATOM 1740 C CA . LYS A 1 224 ? -0.464 2.808 25.140 1.00 75.31 224 LYS A CA 1
ATOM 1741 C C . LYS A 1 224 ? -0.358 3.826 26.286 1.00 75.31 224 LYS A C 1
ATOM 1743 O O . LYS A 1 224 ? -0.491 3.468 27.461 1.00 75.31 224 LYS A O 1
ATOM 1748 N N . ARG A 1 225 ? -0.132 5.103 25.968 1.00 74.50 225 ARG A N 1
ATOM 1749 C CA . ARG A 1 225 ? 0.040 6.182 26.949 1.00 74.50 225 ARG A CA 1
ATOM 1750 C C . ARG A 1 225 ? -1.307 6.766 27.371 1.00 74.50 225 ARG A C 1
ATOM 1752 O O . ARG A 1 225 ? -1.795 7.721 26.789 1.00 74.50 225 ARG A O 1
ATOM 1759 N N . LYS A 1 226 ? -1.865 6.234 28.464 1.00 61.03 226 LYS A N 1
ATOM 1760 C CA . LYS A 1 226 ? -3.195 6.557 29.038 1.00 61.03 226 LYS A CA 1
ATOM 1761 C C . LYS A 1 226 ? -3.515 8.040 29.349 1.00 61.03 226 LYS A C 1
ATOM 1763 O O . LYS A 1 226 ? -4.580 8.301 29.901 1.00 61.03 226 LYS A O 1
ATOM 1768 N N . TYR A 1 227 ? -2.618 8.982 29.063 1.00 60.38 227 TYR A N 1
ATOM 1769 C CA . TYR A 1 227 ? -2.740 10.404 29.404 1.00 60.38 227 TYR A CA 1
ATOM 1770 C C . TYR A 1 227 ? -2.440 11.351 28.230 1.00 60.38 227 TYR A C 1
ATOM 1772 O O . TYR A 1 227 ? -2.412 12.561 28.435 1.00 60.38 227 TYR A O 1
ATOM 1780 N N . GLU A 1 228 ? -2.188 10.827 27.029 1.00 69.94 228 GLU A N 1
ATOM 1781 C CA . GLU A 1 228 ? -2.028 11.638 25.818 1.00 69.94 228 GLU A CA 1
ATOM 1782 C C . GLU A 1 228 ? -3.374 11.744 25.079 1.00 69.94 228 GLU A C 1
ATOM 1784 O O . GLU A 1 228 ? -4.201 10.826 25.130 1.00 69.94 228 GLU A O 1
ATOM 1789 N N . GLU A 1 229 ? -3.611 12.886 24.427 1.00 80.31 229 GLU A N 1
ATOM 1790 C CA . GLU A 1 229 ? -4.772 13.099 23.555 1.00 80.31 229 GLU A CA 1
ATOM 1791 C C . GLU A 1 229 ? -4.761 12.043 22.441 1.00 80.31 229 GLU A C 1
ATOM 1793 O O . GLU A 1 229 ? -3.753 11.877 21.753 1.00 80.31 229 GLU A O 1
ATOM 1798 N N . ASP A 1 230 ? -5.864 11.307 22.270 1.00 89.12 230 ASP A N 1
ATOM 1799 C CA . ASP A 1 230 ? -5.949 10.278 21.232 1.00 89.12 230 ASP A CA 1
ATOM 1800 C C . ASP A 1 230 ? -6.421 10.869 19.902 1.00 89.12 230 ASP A C 1
ATOM 1802 O O . ASP A 1 230 ? -7.271 11.760 19.849 1.00 89.12 230 ASP A O 1
ATOM 1806 N N . PHE A 1 231 ? -5.889 10.333 18.812 1.00 92.50 231 PHE A N 1
ATOM 1807 C CA . PHE A 1 231 ? -6.180 10.758 17.446 1.00 92.50 231 PHE A CA 1
ATOM 1808 C C . PHE A 1 231 ? -5.853 9.630 16.464 1.00 92.50 231 PHE A C 1
ATOM 1810 O O . PHE A 1 231 ? -5.279 8.610 16.842 1.00 92.50 231 PHE A O 1
ATOM 1817 N N . ILE A 1 232 ? -6.207 9.793 15.186 1.00 95.44 232 ILE A N 1
ATOM 1818 C CA . ILE A 1 232 ? -5.844 8.825 14.142 1.00 95.44 232 ILE A CA 1
ATOM 1819 C C . ILE A 1 232 ? -4.335 8.878 13.887 1.00 95.44 232 ILE A C 1
ATOM 1821 O O . ILE A 1 232 ? -3.825 9.859 13.333 1.00 95.44 232 ILE A O 1
ATOM 1825 N N . ASP A 1 233 ? -3.631 7.802 14.235 1.00 96.06 233 ASP A N 1
ATOM 1826 C CA . ASP A 1 233 ? -2.208 7.663 13.964 1.00 96.06 233 ASP A CA 1
ATOM 1827 C C . ASP A 1 233 ? -2.009 7.428 12.466 1.00 96.06 233 ASP A C 1
ATOM 1829 O O . ASP A 1 233 ? -2.291 6.355 11.922 1.00 96.06 233 ASP A O 1
ATOM 1833 N N . VAL A 1 234 ? -1.558 8.474 11.775 1.00 96.81 234 VAL A N 1
ATOM 1834 C CA . VAL A 1 234 ? -1.360 8.459 10.322 1.00 96.81 234 VAL A CA 1
ATOM 1835 C C . VAL A 1 234 ? -0.305 7.438 9.911 1.00 96.81 234 VAL A C 1
ATOM 1837 O O . VAL A 1 234 ? -0.464 6.785 8.880 1.00 96.81 234 VAL A O 1
ATOM 1840 N N . THR A 1 235 ? 0.746 7.266 10.715 1.00 97.88 235 THR A N 1
ATOM 1841 C CA . THR A 1 235 ? 1.829 6.324 10.427 1.00 97.88 235 THR A CA 1
ATOM 1842 C C . THR A 1 235 ? 1.298 4.900 10.447 1.00 97.88 235 THR A C 1
ATOM 1844 O O . THR A 1 235 ? 1.398 4.184 9.448 1.00 97.88 235 THR A O 1
ATOM 1847 N N . ALA A 1 236 ? 0.672 4.506 11.557 1.00 98.12 236 ALA A N 1
ATOM 1848 C CA . ALA A 1 236 ? 0.105 3.177 11.722 1.00 98.12 236 ALA A CA 1
ATOM 1849 C C . ALA A 1 236 ? -1.017 2.913 10.712 1.00 98.12 236 ALA A C 1
ATOM 1851 O O . ALA A 1 236 ? -1.033 1.863 10.071 1.00 98.12 236 ALA A O 1
ATOM 1852 N N . THR A 1 237 ? -1.904 3.889 10.495 1.00 98.44 237 THR A N 1
ATOM 1853 C CA . THR A 1 237 ? -3.012 3.780 9.539 1.00 98.44 237 THR A CA 1
ATOM 1854 C C . THR A 1 237 ? -2.512 3.591 8.105 1.00 98.44 237 THR A C 1
ATOM 1856 O O . THR A 1 237 ? -2.998 2.692 7.417 1.00 98.44 237 THR A O 1
ATOM 1859 N N . ILE A 1 238 ? -1.536 4.375 7.624 1.00 98.50 238 ILE A N 1
ATOM 1860 C CA . ILE A 1 238 ? -0.998 4.188 6.263 1.00 98.50 238 ILE A CA 1
ATOM 1861 C C . ILE A 1 238 ? -0.284 2.837 6.150 1.00 98.50 238 ILE A C 1
ATOM 1863 O O . ILE A 1 238 ? -0.521 2.113 5.182 1.00 98.50 238 ILE A O 1
ATOM 1867 N N . LEU A 1 239 ? 0.537 2.458 7.136 1.00 98.75 239 LEU A N 1
ATOM 1868 C CA . LEU A 1 239 ? 1.245 1.174 7.125 1.00 98.75 239 LEU A CA 1
ATOM 1869 C C . LEU A 1 239 ? 0.277 -0.018 7.130 1.00 98.75 239 LEU A C 1
ATOM 1871 O O . LEU A 1 239 ? 0.459 -0.941 6.342 1.00 98.75 239 LEU A O 1
ATOM 1875 N N . ALA A 1 240 ? -0.791 0.010 7.929 1.00 98.69 240 ALA A N 1
ATOM 1876 C CA . ALA A 1 240 ? -1.791 -1.058 7.968 1.00 98.69 240 ALA A CA 1
ATOM 1877 C C . ALA A 1 240 ? -2.526 -1.238 6.628 1.00 98.69 240 ALA A C 1
ATOM 1879 O O . ALA A 1 240 ? -2.812 -2.366 6.225 1.00 98.69 240 ALA A O 1
ATOM 1880 N N . HIS A 1 241 ? -2.797 -0.152 5.901 1.00 98.75 241 HIS A N 1
ATOM 1881 C CA . HIS A 1 241 ? -3.372 -0.226 4.555 1.00 98.75 241 HIS A CA 1
ATOM 1882 C C . HIS A 1 241 ? -2.322 -0.619 3.492 1.00 98.75 241 HIS A C 1
ATOM 1884 O O . HIS A 1 241 ? -2.639 -1.350 2.556 1.00 98.75 241 HIS A O 1
ATOM 1890 N N . ALA A 1 242 ? -1.052 -0.241 3.662 1.00 98.75 242 ALA A N 1
ATOM 1891 C CA . ALA A 1 242 ? 0.055 -0.712 2.826 1.00 98.75 242 ALA A CA 1
ATOM 1892 C C . ALA A 1 242 ? 0.289 -2.235 2.971 1.00 98.75 242 ALA A C 1
ATOM 1894 O O . ALA A 1 242 ? 0.482 -2.927 1.969 1.00 98.75 242 ALA A O 1
ATOM 1895 N N . ILE A 1 243 ? 0.174 -2.784 4.188 1.00 98.56 243 ILE A N 1
ATOM 1896 C CA . ILE A 1 243 ? 0.194 -4.234 4.447 1.00 98.56 243 ILE A CA 1
ATOM 1897 C C . ILE A 1 243 ? -0.940 -4.963 3.721 1.00 98.56 243 ILE A C 1
ATOM 1899 O O . ILE A 1 243 ? -0.724 -6.051 3.195 1.00 98.56 243 ILE A O 1
ATOM 1903 N N . GLN A 1 244 ? -2.136 -4.382 3.631 1.00 98.69 244 GLN A N 1
ATOM 1904 C CA . GLN A 1 244 ? -3.235 -5.015 2.893 1.00 98.69 244 GLN A CA 1
ATOM 1905 C C . GLN A 1 244 ? -2.911 -5.173 1.405 1.00 98.69 244 GLN A C 1
ATOM 1907 O O . GLN A 1 244 ? -3.205 -6.210 0.814 1.00 98.69 244 GLN A O 1
ATOM 1912 N N . ILE A 1 245 ? -2.228 -4.197 0.805 1.00 98.69 245 ILE A N 1
ATOM 1913 C CA . ILE A 1 245 ? -1.733 -4.327 -0.569 1.00 98.69 245 ILE A CA 1
ATOM 1914 C C . ILE A 1 245 ? -0.675 -5.447 -0.653 1.00 98.69 245 ILE A C 1
ATOM 1916 O O . ILE A 1 245 ? -0.727 -6.223 -1.601 1.00 98.69 245 ILE A O 1
ATOM 1920 N N . LEU A 1 246 ? 0.234 -5.605 0.325 1.00 97.44 246 LEU A N 1
ATOM 1921 C CA . LEU A 1 246 ? 1.163 -6.754 0.349 1.00 97.44 246 LEU A CA 1
ATOM 1922 C C . LEU A 1 246 ? 0.433 -8.102 0.389 1.00 97.44 246 LEU A C 1
ATOM 1924 O O . LEU A 1 246 ? 0.758 -9.002 -0.379 1.00 97.44 246 LEU A O 1
ATOM 1928 N N . LEU A 1 247 ? -0.542 -8.245 1.286 1.00 97.81 247 LEU A N 1
ATOM 1929 C CA . LEU A 1 247 ? -1.232 -9.513 1.530 1.00 97.81 247 LEU A CA 1
ATOM 1930 C C . LEU A 1 247 ? -2.171 -9.918 0.383 1.00 97.81 247 LEU A C 1
ATOM 1932 O O . LEU A 1 247 ? -2.338 -11.111 0.118 1.00 97.81 247 LEU A O 1
ATOM 1936 N N . PHE A 1 248 ? -2.801 -8.943 -0.282 1.00 98.25 248 PHE A N 1
ATOM 1937 C CA . PHE A 1 248 ? -3.941 -9.204 -1.165 1.00 98.25 248 PHE A CA 1
ATOM 1938 C C . PHE A 1 248 ? -3.760 -8.765 -2.625 1.00 98.25 248 PHE A C 1
ATOM 1940 O O . PHE A 1 248 ? -4.585 -9.154 -3.449 1.00 98.25 248 PHE A O 1
ATOM 1947 N N . ALA A 1 249 ? -2.707 -8.020 -2.986 1.00 97.75 249 ALA A N 1
ATOM 1948 C CA . ALA A 1 249 ? -2.469 -7.626 -4.378 1.00 97.75 249 ALA A CA 1
ATOM 1949 C C . ALA A 1 249 ? -2.307 -8.842 -5.309 1.00 97.75 249 ALA A C 1
ATOM 1951 O O . ALA A 1 249 ? -1.399 -9.650 -5.086 1.00 97.75 249 ALA A O 1
ATOM 1952 N N . PRO A 1 250 ? -3.107 -8.956 -6.382 1.00 97.38 250 PRO A N 1
ATOM 1953 C CA . PRO A 1 250 ? -2.963 -10.015 -7.363 1.00 97.38 250 PRO A CA 1
ATOM 1954 C C . PRO A 1 250 ? -1.987 -9.611 -8.482 1.00 97.38 250 PRO A C 1
ATOM 1956 O O . PRO A 1 250 ? -1.702 -8.425 -8.681 1.00 97.38 250 PRO A O 1
ATOM 1959 N N . THR A 1 251 ? -1.503 -10.588 -9.249 1.00 96.31 251 THR A N 1
ATOM 1960 C CA . THR A 1 251 ? -0.759 -10.349 -10.502 1.00 96.31 251 THR A CA 1
ATOM 1961 C C . THR A 1 251 ? -1.664 -10.080 -11.706 1.00 96.31 251 THR A C 1
ATOM 1963 O O . THR A 1 251 ? -1.177 -9.609 -12.725 1.00 96.31 251 THR A O 1
ATOM 1966 N N . GLU A 1 252 ? -2.963 -10.351 -11.600 1.00 93.31 252 GLU A N 1
ATOM 1967 C CA . GLU A 1 252 ? -3.978 -10.120 -12.635 1.00 93.31 252 GLU A CA 1
ATOM 1968 C C . GLU A 1 252 ? -5.278 -9.666 -11.956 1.00 93.31 252 GLU A C 1
ATOM 1970 O O . GLU A 1 252 ? -5.569 -10.094 -10.838 1.00 93.31 252 GLU A O 1
ATOM 1975 N N . TRP A 1 253 ? -6.074 -8.800 -12.587 1.00 90.06 253 TRP A N 1
ATOM 1976 C CA . TRP A 1 253 ? -7.373 -8.405 -12.025 1.00 90.06 253 TRP A CA 1
ATOM 1977 C C . TRP A 1 253 ? -8.532 -9.172 -12.644 1.00 90.06 253 TRP A C 1
ATOM 1979 O O . TRP A 1 253 ? -8.652 -9.270 -13.862 1.00 90.06 253 TRP A O 1
ATOM 1989 N N . ASN A 1 254 ? -9.442 -9.607 -11.778 1.00 90.75 254 ASN A N 1
ATOM 1990 C CA . ASN A 1 254 ? -10.764 -10.092 -12.132 1.00 90.75 254 ASN A CA 1
ATOM 1991 C C . ASN A 1 254 ? -11.804 -9.190 -11.446 1.00 90.75 254 ASN A C 1
ATOM 1993 O O . ASN A 1 254 ? -11.632 -8.826 -10.283 1.00 90.75 254 ASN A O 1
ATOM 1997 N N . ARG A 1 255 ? -12.897 -8.859 -12.143 1.00 90.19 255 ARG A N 1
ATOM 1998 C CA . ARG A 1 255 ? -14.027 -8.087 -11.601 1.00 90.19 255 ARG A CA 1
ATOM 1999 C C . ARG A 1 255 ? -14.623 -8.721 -10.344 1.00 90.19 255 ARG A C 1
ATOM 2001 O O . ARG A 1 255 ? -14.970 -7.990 -9.414 1.00 90.19 255 ARG A O 1
ATOM 2008 N N . ASP A 1 256 ? -14.677 -10.050 -10.338 1.00 92.56 256 ASP A N 1
ATOM 2009 C CA . ASP A 1 256 ? -15.335 -10.879 -9.326 1.00 92.56 256 ASP A CA 1
ATOM 2010 C C . ASP A 1 256 ? -14.340 -11.460 -8.300 1.00 92.56 256 ASP A C 1
ATOM 2012 O O . ASP A 1 256 ? -14.632 -12.443 -7.619 1.00 92.56 256 ASP A O 1
ATOM 2016 N N . ILE A 1 257 ? -13.138 -10.875 -8.197 1.00 93.25 257 ILE A N 1
ATOM 2017 C CA . ILE A 1 257 ? -12.103 -11.303 -7.248 1.00 93.25 257 ILE A CA 1
ATOM 2018 C C . ILE A 1 257 ? -12.581 -11.171 -5.794 1.00 93.25 257 ILE A C 1
ATOM 2020 O O . ILE A 1 257 ? -13.035 -10.112 -5.360 1.00 93.25 257 ILE A O 1
ATOM 2024 N N . VAL A 1 258 ? -12.423 -12.243 -5.013 1.00 94.44 258 VAL A N 1
ATOM 2025 C CA . VAL A 1 258 ? -12.676 -12.234 -3.568 1.00 94.44 258 VAL A CA 1
ATOM 2026 C C . VAL A 1 258 ? -11.338 -12.309 -2.839 1.00 94.44 258 VAL A C 1
ATOM 2028 O O . VAL A 1 258 ? -10.723 -13.371 -2.724 1.00 94.44 258 VAL A O 1
ATOM 2031 N N . TYR A 1 259 ? -10.870 -11.163 -2.345 1.00 96.31 259 TYR A N 1
ATOM 2032 C CA . TYR A 1 259 ? -9.608 -11.065 -1.615 1.00 96.31 259 TYR A CA 1
ATOM 2033 C C . TYR A 1 259 ? -9.661 -11.850 -0.300 1.00 96.31 259 TYR A C 1
ATOM 2035 O O . TYR A 1 259 ? -10.355 -11.461 0.639 1.00 96.31 259 TYR A O 1
ATOM 2043 N N . LYS A 1 260 ? -8.896 -12.945 -0.224 1.00 96.25 260 LYS A N 1
ATOM 2044 C CA . LYS A 1 260 ? -8.685 -13.733 0.999 1.00 96.25 260 LYS A CA 1
ATOM 2045 C C . LYS A 1 260 ? -7.230 -14.170 1.114 1.00 96.25 260 LYS A C 1
ATOM 2047 O O . LYS A 1 260 ? -6.563 -14.456 0.114 1.00 96.25 260 LYS A O 1
ATOM 2052 N N . ARG A 1 261 ? -6.752 -14.246 2.354 1.00 93.69 261 ARG A N 1
ATOM 2053 C CA . ARG A 1 261 ? -5.361 -14.558 2.704 1.00 93.69 261 ARG A CA 1
ATOM 2054 C C . ARG A 1 261 ? -4.917 -15.912 2.169 1.00 93.69 261 ARG A C 1
ATOM 2056 O O . ARG A 1 261 ? -3.828 -16.004 1.619 1.00 93.69 261 ARG A O 1
ATOM 2063 N N . ASP A 1 262 ? -5.805 -16.896 2.252 1.00 91.12 262 ASP A N 1
ATOM 2064 C CA . ASP A 1 262 ? -5.553 -18.282 1.852 1.00 91.12 262 ASP A CA 1
ATOM 2065 C C . ASP A 1 262 ? -6.284 -18.642 0.545 1.00 91.12 262 ASP A C 1
ATOM 2067 O O . ASP A 1 262 ? -6.529 -19.808 0.254 1.00 91.12 262 ASP A O 1
ATOM 2071 N N . SER A 1 263 ? -6.656 -17.629 -0.253 1.00 89.56 263 SER A N 1
ATOM 2072 C CA . SER A 1 263 ? -7.248 -17.832 -1.581 1.00 89.56 263 SER A CA 1
ATOM 2073 C C . SER A 1 263 ? -6.243 -18.463 -2.545 1.00 89.56 263 SER A C 1
ATOM 2075 O O . SER A 1 263 ? -5.091 -18.024 -2.614 1.00 89.56 263 SER A O 1
ATOM 2077 N N . ASP A 1 264 ? -6.709 -19.430 -3.327 1.00 90.94 264 ASP A N 1
ATOM 2078 C CA . ASP A 1 264 ? -6.061 -19.999 -4.510 1.00 90.94 264 ASP A CA 1
ATOM 2079 C C . ASP A 1 264 ? -6.570 -19.367 -5.823 1.00 90.94 264 ASP A C 1
ATOM 2081 O O . ASP A 1 264 ? -5.993 -19.588 -6.885 1.00 90.94 264 ASP A O 1
ATOM 2085 N N . GLN A 1 265 ? -7.613 -18.529 -5.754 1.00 91.44 265 GLN A N 1
ATOM 2086 C CA . GLN A 1 265 ? -8.286 -17.927 -6.914 1.00 91.44 265 GLN A CA 1
ATOM 2087 C C . GLN A 1 265 ? -7.414 -16.955 -7.724 1.00 91.44 265 GLN A C 1
ATOM 2089 O O . GLN A 1 265 ? -7.784 -16.589 -8.839 1.00 91.44 265 GLN A O 1
ATOM 2094 N N . TYR A 1 266 ? -6.300 -16.481 -7.161 1.00 95.06 266 TYR A N 1
ATOM 2095 C CA . TYR A 1 266 ? -5.385 -15.556 -7.823 1.00 95.06 266 TYR A CA 1
ATOM 2096 C C . TYR A 1 266 ? -3.955 -15.688 -7.290 1.00 95.06 266 TYR A C 1
ATOM 2098 O O . TYR A 1 266 ? -3.722 -15.894 -6.098 1.00 95.06 266 TYR A O 1
ATOM 2106 N N . THR A 1 267 ? -2.978 -15.489 -8.173 1.00 95.38 267 THR A N 1
ATOM 2107 C CA . THR A 1 267 ? -1.563 -15.403 -7.795 1.00 95.38 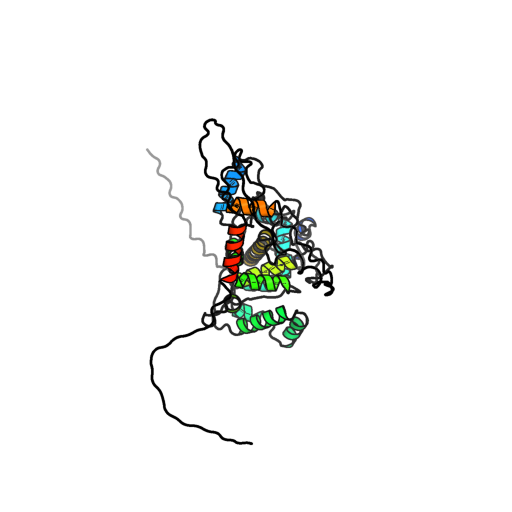267 THR A CA 1
ATOM 2108 C C . THR A 1 267 ? -1.287 -14.061 -7.117 1.00 95.38 267 THR A C 1
ATOM 2110 O O . THR A 1 267 ? -1.646 -13.005 -7.642 1.00 95.38 267 THR A O 1
ATOM 2113 N N . ARG A 1 268 ? -0.637 -14.084 -5.946 1.00 95.38 268 ARG A N 1
ATOM 2114 C CA . ARG A 1 268 ? -0.235 -12.871 -5.213 1.00 95.38 268 ARG A CA 1
ATOM 2115 C C . ARG A 1 268 ? 0.989 -12.223 -5.854 1.00 95.38 268 ARG A C 1
ATOM 2117 O O . ARG A 1 268 ? 1.904 -12.904 -6.306 1.00 95.38 268 ARG A O 1
ATOM 2124 N N . ARG A 1 269 ? 1.018 -10.890 -5.849 1.00 95.00 269 ARG A N 1
ATOM 2125 C CA . ARG A 1 269 ? 2.128 -10.086 -6.376 1.00 95.00 269 ARG A CA 1
ATOM 2126 C C . ARG A 1 269 ? 3.339 -10.029 -5.439 1.00 95.00 269 ARG A C 1
ATOM 2128 O O . ARG A 1 269 ? 4.464 -9.858 -5.905 1.00 95.00 269 ARG A O 1
ATOM 2135 N N . TYR A 1 270 ? 3.097 -10.129 -4.135 1.00 94.56 270 TYR A N 1
ATOM 2136 C CA . TYR A 1 270 ? 4.119 -10.087 -3.092 1.00 94.56 270 TYR A CA 1
ATOM 2137 C C . TYR A 1 270 ? 4.190 -11.435 -2.351 1.00 94.56 270 TYR A C 1
ATOM 2139 O O . TYR A 1 270 ? 3.172 -12.129 -2.277 1.00 94.56 270 TYR A O 1
ATOM 2147 N N . PRO A 1 271 ? 5.346 -11.798 -1.760 1.00 92.81 271 PRO A N 1
ATOM 2148 C CA . PRO A 1 271 ? 6.628 -11.078 -1.791 1.00 92.81 271 PRO A CA 1
ATOM 2149 C C . PRO A 1 271 ? 7.229 -10.992 -3.201 1.00 92.81 271 PRO A C 1
ATOM 2151 O O . PRO A 1 271 ? 7.017 -11.894 -4.010 1.00 92.81 271 PRO A O 1
ATOM 2154 N N . THR A 1 272 ? 7.987 -9.933 -3.521 1.00 88.88 272 THR A N 1
ATOM 2155 C CA . THR A 1 272 ? 8.639 -9.890 -4.843 1.00 88.88 272 THR A CA 1
ATOM 2156 C C . THR A 1 272 ? 9.706 -10.990 -4.981 1.00 88.88 272 THR A C 1
ATOM 2158 O O . THR A 1 272 ? 10.349 -11.338 -3.976 1.00 88.88 272 THR A O 1
ATOM 2161 N N . PRO A 1 273 ? 9.920 -11.527 -6.202 1.00 83.62 273 PRO A N 1
ATOM 2162 C CA . PRO A 1 273 ? 10.994 -12.477 -6.484 1.00 83.62 273 PRO A CA 1
ATOM 2163 C C . PRO A 1 273 ? 12.388 -11.892 -6.196 1.00 83.62 273 PRO A C 1
ATOM 2165 O O . PRO A 1 273 ? 12.546 -10.667 -6.253 1.00 83.62 273 PRO A O 1
ATOM 2168 N N . PRO A 1 274 ? 13.407 -12.743 -5.959 1.00 77.50 274 PRO A N 1
ATOM 2169 C CA . PRO A 1 274 ? 14.778 -12.304 -5.706 1.00 77.50 274 PRO A CA 1
ATOM 2170 C C . PRO A 1 274 ? 15.335 -11.324 -6.749 1.00 77.50 274 PRO A C 1
ATOM 2172 O O . PRO A 1 274 ? 14.908 -11.312 -7.907 1.00 77.50 274 PRO A O 1
ATOM 2175 N N . GLY A 1 275 ? 16.288 -10.489 -6.331 1.00 73.50 275 GLY A N 1
ATOM 2176 C CA . GLY A 1 275 ? 16.906 -9.460 -7.183 1.00 73.50 275 GLY A CA 1
ATOM 2177 C C . GLY A 1 275 ? 16.099 -8.161 -7.319 1.00 73.50 275 GLY A C 1
ATOM 2178 O O . GLY A 1 275 ? 16.596 -7.175 -7.860 1.00 73.50 275 GLY A O 1
ATOM 2179 N N . HIS A 1 276 ? 14.885 -8.102 -6.768 1.00 76.88 276 HIS A N 1
ATOM 2180 C CA . HIS A 1 276 ? 14.091 -6.874 -6.652 1.00 76.88 276 HIS A CA 1
ATOM 2181 C C . HIS A 1 276 ? 14.424 -6.103 -5.358 1.00 76.88 276 HIS A C 1
ATOM 2183 O O . HIS A 1 276 ? 13.518 -5.696 -4.635 1.00 76.88 276 HIS A O 1
ATOM 2189 N N . GLY A 1 277 ? 15.711 -5.954 -5.024 1.00 63.41 277 GLY A N 1
ATOM 2190 C CA . GLY A 1 277 ? 16.212 -5.223 -3.843 1.00 63.41 277 GLY A CA 1
ATOM 2191 C C . GLY A 1 277 ? 15.792 -5.762 -2.462 1.00 63.41 277 GLY A C 1
ATOM 2192 O O . GLY A 1 277 ? 16.087 -5.147 -1.441 1.00 63.41 277 GLY A O 1
ATOM 2193 N N . GLY A 1 278 ? 15.092 -6.901 -2.413 1.00 62.97 278 GLY A N 1
ATOM 2194 C CA . GLY A 1 278 ? 14.253 -7.311 -1.281 1.00 62.97 278 GLY A CA 1
ATOM 2195 C C . GLY A 1 278 ? 14.509 -8.725 -0.758 1.00 62.97 278 GLY A C 1
ATOM 2196 O O . GLY A 1 278 ? 13.562 -9.424 -0.401 1.00 62.97 278 GLY A O 1
ATOM 2197 N N . ASP A 1 279 ? 15.765 -9.168 -0.720 1.00 66.06 279 ASP A N 1
ATOM 2198 C CA . ASP A 1 279 ? 16.094 -10.559 -0.369 1.00 66.06 279 ASP A CA 1
ATOM 2199 C C . ASP A 1 279 ? 16.056 -10.825 1.157 1.00 66.06 279 ASP A C 1
ATOM 2201 O O . ASP A 1 279 ? 15.836 -11.955 1.597 1.00 66.06 279 ASP A O 1
ATOM 2205 N N . CYS A 1 280 ? 16.174 -9.783 1.991 1.00 76.38 280 CYS A N 1
ATOM 2206 C CA . CYS A 1 280 ? 16.088 -9.880 3.455 1.00 76.38 280 CYS A CA 1
ATOM 2207 C C . CYS A 1 280 ? 14.637 -9.748 3.957 1.00 76.38 280 CYS A C 1
ATOM 2209 O O . CYS A 1 280 ? 14.073 -8.651 3.953 1.00 76.38 280 CYS A O 1
ATOM 2211 N N . ARG A 1 281 ? 14.037 -10.843 4.445 1.00 82.44 281 ARG A N 1
ATOM 2212 C CA . ARG A 1 281 ? 12.653 -10.868 4.964 1.00 82.44 281 ARG A CA 1
ATOM 2213 C C . ARG A 1 281 ? 12.574 -10.394 6.425 1.00 82.44 281 ARG A C 1
ATOM 2215 O O . ARG A 1 281 ? 12.688 -11.181 7.357 1.00 82.44 281 ARG A O 1
ATOM 2222 N N . THR A 1 282 ? 12.402 -9.089 6.631 1.00 87.00 282 THR A N 1
ATOM 2223 C CA . THR A 1 282 ? 12.392 -8.429 7.957 1.00 87.00 282 THR A CA 1
ATOM 2224 C C . THR A 1 282 ? 11.018 -7.896 8.387 1.00 87.00 282 THR A C 1
ATOM 2226 O O . THR A 1 282 ? 10.818 -7.550 9.557 1.00 87.00 282 THR A O 1
ATOM 2229 N N . VAL A 1 283 ? 10.049 -7.843 7.469 1.00 92.56 283 VAL A N 1
ATOM 2230 C CA . VAL A 1 283 ? 8.673 -7.395 7.719 1.00 92.56 283 VAL A CA 1
ATOM 2231 C C . VAL A 1 283 ? 7.802 -8.605 8.036 1.00 92.56 283 VAL A C 1
ATOM 2233 O O . VAL A 1 283 ? 7.581 -9.451 7.168 1.00 92.56 283 VAL A O 1
ATOM 2236 N N . ALA A 1 284 ? 7.417 -8.741 9.311 1.00 92.31 284 ALA A N 1
ATOM 2237 C CA . ALA A 1 284 ? 6.858 -9.951 9.927 1.00 92.31 284 ALA A CA 1
ATOM 2238 C C . ALA A 1 284 ? 7.577 -11.282 9.591 1.00 92.31 284 ALA A C 1
ATOM 2240 O O . ALA A 1 284 ? 6.976 -12.349 9.677 1.00 92.31 284 ALA A O 1
ATOM 2241 N N . GLY A 1 285 ? 8.841 -11.241 9.148 1.00 90.81 285 GLY A N 1
ATOM 2242 C CA . GLY A 1 285 ? 9.568 -12.411 8.629 1.00 90.81 285 GLY A CA 1
ATOM 2243 C C . GLY A 1 285 ? 9.112 -12.919 7.248 1.00 90.81 285 GLY A C 1
ATOM 2244 O O . GLY A 1 285 ? 9.675 -13.890 6.753 1.00 90.81 285 GLY A O 1
ATOM 2245 N N . ILE A 1 286 ? 8.126 -12.275 6.609 1.00 92.38 286 ILE A N 1
ATOM 2246 C CA . ILE A 1 286 ? 7.517 -12.712 5.336 1.00 92.38 286 ILE A CA 1
ATOM 2247 C C . ILE A 1 286 ? 7.949 -11.815 4.169 1.00 92.38 286 ILE A C 1
ATOM 2249 O O . ILE A 1 286 ? 8.263 -12.303 3.084 1.00 92.38 286 ILE A O 1
ATOM 2253 N N . PHE A 1 287 ? 7.987 -10.500 4.387 1.00 94.69 287 PHE A N 1
ATOM 2254 C CA . PHE A 1 287 ? 8.271 -9.497 3.358 1.00 94.69 287 PHE A CA 1
ATOM 2255 C C . PHE A 1 287 ? 9.584 -8.762 3.655 1.00 94.69 287 PHE A C 1
ATOM 2257 O O . PHE A 1 287 ? 10.073 -8.765 4.785 1.00 94.69 287 PHE A O 1
ATOM 2264 N N . SER A 1 288 ? 10.183 -8.131 2.648 1.00 93.00 288 SER A N 1
ATOM 2265 C CA . SER A 1 288 ? 11.324 -7.225 2.849 1.00 93.00 288 SER A CA 1
ATOM 2266 C C . SER A 1 288 ? 10.880 -5.792 3.166 1.00 93.00 288 SER A C 1
ATOM 2268 O O . SER A 1 288 ? 9.711 -5.439 3.004 1.00 93.00 288 SER A O 1
ATOM 2270 N N . LEU A 1 289 ? 11.811 -4.934 3.598 1.00 93.19 289 LEU A N 1
ATOM 2271 C CA . LEU A 1 289 ? 11.530 -3.494 3.719 1.00 93.19 289 LEU A CA 1
ATOM 2272 C C . LEU A 1 289 ? 11.283 -2.843 2.348 1.00 93.19 289 LEU A C 1
ATOM 2274 O O . LEU A 1 289 ? 10.435 -1.960 2.247 1.00 93.19 289 LEU A O 1
ATOM 2278 N N . GLU A 1 290 ? 11.949 -3.322 1.294 1.00 92.44 290 GLU A N 1
ATOM 2279 C CA . GLU A 1 290 ? 11.679 -2.932 -0.094 1.00 92.44 290 GLU A CA 1
ATOM 2280 C C . GLU A 1 290 ? 10.251 -3.307 -0.525 1.00 92.44 290 GLU A C 1
ATOM 2282 O O . GLU A 1 290 ? 9.553 -2.504 -1.146 1.00 92.44 290 GLU A O 1
ATOM 2287 N N . ASP A 1 291 ? 9.789 -4.509 -0.151 1.00 95.19 291 ASP A N 1
ATOM 2288 C CA . ASP A 1 291 ? 8.395 -4.909 -0.342 1.00 95.19 291 ASP A CA 1
ATOM 2289 C C . ASP A 1 291 ? 7.464 -3.941 0.385 1.00 95.19 291 ASP A C 1
ATOM 2291 O O . ASP A 1 291 ? 6.558 -3.446 -0.261 1.00 95.19 291 ASP A O 1
ATOM 2295 N N . LEU A 1 292 ? 7.688 -3.605 1.663 1.00 97.12 292 LEU A N 1
ATOM 2296 C CA . LEU A 1 292 ? 6.837 -2.663 2.414 1.00 97.12 292 LEU A CA 1
ATOM 2297 C C . LEU A 1 292 ? 6.816 -1.244 1.817 1.00 97.12 292 LEU A C 1
ATOM 2299 O O . LEU A 1 292 ? 5.756 -0.620 1.738 1.00 97.12 292 LEU A O 1
ATOM 2303 N N . HIS A 1 293 ? 7.966 -0.729 1.379 1.00 96.38 293 HIS A N 1
ATOM 2304 C CA . HIS A 1 293 ? 8.072 0.620 0.823 1.00 96.38 293 HIS A CA 1
ATOM 2305 C C . HIS A 1 293 ? 7.257 0.782 -0.473 1.00 96.38 293 HIS A C 1
ATOM 2307 O O . HIS A 1 293 ? 6.645 1.829 -0.694 1.00 96.38 293 HIS A O 1
ATOM 2313 N N . ARG A 1 294 ? 7.171 -0.265 -1.304 1.00 96.19 294 ARG A N 1
ATOM 2314 C CA . ARG A 1 294 ? 6.411 -0.258 -2.567 1.00 96.19 294 ARG A CA 1
ATOM 2315 C C . ARG A 1 294 ? 4.917 0.075 -2.381 1.00 96.19 294 ARG A C 1
ATOM 2317 O O . ARG A 1 294 ? 4.494 1.102 -2.913 1.00 96.19 294 ARG A O 1
ATOM 2324 N N . PRO A 1 295 ? 4.103 -0.673 -1.608 1.00 98.06 295 PRO A N 1
ATOM 2325 C CA . PRO A 1 295 ? 2.745 -0.292 -1.245 1.00 98.06 295 PRO A CA 1
ATOM 2326 C C . PRO A 1 295 ? 2.584 1.074 -0.609 1.00 98.06 295 PRO A C 1
ATOM 2328 O O . PRO A 1 295 ? 1.606 1.738 -0.929 1.00 98.06 295 PRO A O 1
ATOM 2331 N N . VAL A 1 296 ? 3.520 1.536 0.224 1.00 98.31 296 VAL A N 1
ATOM 2332 C CA . VAL A 1 296 ? 3.453 2.903 0.766 1.00 98.31 296 VAL A CA 1
ATOM 2333 C C . VAL A 1 296 ? 3.448 3.932 -0.375 1.00 98.31 296 VAL A C 1
ATOM 2335 O O . VAL A 1 296 ? 2.594 4.819 -0.408 1.00 98.31 296 VAL A O 1
ATOM 2338 N N . LEU A 1 297 ? 4.308 3.762 -1.384 1.00 97.81 297 LEU A N 1
ATOM 2339 C CA . LEU A 1 297 ? 4.292 4.604 -2.587 1.00 97.81 297 LEU A CA 1
ATOM 2340 C C . LEU A 1 297 ? 3.018 4.428 -3.423 1.00 97.81 297 LEU A C 1
ATOM 2342 O O . LEU A 1 297 ? 2.551 5.395 -4.026 1.00 97.81 297 LEU A O 1
ATOM 2346 N N . LEU A 1 298 ? 2.444 3.222 -3.467 1.00 98.31 298 LEU A N 1
ATOM 2347 C CA . LEU A 1 298 ? 1.182 2.956 -4.162 1.00 98.31 298 LEU A CA 1
ATOM 2348 C C . LEU A 1 298 ? -0.006 3.641 -3.464 1.00 98.31 298 LEU A C 1
ATOM 2350 O O . LEU A 1 298 ? -0.862 4.184 -4.162 1.00 98.31 298 LEU A O 1
ATOM 2354 N N . VAL A 1 299 ? -0.034 3.709 -2.127 1.00 98.19 299 VAL A N 1
ATOM 2355 C CA . VAL A 1 299 ? -1.009 4.509 -1.359 1.00 98.19 299 VAL A CA 1
ATOM 2356 C C . VAL A 1 299 ? -0.883 5.986 -1.741 1.00 98.19 299 VAL A C 1
ATOM 2358 O O . VAL A 1 299 ? -1.856 6.572 -2.219 1.00 98.19 299 VAL A O 1
ATOM 2361 N N . CYS A 1 300 ? 0.316 6.572 -1.624 1.00 97.06 300 CYS A N 1
ATOM 2362 C CA . CYS A 1 300 ? 0.556 7.982 -1.959 1.00 97.06 300 CYS A CA 1
ATOM 2363 C C . CYS A 1 300 ? 0.233 8.311 -3.428 1.00 97.06 300 CYS A C 1
ATOM 2365 O O . CYS A 1 300 ? -0.354 9.352 -3.725 1.00 97.06 300 CYS A O 1
ATOM 2367 N N . LEU A 1 301 ? 0.573 7.421 -4.369 1.00 96.00 301 LEU A N 1
ATOM 2368 C CA . LEU A 1 301 ? 0.237 7.602 -5.782 1.00 96.00 301 LEU A CA 1
ATOM 2369 C C . LEU A 1 301 ? -1.280 7.559 -6.016 1.00 96.00 301 LEU A C 1
ATOM 2371 O O . LEU A 1 301 ? -1.787 8.360 -6.805 1.00 96.00 301 LEU A O 1
ATOM 2375 N N . THR A 1 302 ? -2.001 6.652 -5.349 1.00 96.44 302 THR A N 1
ATOM 2376 C CA . THR A 1 302 ? -3.460 6.527 -5.497 1.00 96.44 302 THR A CA 1
ATOM 2377 C C . THR A 1 302 ? -4.165 7.769 -4.966 1.00 96.44 302 THR A C 1
ATOM 2379 O O . THR A 1 302 ? -4.971 8.363 -5.687 1.00 96.44 302 THR A O 1
ATOM 2382 N N . ASP A 1 303 ? -3.807 8.208 -3.756 1.00 94.44 303 ASP A N 1
ATOM 2383 C CA . ASP A 1 303 ? -4.329 9.429 -3.137 1.00 94.44 303 ASP A CA 1
ATOM 2384 C C . ASP A 1 303 ? -4.087 10.659 -4.026 1.00 94.44 303 ASP A C 1
ATOM 2386 O O . ASP A 1 303 ? -5.036 11.352 -4.403 1.00 94.44 303 ASP A O 1
ATOM 2390 N N . TYR A 1 304 ? -2.844 10.874 -4.475 1.00 92.94 304 TYR A N 1
ATOM 2391 C CA . TYR A 1 304 ? -2.492 11.989 -5.358 1.00 92.94 304 TYR A CA 1
ATOM 2392 C C . TYR A 1 304 ? -3.299 11.986 -6.667 1.00 92.94 304 TYR A C 1
ATOM 2394 O O . TYR A 1 304 ? -3.841 13.018 -7.079 1.00 92.94 304 TYR A O 1
ATOM 2402 N N . ARG A 1 305 ? -3.397 10.831 -7.338 1.00 91.81 305 ARG A N 1
ATOM 2403 C CA . ARG A 1 305 ? -4.098 10.712 -8.627 1.00 91.81 305 ARG A CA 1
ATOM 2404 C C . ARG A 1 305 ? -5.596 10.957 -8.497 1.00 91.81 305 ARG A C 1
ATOM 2406 O O . ARG A 1 305 ? -6.162 11.668 -9.331 1.00 91.81 305 ARG A O 1
ATOM 2413 N N . ARG A 1 306 ? -6.227 10.387 -7.468 1.00 90.94 306 ARG A N 1
ATOM 2414 C CA . ARG A 1 306 ? -7.666 10.524 -7.210 1.00 90.94 306 ARG A CA 1
ATOM 2415 C C . ARG A 1 306 ? -8.011 11.942 -6.747 1.00 90.94 306 ARG A C 1
ATOM 2417 O O . ARG A 1 306 ? -8.935 12.526 -7.303 1.00 90.94 306 ARG A O 1
ATOM 2424 N N . SER A 1 307 ? -7.196 12.542 -5.876 1.00 87.31 307 SER A N 1
ATOM 2425 C CA . SER A 1 307 ? -7.342 13.931 -5.409 1.00 87.31 307 SER A CA 1
ATOM 2426 C C . SER A 1 307 ? -7.258 14.975 -6.527 1.00 87.31 307 SER A C 1
ATOM 2428 O O . SER A 1 307 ? -7.972 15.974 -6.501 1.00 87.31 307 SER A O 1
ATOM 2430 N N . VAL A 1 308 ? -6.383 14.770 -7.519 1.00 83.69 308 VAL A N 1
ATOM 2431 C CA . VAL A 1 308 ? -6.219 15.707 -8.647 1.00 83.69 308 VAL A CA 1
ATOM 2432 C C . VAL A 1 308 ? -7.251 15.471 -9.760 1.00 83.69 308 VAL A C 1
ATOM 2434 O O . VAL A 1 308 ? -7.521 16.391 -10.533 1.00 83.69 308 VAL A O 1
ATOM 2437 N N . GLY A 1 309 ? -7.811 14.258 -9.877 1.00 68.31 309 GLY A N 1
ATOM 2438 C CA . GLY A 1 309 ? -8.950 13.875 -10.735 1.00 68.31 309 GLY A CA 1
ATOM 2439 C C . GLY A 1 309 ? -8.761 13.967 -12.262 1.00 68.31 309 GLY A C 1
ATOM 2440 O O . GLY A 1 309 ? -9.429 13.270 -13.022 1.00 68.31 309 GLY A O 1
ATOM 2441 N N . SER A 1 310 ? -7.825 14.789 -12.740 1.00 60.56 310 SER A N 1
ATOM 2442 C CA . SER A 1 310 ? -7.819 15.368 -14.093 1.00 60.56 310 SER A CA 1
ATOM 2443 C C . SER A 1 310 ? -7.586 14.415 -15.273 1.00 60.56 310 SER A C 1
ATOM 2445 O O . SER A 1 310 ? -7.624 14.870 -16.413 1.00 60.56 310 SER A O 1
ATOM 2447 N N . ASN A 1 311 ? -7.313 13.124 -15.045 1.00 69.12 311 ASN A N 1
ATOM 2448 C CA . ASN A 1 311 ? -6.958 12.177 -16.113 1.00 69.12 311 ASN A CA 1
ATOM 2449 C C . ASN A 1 311 ? -7.491 10.739 -15.922 1.00 69.12 311 ASN A C 1
ATOM 2451 O O . ASN A 1 311 ? -7.071 9.849 -16.660 1.00 69.12 311 ASN A O 1
ATOM 2455 N N . LEU A 1 312 ? -8.399 10.475 -14.972 1.00 81.75 312 LEU A N 1
ATOM 2456 C CA . LEU A 1 312 ? -8.861 9.103 -14.688 1.00 81.75 312 LEU A CA 1
ATOM 2457 C C . LEU A 1 312 ? -9.535 8.445 -15.910 1.00 81.75 312 LEU A C 1
ATOM 2459 O O . LEU A 1 312 ? -9.173 7.330 -16.287 1.00 81.75 312 LEU A O 1
ATOM 2463 N N . THR A 1 313 ? -10.422 9.170 -16.591 1.00 82.00 313 THR A N 1
ATOM 2464 C CA . THR A 1 313 ? -11.146 8.737 -17.803 1.00 82.00 313 THR A CA 1
ATOM 2465 C C . THR A 1 313 ? -10.514 9.255 -19.107 1.00 82.00 313 THR A C 1
ATOM 2467 O O . THR A 1 313 ? -11.153 9.289 -20.158 1.00 82.00 313 THR A O 1
ATOM 2470 N N . SER A 1 314 ? -9.244 9.682 -19.072 1.00 86.75 314 SER A N 1
ATOM 2471 C CA . SER A 1 314 ? -8.547 10.204 -20.255 1.00 86.75 314 SER A CA 1
ATOM 2472 C C . SER A 1 314 ? -8.420 9.142 -21.351 1.00 86.75 314 SER A C 1
ATOM 2474 O O . SER A 1 314 ? -7.821 8.089 -21.137 1.00 86.75 314 SER A O 1
ATOM 2476 N N . LYS A 1 315 ? -8.867 9.466 -22.575 1.00 88.69 315 LYS A N 1
ATOM 2477 C CA . LYS A 1 315 ? -8.605 8.646 -23.776 1.00 88.69 315 LYS A CA 1
ATOM 2478 C C . LYS A 1 315 ? -7.111 8.484 -24.083 1.00 88.69 315 LYS A C 1
ATOM 2480 O O . LYS A 1 315 ? -6.723 7.527 -24.738 1.00 88.69 315 LYS A O 1
ATOM 2485 N N . ARG A 1 316 ? -6.268 9.419 -23.628 1.00 88.19 316 ARG A N 1
ATOM 2486 C CA . ARG A 1 316 ? -4.807 9.313 -23.732 1.00 88.19 316 ARG A CA 1
ATOM 2487 C C . ARG A 1 316 ? -4.270 8.541 -22.535 1.00 88.19 316 ARG A C 1
ATOM 2489 O O . ARG A 1 316 ? -4.512 8.958 -21.400 1.00 88.19 316 ARG A O 1
ATOM 2496 N N . GLY A 1 317 ? -3.503 7.488 -22.808 1.00 86.69 317 GLY A N 1
ATOM 2497 C CA . GLY A 1 317 ? -2.768 6.749 -21.787 1.00 86.69 317 GLY A CA 1
ATOM 2498 C C . GLY A 1 317 ? -1.719 7.605 -21.064 1.00 86.69 317 GLY A C 1
ATOM 2499 O O . GLY A 1 317 ? -1.324 8.676 -21.557 1.00 86.69 317 GLY A O 1
ATOM 2500 N N . PRO A 1 318 ? -1.255 7.150 -19.886 1.00 87.94 318 PRO A N 1
ATOM 2501 C CA . PRO A 1 318 ? -0.234 7.847 -19.122 1.00 87.94 318 PRO A CA 1
ATOM 2502 C C . PRO A 1 318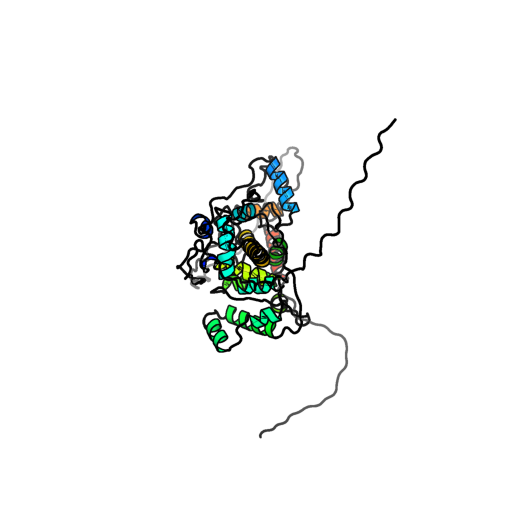 ? 1.039 8.024 -19.957 1.00 87.94 318 PRO A C 1
ATOM 2504 O O . PRO A 1 318 ? 1.411 7.176 -20.767 1.00 87.94 318 PRO A O 1
ATOM 2507 N N . GLN A 1 319 ? 1.704 9.160 -19.773 1.00 85.50 319 GLN A N 1
ATOM 2508 C CA . GLN A 1 319 ? 2.925 9.493 -20.503 1.00 85.50 319 GLN A CA 1
ATOM 2509 C C . GLN A 1 319 ? 4.144 9.032 -19.710 1.00 85.50 319 GLN A C 1
ATOM 2511 O O . GLN A 1 319 ? 4.229 9.306 -18.511 1.00 85.50 319 GLN A O 1
ATOM 2516 N N . ALA A 1 320 ? 5.093 8.384 -20.386 1.00 80.00 320 ALA A N 1
ATOM 2517 C CA . ALA A 1 320 ? 6.344 7.983 -19.765 1.00 80.00 320 ALA A CA 1
ATOM 2518 C C . ALA A 1 320 ? 7.118 9.222 -19.277 1.00 80.00 320 ALA A C 1
ATOM 2520 O O . ALA A 1 320 ? 7.331 10.175 -20.031 1.00 80.00 320 ALA A O 1
ATOM 2521 N N . ARG A 1 321 ? 7.503 9.232 -17.997 1.00 83.00 321 ARG A N 1
ATOM 2522 C CA . ARG A 1 321 ? 8.242 10.326 -17.350 1.00 83.00 321 ARG A CA 1
ATOM 2523 C C . ARG A 1 321 ? 9.230 9.753 -16.343 1.00 83.00 321 ARG A C 1
ATOM 2525 O O . ARG A 1 321 ? 8.826 9.057 -15.410 1.00 83.00 321 ARG A O 1
ATOM 2532 N N . GLY A 1 322 ? 10.502 10.094 -16.532 1.00 82.12 322 GLY A N 1
ATOM 2533 C CA . GLY A 1 322 ? 11.617 9.492 -15.806 1.00 82.12 322 GLY A CA 1
ATOM 2534 C C . GLY A 1 322 ? 12.049 8.148 -16.393 1.00 82.12 322 GLY A C 1
ATOM 2535 O O . GLY A 1 322 ? 11.466 7.649 -17.355 1.00 82.12 322 GLY A O 1
ATOM 2536 N N . LYS A 1 323 ? 13.086 7.568 -15.793 1.00 83.44 323 LYS A N 1
ATOM 2537 C CA . LYS A 1 323 ? 13.585 6.221 -16.077 1.00 83.44 323 LYS A CA 1
ATOM 2538 C C . LYS A 1 323 ? 14.045 5.625 -14.752 1.00 83.44 323 LYS A C 1
ATOM 2540 O O . LYS A 1 323 ? 14.800 6.278 -14.040 1.00 83.44 323 LYS A O 1
ATOM 2545 N N . PHE A 1 324 ? 13.620 4.403 -14.442 1.00 84.88 324 PHE A N 1
ATOM 2546 C CA . PHE A 1 324 ? 14.143 3.687 -13.281 1.00 84.88 324 PHE A CA 1
ATOM 2547 C C . PHE A 1 324 ? 15.636 3.393 -13.471 1.00 84.88 324 PHE A C 1
ATOM 2549 O O . PHE A 1 324 ? 16.043 2.882 -14.517 1.00 84.88 324 PHE A O 1
ATOM 2556 N N . LEU A 1 325 ? 16.448 3.762 -12.478 1.00 78.94 325 LEU A N 1
ATOM 2557 C CA . LEU A 1 325 ? 17.907 3.617 -12.524 1.00 78.94 325 LEU A CA 1
ATOM 2558 C C . LEU A 1 325 ? 18.402 2.253 -12.018 1.00 78.94 325 LEU A C 1
ATOM 2560 O O . LEU A 1 325 ? 19.587 1.970 -12.158 1.00 78.94 325 LEU A O 1
ATOM 2564 N N . GLY A 1 326 ? 17.510 1.422 -11.471 1.00 78.38 326 GLY A N 1
ATOM 2565 C CA . GLY A 1 326 ? 17.858 0.161 -10.818 1.00 78.38 326 GLY A CA 1
ATOM 2566 C C . GLY A 1 326 ? 17.890 0.255 -9.293 1.00 78.38 326 GLY A C 1
ATOM 2567 O O . GLY A 1 326 ? 17.589 1.301 -8.706 1.00 78.38 326 GLY A O 1
ATOM 2568 N N . TYR A 1 327 ? 18.247 -0.862 -8.663 1.00 79.81 327 TYR A N 1
ATOM 2569 C CA . TYR A 1 327 ? 18.478 -0.962 -7.218 1.00 79.81 327 TYR A CA 1
ATOM 2570 C C . TYR A 1 327 ? 19.972 -0.790 -6.917 1.00 79.81 327 TYR A C 1
ATOM 2572 O O . TYR A 1 327 ? 20.809 -1.266 -7.681 1.00 79.81 327 TYR A O 1
ATOM 2580 N N . PHE A 1 328 ? 20.300 -0.120 -5.810 1.00 75.06 328 PHE A N 1
ATOM 2581 C CA . PHE A 1 328 ? 21.651 -0.014 -5.261 1.00 75.06 328 PHE A CA 1
ATOM 2582 C C . PHE A 1 328 ? 21.833 -1.043 -4.139 1.00 75.06 328 PHE A C 1
ATOM 2584 O O . PHE A 1 328 ? 21.502 -0.786 -2.979 1.00 75.06 328 PHE A O 1
ATOM 2591 N N . ASP A 1 329 ? 22.367 -2.216 -4.472 1.00 66.69 329 ASP A N 1
ATOM 2592 C CA . ASP A 1 329 ? 22.658 -3.226 -3.457 1.00 66.69 329 ASP A CA 1
ATOM 2593 C C . ASP A 1 329 ? 23.981 -2.931 -2.734 1.00 66.69 329 ASP A C 1
ATOM 2595 O O . ASP A 1 329 ? 25.076 -3.159 -3.245 1.00 66.69 329 ASP A O 1
ATOM 2599 N N . VAL A 1 330 ? 23.866 -2.456 -1.494 1.00 59.25 330 VAL A N 1
ATOM 2600 C CA . VAL A 1 330 ? 24.997 -2.151 -0.605 1.00 59.25 330 VAL A CA 1
ATOM 2601 C C . VAL A 1 330 ? 25.853 -3.394 -0.288 1.00 59.25 330 VAL A C 1
ATOM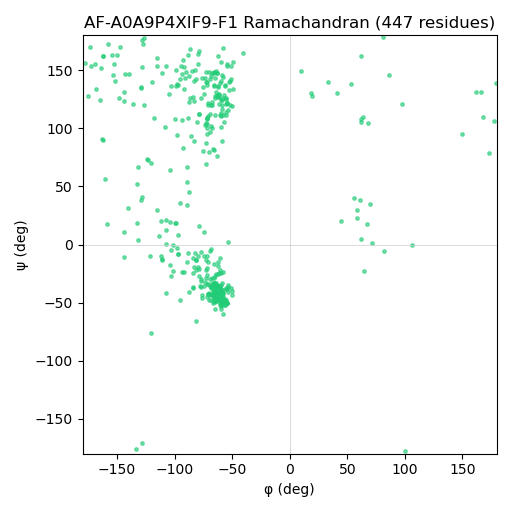 2603 O O . VAL A 1 330 ? 27.025 -3.241 0.058 1.00 59.25 330 VAL A O 1
ATOM 2606 N N . LEU A 1 331 ? 25.297 -4.611 -0.370 1.00 55.97 331 LEU A N 1
ATOM 2607 C CA . LEU A 1 331 ? 25.952 -5.845 0.075 1.00 55.97 331 LEU A CA 1
ATOM 2608 C C . LEU A 1 331 ? 26.678 -6.587 -1.052 1.00 55.97 331 LEU A C 1
ATOM 2610 O O . LEU A 1 331 ? 27.844 -6.942 -0.866 1.00 55.97 331 LEU A O 1
ATOM 2614 N N . THR A 1 332 ? 26.050 -6.791 -2.218 1.00 53.28 332 THR A N 1
ATOM 2615 C CA . THR A 1 332 ? 26.758 -7.374 -3.380 1.00 53.28 332 THR A CA 1
ATOM 2616 C C . THR A 1 332 ? 27.745 -6.400 -4.015 1.00 53.28 332 THR A C 1
ATOM 2618 O O . THR A 1 332 ? 28.719 -6.839 -4.622 1.00 53.28 332 THR A O 1
ATOM 2621 N N . GLN A 1 333 ? 27.569 -5.087 -3.817 1.00 49.38 333 GLN A N 1
ATOM 2622 C CA . GLN A 1 333 ? 28.499 -4.062 -4.300 1.00 49.38 333 GLN A CA 1
ATOM 2623 C C . GLN A 1 333 ? 29.528 -3.611 -3.260 1.00 49.38 333 GLN A C 1
ATOM 2625 O O . GLN A 1 333 ? 29.965 -2.455 -3.264 1.00 49.38 333 GLN A O 1
ATOM 2630 N N . LYS A 1 334 ? 30.004 -4.540 -2.418 1.00 39.19 334 LYS A N 1
ATOM 2631 C CA . LYS A 1 334 ? 31.365 -4.415 -1.881 1.00 39.19 334 LYS A CA 1
ATOM 2632 C C . LYS A 1 334 ? 32.299 -4.218 -3.084 1.00 39.19 334 LYS A C 1
ATOM 2634 O O . LYS A 1 334 ? 32.359 -5.110 -3.932 1.00 39.19 334 LYS A O 1
ATOM 2639 N N . PRO A 1 335 ? 33.045 -3.103 -3.192 1.00 33.06 335 PRO A N 1
ATOM 2640 C CA . PRO A 1 335 ? 34.174 -3.087 -4.102 1.00 33.06 335 PRO A CA 1
ATOM 2641 C C . PRO A 1 335 ? 35.074 -4.251 -3.691 1.00 33.06 335 PRO A C 1
ATOM 2643 O O . PRO A 1 335 ? 35.326 -4.427 -2.495 1.00 33.06 335 PRO A O 1
ATOM 2646 N N . THR A 1 336 ? 35.600 -5.012 -4.649 1.00 31.48 336 THR A N 1
ATOM 2647 C CA . THR A 1 336 ? 36.820 -5.783 -4.403 1.00 31.48 336 THR A CA 1
ATOM 2648 C C . THR A 1 336 ? 37.943 -4.778 -4.178 1.00 31.48 336 THR A C 1
ATOM 2650 O O . THR A 1 336 ? 38.683 -4.417 -5.094 1.00 31.48 336 THR A O 1
ATOM 2653 N N . LEU A 1 337 ? 38.009 -4.264 -2.949 1.00 34.97 337 LEU A N 1
ATOM 2654 C CA . LEU A 1 337 ? 39.181 -3.606 -2.415 1.00 34.97 337 LEU A CA 1
ATOM 2655 C C . LEU A 1 337 ? 40.296 -4.640 -2.498 1.00 34.97 337 LEU A C 1
ATOM 2657 O O . LEU A 1 337 ? 40.278 -5.650 -1.797 1.00 34.97 337 LEU A O 1
ATOM 2661 N N . ASN A 1 338 ? 41.265 -4.378 -3.369 1.00 39.47 338 ASN A N 1
ATOM 2662 C CA . ASN A 1 338 ? 42.563 -5.026 -3.299 1.00 39.47 338 ASN A CA 1
ATOM 2663 C C . ASN A 1 338 ? 43.233 -4.535 -2.001 1.00 39.47 338 ASN A C 1
ATOM 2665 O O . ASN A 1 338 ? 43.978 -3.558 -2.019 1.00 39.47 338 ASN A O 1
ATOM 2669 N N . GLY A 1 339 ? 42.872 -5.156 -0.873 1.00 43.47 339 GLY A N 1
ATOM 2670 C CA . GLY A 1 339 ? 43.225 -4.734 0.485 1.00 43.47 339 GLY A CA 1
ATOM 2671 C C . GLY A 1 339 ? 42.147 -5.121 1.506 1.00 43.47 339 GLY A C 1
ATOM 2672 O O . GLY A 1 339 ? 41.192 -4.381 1.716 1.00 43.47 339 GLY A O 1
ATOM 2673 N N . GLU A 1 340 ? 42.315 -6.269 2.168 1.00 41.88 340 GLU A N 1
ATOM 2674 C CA . GLU A 1 340 ? 41.378 -6.824 3.169 1.00 41.88 340 GLU A CA 1
ATOM 2675 C C . GLU A 1 340 ? 41.397 -6.106 4.544 1.00 41.88 340 GLU A C 1
ATOM 2677 O O . GLU A 1 340 ? 40.853 -6.621 5.520 1.00 41.88 340 GLU A O 1
ATOM 2682 N N . THR A 1 341 ? 42.046 -4.945 4.674 1.00 48.69 341 THR A N 1
ATOM 2683 C CA . THR A 1 341 ? 42.510 -4.430 5.979 1.00 48.69 341 THR A CA 1
ATOM 2684 C C . THR A 1 341 ? 41.534 -3.555 6.772 1.00 48.69 341 THR A C 1
ATOM 2686 O O . THR A 1 341 ? 41.752 -3.384 7.969 1.00 48.69 341 THR A O 1
ATOM 2689 N N . ASP A 1 342 ? 40.454 -3.041 6.169 1.00 45.66 342 ASP A N 1
ATOM 2690 C CA . ASP A 1 342 ? 39.667 -1.933 6.757 1.00 45.66 342 ASP A CA 1
ATOM 2691 C C . ASP A 1 342 ? 38.241 -2.314 7.226 1.00 45.66 342 ASP A C 1
ATOM 2693 O O . ASP A 1 342 ? 37.375 -1.452 7.398 1.00 45.66 342 ASP A O 1
ATOM 2697 N N . LEU A 1 343 ? 37.957 -3.600 7.467 1.00 53.91 343 LEU A N 1
ATOM 2698 C CA . LEU A 1 343 ? 36.696 -4.019 8.099 1.00 53.91 343 LEU A CA 1
ATOM 2699 C C . LEU A 1 343 ? 36.785 -3.934 9.628 1.00 53.91 343 LEU A C 1
ATOM 2701 O O . LEU A 1 343 ? 37.646 -4.560 10.247 1.00 53.91 343 LEU A O 1
ATOM 2705 N N . SER A 1 344 ? 35.839 -3.234 10.264 1.00 56.97 344 SER A N 1
ATOM 2706 C CA . SER A 1 344 ? 35.736 -3.254 11.729 1.00 56.97 344 SER A CA 1
ATOM 2707 C C . SER A 1 344 ? 35.408 -4.664 12.237 1.00 56.97 344 SER A C 1
ATOM 2709 O O . SER A 1 344 ? 34.671 -5.413 11.589 1.00 56.97 344 SER A O 1
ATOM 2711 N N . ALA A 1 345 ? 35.907 -5.024 13.425 1.00 50.19 345 ALA A N 1
ATOM 2712 C CA . ALA A 1 345 ? 35.748 -6.371 13.986 1.00 50.19 345 ALA A CA 1
ATOM 2713 C C . ALA A 1 345 ? 34.278 -6.839 14.045 1.00 50.19 345 ALA A C 1
ATOM 2715 O O . ALA A 1 345 ? 33.993 -8.007 13.790 1.00 50.19 345 ALA A O 1
ATOM 2716 N N . MET A 1 346 ? 33.339 -5.919 14.298 1.00 45.56 346 MET A N 1
ATOM 2717 C CA . MET A 1 346 ? 31.899 -6.197 14.300 1.00 45.56 346 MET A CA 1
ATOM 2718 C C . MET A 1 346 ? 31.377 -6.577 12.904 1.00 45.56 346 MET A C 1
ATOM 2720 O O . MET A 1 346 ? 30.665 -7.565 12.768 1.00 45.56 346 MET A O 1
ATOM 2724 N N . GLN A 1 347 ? 31.776 -5.854 11.852 1.00 46.84 347 GLN A N 1
ATOM 2725 C CA . GLN A 1 347 ? 31.398 -6.163 10.462 1.00 46.84 347 GLN A CA 1
ATOM 2726 C C . GLN A 1 347 ? 32.034 -7.474 9.976 1.00 46.84 347 GLN A C 1
ATOM 2728 O O . GLN A 1 347 ? 31.408 -8.235 9.233 1.00 46.84 347 GLN A O 1
ATOM 2733 N N . LEU A 1 348 ? 33.261 -7.757 10.420 1.00 52.97 348 LEU A N 1
ATOM 2734 C CA . LEU A 1 348 ? 33.982 -8.997 10.136 1.00 52.97 348 LEU A CA 1
ATOM 2735 C C . LEU A 1 348 ? 33.297 -10.203 10.807 1.00 52.97 348 LEU A C 1
ATOM 2737 O O . LEU A 1 348 ? 33.101 -11.233 10.163 1.00 52.97 348 LEU A O 1
ATOM 2741 N N . ALA A 1 349 ? 32.851 -10.051 12.058 1.00 55.47 349 ALA A N 1
ATOM 2742 C CA . ALA A 1 349 ? 32.056 -11.053 12.767 1.00 55.47 349 ALA A CA 1
ATOM 2743 C C . ALA A 1 349 ? 30.688 -11.289 12.101 1.00 55.47 349 ALA A C 1
ATOM 2745 O O . ALA A 1 349 ? 30.331 -12.438 11.852 1.00 55.47 349 ALA A O 1
ATOM 2746 N N . THR A 1 350 ? 29.952 -10.227 11.743 1.00 48.50 350 THR A N 1
ATOM 2747 C CA . THR A 1 350 ? 28.664 -10.349 11.035 1.00 48.50 350 THR A CA 1
ATOM 2748 C C . THR A 1 350 ? 28.817 -11.036 9.678 1.00 48.50 350 THR A C 1
ATOM 2750 O O . THR A 1 350 ? 28.010 -11.897 9.349 1.00 48.50 350 THR A O 1
ATOM 2753 N N . THR A 1 351 ? 29.865 -10.709 8.911 1.00 49.59 351 THR A N 1
ATOM 2754 C CA . THR A 1 351 ? 30.130 -11.355 7.613 1.00 49.59 351 THR A CA 1
ATOM 2755 C C . THR A 1 351 ? 30.401 -12.853 7.802 1.00 49.59 351 THR A C 1
ATOM 2757 O O . THR A 1 351 ? 29.722 -13.675 7.198 1.00 49.59 351 THR A O 1
ATOM 2760 N N . ARG A 1 352 ? 31.286 -13.229 8.740 1.00 59.72 352 ARG A N 1
ATOM 2761 C CA . ARG A 1 352 ? 31.583 -14.644 9.041 1.00 59.72 352 ARG A CA 1
ATOM 2762 C C . ARG A 1 352 ? 30.360 -15.447 9.496 1.00 59.72 352 ARG A C 1
ATOM 2764 O O . ARG A 1 352 ? 30.276 -16.626 9.168 1.00 59.72 352 ARG A O 1
ATOM 2771 N N . LEU A 1 353 ? 29.433 -14.824 10.228 1.00 54.88 353 LEU A N 1
ATOM 2772 C CA . LEU A 1 353 ? 28.196 -15.458 10.698 1.00 54.88 353 LEU A CA 1
ATOM 2773 C C . LEU A 1 353 ? 27.178 -15.703 9.566 1.00 54.88 353 LEU A C 1
ATOM 2775 O O . LEU A 1 353 ? 26.348 -16.600 9.677 1.00 54.88 353 LEU A O 1
ATOM 2779 N N . LEU A 1 354 ? 27.234 -14.905 8.494 1.00 53.12 354 LEU A N 1
ATOM 2780 C CA . LEU A 1 354 ? 26.413 -15.077 7.291 1.00 53.12 354 LEU A CA 1
ATOM 2781 C C . LEU A 1 354 ? 27.032 -16.089 6.317 1.00 53.12 354 LEU A C 1
ATOM 2783 O O . LEU A 1 354 ? 26.300 -16.881 5.732 1.00 53.12 354 LEU A O 1
ATOM 2787 N N . ASP A 1 355 ? 28.362 -16.094 6.184 1.00 54.53 355 ASP A N 1
ATOM 2788 C CA . ASP A 1 355 ? 29.093 -17.041 5.328 1.00 54.53 355 ASP A CA 1
ATOM 2789 C C . ASP A 1 355 ? 29.125 -18.463 5.922 1.00 54.53 355 ASP A C 1
ATOM 2791 O O . ASP A 1 355 ? 29.190 -19.451 5.193 1.00 54.53 355 ASP A O 1
ATOM 2795 N N . ASN A 1 356 ? 29.078 -18.574 7.254 1.00 58.66 356 ASN A N 1
ATOM 2796 C CA . ASN A 1 356 ? 28.978 -19.832 7.993 1.00 58.66 356 ASN A CA 1
ATOM 2797 C C . ASN A 1 356 ? 27.749 -19.769 8.913 1.00 58.66 356 ASN A C 1
ATOM 2799 O O . ASN A 1 356 ? 27.906 -19.609 10.130 1.00 58.66 356 ASN A O 1
ATOM 2803 N N . PRO A 1 357 ? 26.524 -19.866 8.359 1.00 46.06 357 PRO A N 1
ATOM 2804 C CA . PRO A 1 357 ? 25.322 -19.896 9.175 1.00 46.06 357 PRO A CA 1
ATOM 2805 C C . PRO A 1 357 ? 25.413 -21.092 10.120 1.00 46.06 357 PRO A C 1
ATOM 2807 O O . PRO A 1 357 ? 25.610 -22.230 9.684 1.00 46.06 357 PRO A O 1
ATOM 2810 N N . LEU A 1 358 ? 25.296 -20.826 11.423 1.00 52.25 358 LEU A N 1
ATOM 2811 C CA . LEU A 1 358 ? 25.321 -21.867 12.444 1.00 52.25 358 LEU A CA 1
ATOM 2812 C C . LEU A 1 358 ? 24.241 -22.893 12.102 1.00 52.25 358 LEU A C 1
ATOM 2814 O O . LEU A 1 358 ? 23.050 -22.584 12.152 1.00 52.25 358 LEU A O 1
ATOM 2818 N N . SER A 1 359 ? 24.672 -24.100 11.728 1.00 50.19 359 SER A N 1
ATOM 2819 C CA . SER A 1 359 ? 23.755 -25.202 11.455 1.00 50.19 359 SER A CA 1
ATOM 2820 C C . SER A 1 359 ? 22.886 -25.391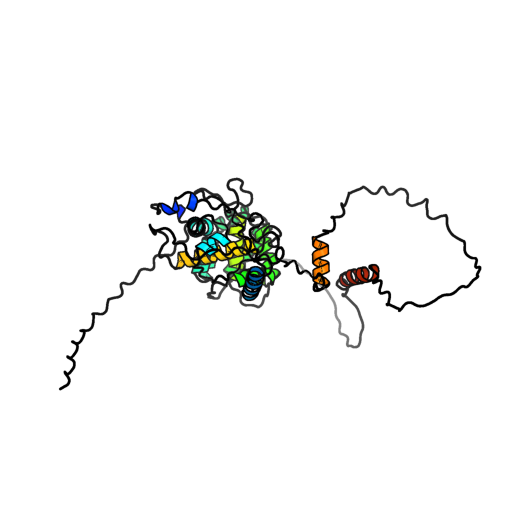 12.685 1.00 50.19 359 SER A C 1
ATOM 2822 O O . SER A 1 359 ? 23.413 -25.611 13.778 1.00 50.19 359 SER A O 1
ATOM 2824 N N . ALA A 1 360 ? 21.569 -25.267 12.511 1.00 44.47 360 ALA A N 1
ATOM 2825 C CA . ALA A 1 360 ? 20.625 -25.531 13.580 1.00 44.47 360 ALA A CA 1
ATOM 2826 C C . ALA A 1 360 ? 20.922 -26.936 14.109 1.00 44.47 360 ALA A C 1
ATOM 2828 O O . ALA A 1 360 ? 20.847 -27.912 13.361 1.00 44.47 360 ALA A O 1
ATOM 2829 N N . ALA A 1 361 ? 21.341 -27.024 15.373 1.00 42.34 361 ALA A N 1
ATOM 2830 C CA . ALA A 1 361 ? 21.598 -28.305 15.997 1.00 42.34 361 ALA A CA 1
ATOM 2831 C C . ALA A 1 361 ? 20.276 -29.070 15.984 1.00 42.34 361 ALA A C 1
ATOM 2833 O O . ALA A 1 361 ? 19.326 -28.659 16.648 1.00 42.34 361 ALA A O 1
ATOM 2834 N N . ASN A 1 362 ? 20.209 -30.134 15.180 1.00 39.28 362 ASN A N 1
ATOM 2835 C CA . ASN A 1 362 ? 19.036 -30.989 15.109 1.00 39.28 362 ASN A CA 1
ATOM 2836 C C . ASN A 1 362 ? 18.759 -31.522 16.515 1.00 39.28 362 ASN A C 1
ATOM 2838 O O . ASN A 1 362 ? 19.469 -32.410 16.994 1.00 39.28 362 ASN A O 1
ATOM 2842 N N . THR A 1 363 ? 17.726 -30.988 17.164 1.00 39.12 363 THR A N 1
ATOM 2843 C CA . THR A 1 363 ? 17.144 -31.560 18.372 1.00 39.12 363 THR A CA 1
ATOM 2844 C C . THR A 1 363 ? 16.438 -32.845 17.956 1.00 39.12 363 THR A C 1
ATOM 2846 O O . THR A 1 363 ? 15.241 -32.877 17.694 1.00 39.12 363 THR A O 1
ATOM 2849 N N . VAL A 1 364 ? 17.225 -33.908 17.793 1.00 42.75 364 VAL A N 1
ATOM 2850 C CA . VAL A 1 364 ? 16.699 -35.257 17.630 1.00 42.75 364 VAL A CA 1
ATOM 2851 C C . VAL A 1 364 ? 16.158 -35.664 18.990 1.00 42.75 364 VAL A C 1
ATOM 2853 O O . VAL A 1 364 ? 16.935 -35.929 19.907 1.00 42.75 364 VAL A O 1
ATOM 2856 N N . ASP A 1 365 ? 14.834 -35.718 19.110 1.00 43.78 365 ASP A N 1
ATOM 2857 C CA . ASP A 1 365 ? 14.177 -36.371 20.236 1.00 43.78 365 ASP A CA 1
ATOM 2858 C C . ASP A 1 365 ? 14.593 -37.849 20.261 1.00 43.78 365 ASP A C 1
ATOM 2860 O O . ASP A 1 365 ? 14.082 -38.680 19.507 1.00 43.78 365 ASP A O 1
ATOM 2864 N N . GLN A 1 366 ? 15.540 -38.185 21.138 1.00 37.81 366 GLN A N 1
ATOM 2865 C CA . GLN A 1 366 ? 15.727 -39.550 21.613 1.00 37.81 366 GLN A CA 1
ATOM 2866 C C . GLN A 1 366 ? 15.182 -39.652 23.041 1.00 37.81 366 GLN A C 1
ATOM 2868 O O . GLN A 1 366 ? 15.553 -38.838 23.892 1.00 37.81 366 GLN A O 1
ATOM 2873 N N . PRO A 1 367 ? 14.321 -40.641 23.337 1.00 37.47 367 PRO A N 1
ATOM 2874 C CA . PRO A 1 367 ? 13.832 -40.851 24.689 1.00 37.47 367 PRO A CA 1
ATOM 2875 C C . PRO A 1 367 ? 14.982 -41.323 25.583 1.00 37.47 367 PRO A C 1
ATOM 2877 O O . PRO A 1 367 ? 15.609 -42.353 25.327 1.00 37.47 367 PRO A O 1
ATOM 2880 N N . ILE A 1 368 ? 15.249 -40.577 26.655 1.00 35.50 368 ILE A N 1
ATOM 2881 C CA . ILE A 1 368 ? 16.239 -40.960 27.662 1.00 35.50 368 ILE A CA 1
ATOM 2882 C C . ILE A 1 368 ? 15.676 -42.136 28.469 1.00 35.50 368 ILE A C 1
ATOM 2884 O O . ILE A 1 368 ? 14.838 -41.951 29.350 1.00 35.50 368 ILE A O 1
ATOM 2888 N N . HIS A 1 369 ? 16.171 -43.344 28.198 1.00 36.19 369 HIS A N 1
ATOM 2889 C CA . HIS A 1 369 ? 16.035 -44.463 29.125 1.00 36.19 369 HIS A CA 1
ATOM 2890 C C . HIS A 1 369 ? 16.948 -44.229 30.336 1.00 36.19 369 HIS A C 1
ATOM 2892 O O . HIS A 1 369 ? 18.173 -44.316 30.245 1.00 36.19 369 HIS A O 1
ATOM 2898 N N . THR A 1 370 ? 16.349 -43.925 31.486 1.00 42.19 370 THR A N 1
ATOM 2899 C CA . THR A 1 370 ? 17.038 -43.815 32.776 1.00 42.19 370 THR A CA 1
ATOM 2900 C C . THR A 1 370 ? 17.374 -45.195 33.340 1.00 42.19 370 THR A C 1
ATOM 2902 O O . THR A 1 370 ? 16.652 -45.683 34.203 1.00 42.19 370 THR A O 1
ATOM 2905 N N . GLU A 1 371 ? 18.457 -45.822 32.867 1.00 41.47 371 GLU A N 1
ATOM 2906 C CA . GLU A 1 371 ? 18.960 -47.076 33.456 1.00 41.47 371 GLU A CA 1
ATOM 2907 C C . GLU A 1 371 ? 20.438 -47.385 33.106 1.00 41.47 371 GLU A C 1
ATOM 2909 O O . GLU A 1 371 ? 20.737 -48.438 32.563 1.00 41.47 371 GLU A O 1
ATOM 2914 N N . ASP A 1 372 ? 21.390 -46.480 33.407 1.00 41.41 372 ASP A N 1
ATOM 2915 C CA . ASP A 1 372 ? 22.824 -46.876 33.513 1.00 41.41 372 ASP A CA 1
ATOM 2916 C C . ASP A 1 372 ? 23.740 -45.928 34.335 1.00 41.41 372 ASP A C 1
ATOM 2918 O O . ASP A 1 372 ? 24.972 -45.964 34.266 1.00 41.41 372 ASP A O 1
ATOM 2922 N N . LEU A 1 373 ? 23.158 -45.055 35.166 1.00 36.00 373 LEU A N 1
ATOM 2923 C CA . LEU A 1 373 ? 23.890 -44.092 36.008 1.00 36.00 373 LEU A CA 1
ATOM 2924 C C . LEU A 1 373 ? 24.238 -44.692 37.388 1.00 36.00 373 LEU A C 1
ATOM 2926 O O . LEU A 1 373 ? 23.893 -44.143 38.429 1.00 36.00 373 LEU A O 1
ATOM 2930 N N . ALA A 1 374 ? 24.900 -45.857 37.384 1.00 38.12 374 ALA A N 1
ATOM 2931 C CA . ALA A 1 374 ? 25.295 -46.572 38.610 1.00 38.12 374 ALA A CA 1
ATOM 2932 C C . ALA A 1 374 ? 26.651 -47.314 38.550 1.00 38.12 374 ALA A C 1
ATOM 2934 O O . ALA A 1 374 ? 27.140 -47.760 39.586 1.00 38.12 374 ALA A O 1
ATOM 2935 N N . ALA A 1 375 ? 27.281 -47.459 37.375 1.00 40.50 375 ALA A N 1
ATOM 2936 C CA . ALA A 1 375 ? 28.402 -48.396 37.181 1.00 40.50 375 ALA A CA 1
ATOM 2937 C C . ALA A 1 375 ? 29.781 -47.760 36.887 1.00 40.50 375 ALA A C 1
ATOM 2939 O O . ALA A 1 375 ? 30.726 -48.482 36.567 1.00 40.50 375 ALA A O 1
ATOM 2940 N N . LYS A 1 376 ? 29.931 -46.426 36.968 1.00 38.16 376 LYS A N 1
ATOM 2941 C CA . LYS A 1 376 ? 31.163 -45.721 36.537 1.00 38.16 376 LYS A CA 1
ATOM 2942 C C . LYS A 1 376 ? 31.742 -44.675 37.498 1.00 38.16 376 LYS A C 1
ATOM 2944 O O . LYS A 1 376 ? 32.596 -43.895 37.095 1.00 38.16 376 LYS A O 1
ATOM 2949 N N . GLU A 1 377 ? 31.360 -44.709 38.772 1.00 37.16 377 GLU A N 1
ATOM 2950 C CA . GLU A 1 377 ? 31.865 -43.779 39.802 1.00 37.16 377 GLU A CA 1
ATOM 2951 C C . GLU A 1 377 ? 32.687 -44.487 40.904 1.00 37.16 377 GLU A C 1
ATOM 2953 O O . GLU A 1 377 ? 32.715 -44.074 42.058 1.00 37.16 377 GLU A O 1
ATOM 2958 N N . ALA A 1 378 ? 33.360 -45.592 40.553 1.00 38.53 378 ALA A N 1
ATOM 2959 C CA . ALA A 1 378 ? 34.089 -46.438 41.508 1.00 38.53 378 ALA A CA 1
ATOM 2960 C C . ALA A 1 378 ? 35.440 -46.985 40.993 1.00 38.53 378 ALA A C 1
ATOM 2962 O O . ALA A 1 378 ? 35.855 -48.070 41.397 1.00 38.53 378 ALA A O 1
ATOM 2963 N N . ALA A 1 379 ? 36.147 -46.254 40.120 1.00 39.03 379 ALA A N 1
ATOM 2964 C CA . ALA A 1 379 ? 37.545 -46.548 39.778 1.00 39.03 379 ALA A CA 1
ATOM 2965 C C . ALA A 1 379 ? 38.259 -45.350 39.119 1.00 39.03 379 ALA A C 1
ATOM 2967 O O . ALA A 1 379 ? 38.232 -45.238 37.903 1.00 39.03 379 ALA A O 1
ATOM 2968 N N . GLU A 1 380 ? 38.892 -44.480 39.920 1.00 37.84 380 GLU A N 1
ATOM 2969 C CA . GLU A 1 380 ? 40.242 -43.908 39.687 1.00 37.84 380 GLU A CA 1
ATOM 2970 C C . GLU A 1 380 ? 40.567 -42.821 40.729 1.00 37.84 380 GLU A C 1
ATOM 2972 O O . GLU A 1 380 ? 40.519 -41.617 40.488 1.00 37.84 380 GLU A O 1
ATOM 2977 N N . ALA A 1 381 ? 40.947 -43.275 41.925 1.00 36.19 381 ALA A N 1
ATOM 2978 C CA . ALA A 1 381 ? 41.665 -42.463 42.901 1.00 36.19 381 ALA A CA 1
ATOM 2979 C C . ALA A 1 381 ? 43.107 -42.986 43.036 1.00 36.19 381 ALA A C 1
ATOM 2981 O O . ALA A 1 381 ? 43.340 -44.191 42.958 1.00 36.19 381 ALA A O 1
ATOM 2982 N N . LEU A 1 382 ? 44.048 -42.070 43.304 1.00 36.00 382 LEU A N 1
ATOM 2983 C CA . LEU A 1 382 ? 45.496 -42.278 43.495 1.00 36.00 382 LEU A CA 1
ATOM 2984 C C . LEU A 1 382 ? 46.312 -42.718 42.254 1.00 36.00 382 LEU A C 1
ATOM 2986 O O . LEU A 1 382 ? 46.474 -43.910 41.995 1.00 36.00 382 LEU A O 1
ATOM 2990 N N . LYS A 1 383 ? 47.076 -41.769 41.681 1.00 33.25 383 LYS A N 1
ATOM 2991 C CA . LYS A 1 383 ? 48.536 -41.670 41.945 1.00 33.25 383 LYS A CA 1
ATOM 2992 C C . LYS A 1 383 ? 49.222 -40.452 41.299 1.00 33.25 383 LYS A C 1
ATOM 2994 O O . LYS A 1 383 ? 49.238 -40.275 40.090 1.00 33.25 383 LYS A O 1
ATOM 2999 N N . THR A 1 384 ? 49.940 -39.718 42.138 1.00 35.03 384 THR A N 1
ATOM 3000 C CA . THR A 1 384 ? 51.171 -38.955 41.845 1.00 35.03 384 THR A CA 1
ATOM 3001 C C . THR A 1 384 ? 52.221 -39.396 42.887 1.00 35.03 384 THR A C 1
ATOM 3003 O O . THR A 1 384 ? 51.838 -40.099 43.829 1.00 35.03 384 THR A O 1
ATOM 3006 N N . PRO A 1 385 ? 53.513 -39.000 42.827 1.00 50.53 385 PRO A N 1
ATOM 3007 C CA . PRO A 1 385 ? 54.264 -38.300 41.769 1.00 50.53 385 PRO A CA 1
ATOM 3008 C C . PRO A 1 385 ? 55.582 -39.024 41.376 1.00 50.53 385 PRO A C 1
ATOM 3010 O O . PRO A 1 385 ? 56.021 -39.923 42.087 1.00 50.53 385 PRO A O 1
ATOM 3013 N N . GLN A 1 386 ? 56.322 -38.534 40.366 1.00 29.05 386 GLN A N 1
ATOM 3014 C CA . GLN A 1 386 ? 57.786 -38.382 40.506 1.00 29.05 386 GLN A CA 1
ATOM 3015 C C . GLN A 1 386 ? 58.438 -37.434 39.483 1.00 29.05 386 GLN A C 1
ATOM 3017 O O . GLN A 1 386 ? 57.851 -37.055 38.475 1.00 29.05 386 GLN A O 1
ATOM 3022 N N . ARG A 1 387 ? 59.660 -37.008 39.818 1.00 31.80 387 ARG A N 1
ATOM 3023 C CA . ARG A 1 387 ? 60.419 -35.879 39.262 1.00 31.80 387 ARG A CA 1
ATOM 3024 C C . ARG A 1 387 ? 61.813 -36.376 38.865 1.00 31.80 387 ARG A C 1
ATOM 3026 O O . ARG A 1 387 ? 62.461 -36.982 39.709 1.00 31.80 387 ARG A O 1
ATOM 3033 N N . THR A 1 388 ? 62.322 -36.020 37.684 1.00 32.19 388 THR A N 1
ATOM 3034 C CA . THR A 1 388 ? 63.776 -36.019 37.387 1.00 32.19 388 THR A CA 1
ATOM 3035 C C . THR A 1 388 ? 64.131 -34.952 36.345 1.00 32.19 388 THR A C 1
ATOM 3037 O O . THR A 1 388 ? 63.245 -34.384 35.715 1.00 32.19 388 THR A O 1
ATOM 3040 N N . ALA A 1 389 ? 65.421 -34.613 36.239 1.00 31.94 389 ALA A N 1
ATOM 3041 C CA . ALA A 1 389 ? 65.935 -33.380 35.625 1.00 31.94 389 ALA A CA 1
ATOM 3042 C C . ALA A 1 389 ? 67.030 -33.638 34.559 1.00 31.94 389 ALA A C 1
ATOM 3044 O O . ALA A 1 389 ? 67.338 -34.797 34.296 1.00 31.94 389 ALA A O 1
ATOM 3045 N N . ARG A 1 390 ? 67.683 -32.548 34.084 1.00 30.97 390 ARG A N 1
ATOM 3046 C CA . ARG A 1 390 ? 68.805 -32.427 33.100 1.00 30.97 390 ARG A CA 1
ATOM 3047 C C . ARG A 1 390 ? 68.399 -32.368 31.612 1.00 30.97 390 ARG A C 1
ATOM 3049 O O . ARG A 1 390 ? 67.471 -33.056 31.222 1.00 30.97 390 ARG A O 1
ATOM 3056 N N . LYS A 1 391 ? 69.106 -31.631 30.732 1.00 31.94 391 LYS A N 1
ATOM 3057 C CA . LYS A 1 391 ? 70.041 -30.480 30.895 1.00 31.94 391 LYS A CA 1
ATOM 3058 C C . LYS A 1 391 ? 70.253 -29.768 29.538 1.00 31.94 391 LYS A C 1
ATOM 3060 O O . LYS A 1 391 ? 70.231 -30.428 28.511 1.00 31.94 391 LYS A O 1
ATOM 3065 N N . ASP A 1 392 ? 70.540 -28.468 29.602 1.00 32.69 392 ASP A N 1
ATOM 3066 C CA . ASP A 1 392 ? 71.320 -27.584 28.709 1.00 32.69 392 ASP A CA 1
ATOM 3067 C C . ASP A 1 392 ? 71.614 -27.979 27.237 1.00 32.69 392 ASP A C 1
ATOM 3069 O O . ASP A 1 392 ? 72.337 -28.937 26.968 1.00 32.69 392 ASP A O 1
ATOM 3073 N N . SER A 1 393 ? 71.299 -27.080 26.291 1.00 35.69 393 SER A N 1
ATOM 3074 C CA . SER A 1 393 ? 72.332 -26.396 25.471 1.00 35.69 393 SER A CA 1
ATOM 3075 C C . SER A 1 393 ? 71.773 -25.226 24.631 1.00 35.69 393 SER A C 1
ATOM 3077 O O . SER A 1 393 ? 70.581 -25.140 24.353 1.00 35.69 393 SER A O 1
ATOM 3079 N N . ASN A 1 394 ? 72.651 -24.272 24.297 1.00 32.94 394 ASN A N 1
ATOM 3080 C CA . ASN A 1 394 ? 72.340 -22.950 23.727 1.00 32.94 394 ASN A CA 1
ATOM 3081 C C . ASN A 1 394 ? 72.123 -22.971 22.197 1.00 32.94 394 ASN A C 1
ATOM 3083 O O . ASN A 1 394 ? 72.890 -23.649 21.518 1.00 32.94 394 ASN A O 1
ATOM 3087 N N . ASN A 1 395 ? 71.286 -22.077 21.629 1.00 31.50 395 ASN A N 1
ATOM 3088 C CA . ASN A 1 395 ? 71.777 -20.771 21.122 1.00 31.50 395 ASN A CA 1
ATOM 3089 C C . ASN A 1 395 ? 70.733 -19.828 20.460 1.00 31.50 395 ASN A C 1
ATOM 3091 O O . ASN A 1 395 ? 69.984 -20.223 19.580 1.00 31.50 395 ASN A O 1
ATOM 3095 N N . ARG A 1 396 ? 70.877 -18.532 20.792 1.00 30.45 396 ARG A N 1
ATOM 3096 C CA . ARG A 1 396 ? 70.716 -17.310 19.959 1.00 30.45 396 ARG A CA 1
ATOM 3097 C C . ARG A 1 396 ? 69.369 -16.913 19.291 1.00 30.45 396 ARG A C 1
ATOM 3099 O O . ARG A 1 396 ? 69.064 -17.305 18.177 1.00 30.45 396 ARG A O 1
ATOM 3106 N N . ALA A 1 397 ? 68.769 -15.884 19.907 1.00 34.06 397 ALA A N 1
ATOM 3107 C CA . ALA A 1 397 ? 68.250 -14.635 19.311 1.00 34.06 397 ALA A CA 1
ATOM 3108 C C . ALA A 1 397 ? 67.078 -14.658 18.296 1.00 34.06 397 ALA A C 1
ATOM 3110 O O . ALA A 1 397 ? 67.259 -14.919 17.112 1.00 34.06 397 ALA A O 1
ATOM 3111 N N . GLY A 1 398 ? 65.917 -14.161 18.745 1.00 31.33 398 GLY A N 1
ATOM 3112 C CA . GLY A 1 398 ? 64.782 -13.739 17.914 1.00 31.33 398 GLY A CA 1
ATOM 3113 C C . GLY A 1 398 ? 63.795 -12.898 18.735 1.00 31.33 398 GLY A C 1
ATOM 3114 O O . GLY A 1 398 ? 63.377 -13.319 19.805 1.00 31.33 398 GLY A O 1
ATOM 3115 N N . ILE A 1 399 ? 63.501 -11.685 18.263 1.00 36.16 399 ILE A N 1
ATOM 3116 C CA . ILE A 1 399 ? 62.701 -10.624 18.909 1.00 36.16 399 ILE A CA 1
ATOM 3117 C C . ILE A 1 399 ? 61.311 -11.111 19.368 1.00 36.16 399 ILE A C 1
ATOM 3119 O O . ILE A 1 399 ? 60.640 -11.843 18.647 1.00 36.16 399 ILE A O 1
ATOM 3123 N N . ALA A 1 400 ? 60.872 -10.660 20.548 1.00 36.03 400 ALA A N 1
ATOM 3124 C CA . ALA A 1 400 ? 59.575 -11.007 21.129 1.00 36.03 400 ALA A CA 1
ATOM 3125 C C . ALA A 1 400 ? 58.388 -10.316 20.431 1.00 36.03 400 ALA A C 1
ATOM 3127 O O . ALA A 1 400 ? 58.456 -9.131 20.107 1.00 36.03 400 ALA A O 1
ATOM 3128 N N . PHE A 1 401 ? 57.280 -11.046 20.312 1.00 34.44 401 PHE A N 1
ATOM 3129 C CA . PHE A 1 401 ? 55.928 -10.511 20.148 1.00 34.44 401 PHE A CA 1
ATOM 3130 C C . PHE A 1 401 ? 55.024 -11.187 21.183 1.00 34.44 401 PHE A C 1
ATOM 3132 O O . PHE A 1 401 ? 55.126 -12.398 21.378 1.00 34.44 401 PHE A O 1
ATOM 3139 N N . ASP A 1 402 ? 54.178 -10.404 21.856 1.00 34.91 402 ASP A N 1
ATOM 3140 C CA . ASP A 1 402 ? 53.278 -10.906 22.897 1.00 34.91 402 ASP A CA 1
ATOM 3141 C C . ASP A 1 402 ? 52.239 -11.877 22.324 1.00 34.91 402 ASP A C 1
ATOM 3143 O O . ASP A 1 402 ? 51.463 -11.535 21.428 1.00 34.91 402 ASP A O 1
ATOM 3147 N N . ASP A 1 403 ? 52.178 -13.069 22.913 1.00 34.72 403 ASP A N 1
ATOM 3148 C CA . ASP A 1 403 ? 51.107 -14.033 22.694 1.00 34.72 403 ASP A CA 1
ATOM 3149 C C . ASP A 1 403 ? 49.829 -13.532 23.383 1.00 34.72 403 ASP A C 1
ATOM 3151 O O . ASP A 1 403 ? 49.657 -13.638 24.598 1.00 34.72 403 ASP A O 1
ATOM 3155 N N . ARG A 1 404 ? 48.927 -12.942 22.590 1.00 42.50 404 ARG A N 1
ATOM 3156 C CA . ARG A 1 404 ? 47.529 -12.712 22.975 1.00 42.50 404 ARG A CA 1
ATOM 3157 C C . ARG A 1 404 ? 46.620 -13.719 22.284 1.00 42.50 404 ARG A C 1
ATOM 3159 O O . ARG A 1 404 ? 45.738 -13.348 21.507 1.00 42.50 404 ARG A O 1
ATOM 3166 N N . SER A 1 405 ? 46.808 -14.992 22.611 1.00 36.34 405 SER A N 1
ATOM 3167 C CA . SER A 1 405 ? 45.757 -16.003 22.522 1.00 36.34 405 SER A CA 1
ATOM 3168 C C . SER A 1 405 ? 44.570 -15.581 23.401 1.00 36.34 405 SER A C 1
ATOM 3170 O O . SER A 1 405 ? 44.479 -15.871 24.591 1.00 36.34 405 SER A O 1
ATOM 3172 N N . LEU A 1 406 ? 43.657 -14.821 22.793 1.00 46.06 406 LEU A N 1
ATOM 3173 C CA . LEU A 1 406 ? 42.385 -14.421 23.383 1.00 46.06 406 LEU A CA 1
ATOM 3174 C C . LEU A 1 406 ? 41.521 -15.677 23.529 1.00 46.06 406 LEU A C 1
ATOM 3176 O O . LEU A 1 406 ? 40.947 -16.167 22.556 1.00 46.06 406 LEU A O 1
ATOM 3180 N N . ASP A 1 407 ? 41.488 -16.219 24.745 1.00 47.38 407 ASP A N 1
ATOM 3181 C CA . ASP A 1 407 ? 40.754 -17.437 25.065 1.00 47.38 407 ASP A CA 1
ATOM 3182 C C . ASP A 1 407 ? 39.259 -17.262 24.750 1.00 47.38 407 ASP A C 1
ATOM 3184 O O . ASP A 1 407 ? 38.554 -16.447 25.354 1.00 47.38 407 ASP A O 1
ATOM 3188 N N . LEU A 1 408 ? 38.773 -18.059 23.794 1.00 41.97 408 LEU A N 1
ATOM 3189 C CA . LEU A 1 408 ? 37.378 -18.075 23.355 1.00 41.97 408 LEU A CA 1
ATOM 3190 C C . LEU A 1 408 ? 36.406 -18.388 24.503 1.00 41.97 408 LEU A C 1
ATOM 3192 O O . LEU A 1 408 ? 35.250 -17.964 24.441 1.00 41.97 408 LEU A O 1
ATOM 3196 N N . GLN A 1 409 ? 36.857 -19.059 25.571 1.00 42.38 409 GLN A N 1
ATOM 3197 C CA . GLN A 1 409 ? 36.038 -19.276 26.765 1.00 42.38 409 GLN A CA 1
ATOM 3198 C C . GLN A 1 409 ? 35.746 -17.967 27.514 1.00 42.38 409 GLN A C 1
ATOM 3200 O O . GLN A 1 409 ? 34.632 -17.789 28.005 1.00 42.38 409 GLN A O 1
ATOM 3205 N N . SER A 1 410 ? 36.681 -17.011 27.538 1.00 47.75 410 SER A N 1
ATOM 3206 C CA . SER A 1 410 ? 36.476 -15.715 28.204 1.00 47.75 410 SER A CA 1
ATOM 3207 C C . SER A 1 410 ? 35.396 -14.878 27.505 1.00 47.75 410 SER A C 1
ATOM 3209 O O . SER A 1 410 ? 34.496 -14.352 28.159 1.00 47.75 410 SER A O 1
ATOM 3211 N N . LEU A 1 411 ? 35.412 -14.839 26.167 1.00 43.66 411 LEU A N 1
ATOM 3212 C CA . LEU A 1 411 ? 34.393 -14.160 25.349 1.00 43.66 411 LEU A CA 1
ATOM 3213 C C . LEU A 1 411 ? 33.002 -14.813 25.469 1.00 43.66 411 LEU A C 1
ATOM 3215 O O . LEU A 1 411 ? 31.979 -14.122 25.468 1.00 43.66 411 LEU A O 1
ATOM 3219 N N . TYR A 1 412 ? 32.955 -16.141 25.615 1.00 41.25 412 TYR A N 1
ATOM 3220 C CA . TYR A 1 412 ? 31.714 -16.875 25.867 1.00 41.25 412 TYR A CA 1
ATOM 3221 C C . TYR A 1 412 ? 31.132 -16.559 27.256 1.00 41.25 412 TYR A C 1
ATOM 3223 O O . TYR A 1 412 ? 29.932 -16.300 27.377 1.00 41.25 412 TYR A O 1
ATOM 3231 N N . ILE A 1 413 ? 31.975 -16.504 28.294 1.00 46.44 413 ILE A N 1
ATOM 3232 C CA . ILE A 1 413 ? 31.565 -16.156 29.665 1.00 46.44 413 ILE A CA 1
ATOM 3233 C C . ILE A 1 413 ? 31.019 -14.722 29.737 1.00 46.44 413 ILE A C 1
ATOM 3235 O O . ILE A 1 413 ? 30.011 -14.494 30.409 1.00 46.44 413 ILE A O 1
ATOM 3239 N N . GLU A 1 414 ? 31.606 -13.768 29.010 1.00 41.84 414 GLU A N 1
ATOM 3240 C CA . GLU A 1 414 ? 31.107 -12.386 28.954 1.00 41.84 414 GLU A CA 1
ATOM 3241 C C . GLU A 1 414 ? 29.711 -12.310 28.302 1.00 41.84 414 GLU A C 1
ATOM 3243 O O . GLU A 1 414 ? 28.780 -11.735 28.875 1.00 41.84 414 GLU A O 1
ATOM 3248 N N . CYS A 1 415 ? 29.510 -12.991 27.166 1.00 40.25 415 CYS A N 1
ATOM 3249 C CA . CYS A 1 415 ? 28.214 -13.038 26.475 1.00 40.25 415 CYS A CA 1
ATOM 3250 C C . CYS A 1 415 ? 27.103 -13.739 27.281 1.00 40.25 415 CYS A C 1
ATOM 3252 O O . CYS A 1 415 ? 25.933 -13.358 27.185 1.00 40.25 415 CYS A O 1
ATOM 3254 N N . VAL A 1 416 ? 27.442 -14.751 28.088 1.00 44.31 416 VAL A N 1
ATOM 3255 C CA . VAL A 1 416 ? 26.482 -15.425 28.982 1.00 44.31 416 VAL A CA 1
ATOM 3256 C C . VAL A 1 416 ? 26.191 -14.578 30.228 1.00 44.31 416 VAL A C 1
ATOM 3258 O O . VAL A 1 416 ? 25.038 -14.506 30.660 1.00 44.31 416 VAL A O 1
ATOM 3261 N N . SER A 1 417 ? 27.184 -13.863 30.764 1.00 40.41 417 SER A N 1
ATOM 3262 C CA . SER A 1 417 ? 27.017 -13.003 31.947 1.00 40.41 417 SER A CA 1
ATOM 3263 C C . SER A 1 417 ? 26.056 -11.835 31.695 1.00 40.41 417 SER A C 1
ATOM 3265 O O . SER A 1 417 ? 25.212 -11.546 32.544 1.00 40.41 417 SER A O 1
ATOM 3267 N N . VAL A 1 418 ? 26.086 -11.236 30.496 1.00 41.81 418 VAL A N 1
ATOM 3268 C CA . VAL A 1 418 ? 25.134 -10.183 30.076 1.00 41.81 418 VAL A CA 1
ATOM 3269 C C . VAL A 1 418 ? 23.682 -10.690 30.000 1.00 41.81 418 VAL A C 1
ATOM 3271 O O . VAL A 1 418 ? 22.745 -9.914 30.179 1.00 41.81 418 VAL A O 1
ATOM 3274 N N . ARG A 1 419 ? 23.457 -11.996 29.786 1.00 37.72 419 ARG A N 1
ATOM 3275 C CA . ARG A 1 419 ? 22.105 -12.588 29.789 1.00 37.72 419 ARG A CA 1
ATOM 3276 C C . ARG A 1 419 ? 21.573 -12.922 31.185 1.00 37.72 419 ARG A C 1
ATOM 3278 O O . ARG A 1 419 ? 20.358 -13.034 31.339 1.00 37.72 419 ARG A O 1
ATOM 3285 N N . HIS A 1 420 ? 22.432 -13.045 32.198 1.00 33.66 420 HIS A N 1
ATOM 3286 C CA . HIS A 1 420 ? 21.999 -13.327 33.572 1.00 33.66 420 HIS A CA 1
ATOM 3287 C C . HIS A 1 420 ? 21.752 -12.074 34.425 1.00 33.66 420 HIS A C 1
ATOM 3289 O O . HIS A 1 420 ? 20.934 -12.131 35.344 1.00 33.66 420 HIS A O 1
ATOM 3295 N N . THR A 1 421 ? 22.353 -10.927 34.100 1.00 35.41 421 THR A N 1
ATOM 3296 C CA . THR A 1 421 ? 22.159 -9.667 34.848 1.00 35.41 421 THR A CA 1
ATOM 3297 C C . THR A 1 421 ? 20.785 -9.008 34.671 1.00 35.41 421 THR A C 1
ATOM 3299 O O . THR A 1 421 ? 20.447 -8.123 35.449 1.00 35.41 421 THR A O 1
ATOM 3302 N N . PHE A 1 422 ? 19.944 -9.472 33.737 1.00 35.84 422 PHE A N 1
ATOM 3303 C CA . PHE A 1 422 ? 18.548 -9.019 33.583 1.00 35.84 422 PHE A CA 1
ATOM 3304 C C . PHE A 1 422 ? 17.492 -9.928 34.250 1.00 35.84 422 PHE A C 1
ATOM 3306 O O . PHE A 1 422 ? 16.293 -9.714 34.080 1.00 35.84 422 PHE A O 1
ATOM 3313 N N . ARG A 1 423 ? 17.904 -10.934 35.038 1.00 35.78 423 ARG A N 1
ATOM 3314 C CA . ARG A 1 423 ? 17.001 -11.775 35.852 1.00 35.78 423 ARG A CA 1
ATOM 3315 C C . ARG A 1 423 ? 17.497 -11.930 37.295 1.00 35.78 423 ARG A C 1
ATOM 3317 O O . ARG A 1 423 ? 17.832 -13.036 37.713 1.00 35.78 423 ARG A O 1
ATOM 3324 N N . ARG A 1 424 ? 17.503 -10.826 38.053 1.00 35.22 424 ARG A N 1
ATOM 3325 C CA . ARG A 1 424 ? 17.319 -10.767 39.524 1.00 35.22 424 ARG A CA 1
ATOM 3326 C C . ARG A 1 424 ? 17.456 -9.325 40.022 1.00 35.22 424 ARG A C 1
ATOM 3328 O O . ARG A 1 424 ? 18.571 -8.832 40.119 1.00 35.22 424 ARG A O 1
ATOM 3335 N N . HIS A 1 425 ? 16.338 -8.702 40.386 1.00 31.86 425 HIS A N 1
ATOM 3336 C CA . HIS A 1 425 ? 16.270 -7.749 41.499 1.00 31.86 425 HIS A CA 1
ATOM 3337 C C . HIS A 1 425 ? 14.806 -7.553 41.923 1.00 31.86 425 HIS A C 1
ATOM 3339 O O . HIS A 1 425 ? 14.117 -6.684 41.408 1.00 31.86 425 HIS A O 1
ATOM 3345 N N . ASP A 1 426 ? 14.374 -8.385 42.872 1.00 33.66 426 ASP A N 1
ATOM 3346 C CA . ASP A 1 426 ? 13.196 -8.193 43.726 1.00 33.66 426 ASP A CA 1
ATOM 3347 C C . ASP A 1 426 ? 13.626 -8.572 45.156 1.00 33.66 426 ASP A C 1
ATOM 3349 O O . ASP A 1 426 ? 14.080 -9.700 45.359 1.00 33.66 426 ASP A O 1
ATOM 3353 N N . GLY A 1 427 ? 13.515 -7.627 46.106 1.00 32.09 427 GLY A N 1
ATOM 3354 C CA . GLY A 1 427 ? 13.839 -7.760 47.547 1.00 32.09 427 GLY A CA 1
ATOM 3355 C C . GLY A 1 427 ? 15.310 -8.080 47.911 1.00 32.09 427 GLY A C 1
ATOM 3356 O O . GLY A 1 427 ? 16.077 -8.565 47.087 1.00 32.09 427 GLY A O 1
ATOM 3357 N N . ASP A 1 428 ? 15.813 -7.890 49.139 1.00 33.34 428 ASP A N 1
ATOM 3358 C CA . ASP A 1 428 ? 15.425 -7.053 50.301 1.00 33.34 428 ASP A CA 1
ATOM 3359 C C . ASP A 1 428 ? 16.546 -7.183 51.381 1.00 33.34 428 ASP A C 1
ATOM 3361 O O . ASP A 1 428 ? 17.415 -8.039 51.216 1.00 33.34 428 ASP A O 1
ATOM 3365 N N . THR A 1 429 ? 16.697 -6.463 52.508 1.00 34.50 429 THR A N 1
ATOM 3366 C CA . THR A 1 429 ? 16.034 -5.346 53.246 1.00 34.50 429 THR A CA 1
ATOM 3367 C C . THR A 1 429 ? 17.151 -4.537 53.967 1.00 34.50 429 THR A C 1
ATOM 3369 O O . THR A 1 429 ? 18.265 -5.051 54.069 1.00 34.50 429 THR A O 1
ATOM 3372 N N . ALA A 1 430 ? 16.876 -3.344 54.546 1.00 32.47 430 ALA A N 1
ATOM 3373 C CA . ALA A 1 430 ? 17.158 -3.034 55.981 1.00 32.47 430 ALA A CA 1
ATOM 3374 C C . ALA A 1 430 ? 17.043 -1.536 56.400 1.00 32.47 430 ALA A C 1
ATOM 3376 O O . ALA A 1 430 ? 17.925 -0.732 56.126 1.00 32.47 430 ALA A O 1
ATOM 3377 N N . ASN A 1 431 ? 16.000 -1.234 57.190 1.00 31.25 431 ASN A N 1
ATOM 3378 C CA . ASN A 1 431 ? 15.951 -0.393 58.411 1.00 31.25 431 ASN A CA 1
ATOM 3379 C C . ASN A 1 431 ? 16.716 0.951 58.541 1.00 31.25 431 ASN A C 1
ATOM 3381 O O . ASN A 1 431 ? 17.942 0.982 58.553 1.00 31.25 431 ASN A O 1
ATOM 3385 N N . ILE A 1 432 ? 15.993 1.999 58.982 1.00 31.59 432 ILE A N 1
ATOM 3386 C CA . ILE A 1 432 ? 15.961 2.458 60.401 1.00 31.59 432 ILE A CA 1
ATOM 3387 C C . ILE A 1 432 ? 14.829 3.494 60.626 1.00 31.59 432 ILE A C 1
ATOM 3389 O O . ILE A 1 432 ? 14.725 4.446 59.866 1.00 31.59 432 ILE A O 1
ATOM 3393 N N . ALA A 1 433 ? 14.064 3.308 61.720 1.00 30.33 433 ALA A N 1
ATOM 3394 C CA . ALA A 1 433 ? 13.141 4.236 62.417 1.00 30.33 433 ALA A CA 1
ATOM 3395 C C . ALA A 1 433 ? 12.017 4.969 61.623 1.00 30.33 433 ALA A C 1
ATOM 3397 O O . ALA A 1 433 ? 12.230 5.529 60.561 1.00 30.33 433 ALA A O 1
ATOM 3398 N N . GLY A 1 434 ? 10.788 5.103 62.134 1.00 29.23 434 GLY A N 1
ATOM 3399 C CA . GLY A 1 434 ? 10.198 4.554 63.360 1.00 29.23 434 GLY A CA 1
ATOM 3400 C C . GLY A 1 434 ? 8.933 5.319 63.782 1.00 29.23 434 GLY A C 1
ATOM 3401 O O . GLY A 1 434 ? 8.959 6.544 63.801 1.00 29.23 434 GLY A O 1
ATOM 3402 N N . ASN A 1 435 ? 7.845 4.597 64.090 1.00 31.47 435 ASN A N 1
ATOM 3403 C CA . ASN A 1 435 ? 6.841 4.878 65.137 1.00 31.47 435 ASN A CA 1
ATOM 3404 C C . ASN A 1 435 ? 5.581 4.008 64.949 1.00 31.47 435 ASN A C 1
ATOM 3406 O O . ASN A 1 435 ? 4.999 3.925 63.872 1.00 31.47 435 ASN A O 1
ATOM 3410 N N . GLN A 1 436 ? 5.164 3.390 66.049 1.00 32.12 436 GLN A N 1
ATOM 3411 C CA . GLN A 1 436 ? 3.942 2.611 66.281 1.00 32.12 436 GLN A CA 1
ATOM 3412 C C . GLN A 1 436 ? 3.248 3.221 67.526 1.00 32.12 436 GLN A C 1
ATOM 3414 O O . GLN A 1 436 ? 3.885 4.017 68.219 1.00 32.12 436 GLN A O 1
ATOM 3419 N N . PRO A 1 437 ? 2.065 2.748 67.959 1.00 52.44 437 PRO A N 1
ATOM 3420 C CA . PRO A 1 437 ? 0.895 2.301 67.193 1.00 52.44 437 PRO A CA 1
ATOM 3421 C C . PRO A 1 437 ? -0.409 2.911 67.772 1.00 52.44 437 PRO A C 1
ATOM 3423 O O . PRO A 1 437 ? -0.380 3.614 68.780 1.00 52.44 437 PRO A O 1
ATOM 3426 N N . LEU A 1 438 ? -1.575 2.532 67.236 1.00 30.84 438 LEU A N 1
ATOM 3427 C CA . LEU A 1 438 ? -2.750 2.297 68.087 1.00 30.84 438 LEU A CA 1
ATOM 3428 C C . LEU A 1 438 ? -3.702 1.263 67.462 1.00 30.84 438 LEU A C 1
ATOM 3430 O O . LEU A 1 438 ? -3.875 1.212 66.248 1.00 30.84 438 LEU A O 1
ATOM 3434 N N . TYR A 1 439 ? -4.241 0.422 68.345 1.00 33.22 439 TYR A N 1
ATOM 3435 C CA . TYR A 1 439 ? -5.299 -0.578 68.158 1.00 33.22 439 TYR A CA 1
ATOM 3436 C C . TYR A 1 439 ? -6.614 0.085 67.633 1.00 33.22 439 TYR A C 1
ATOM 3438 O O . TYR A 1 439 ? -6.706 1.308 67.620 1.00 33.22 439 TYR A O 1
ATOM 3446 N N . GLU A 1 440 ? -7.673 -0.603 67.176 1.00 34.19 440 GLU A N 1
ATOM 3447 C CA . GLU A 1 440 ? -8.175 -1.920 67.595 1.00 34.19 440 GLU A CA 1
ATOM 3448 C C . GLU A 1 440 ? -9.138 -2.583 66.567 1.00 34.19 440 GLU A C 1
ATOM 3450 O O . GLU A 1 440 ? -9.698 -1.951 65.679 1.00 34.19 440 GLU A O 1
ATOM 3455 N N . THR A 1 441 ? -9.286 -3.891 66.750 1.00 34.44 441 THR A N 1
ATOM 3456 C CA . THR A 1 441 ? -10.078 -4.978 66.128 1.00 34.44 441 THR A CA 1
ATOM 3457 C C . THR A 1 441 ? -11.558 -4.847 65.667 1.00 34.44 441 THR A C 1
ATOM 3459 O O . THR A 1 441 ? -12.335 -4.092 66.238 1.00 34.44 441 THR A O 1
ATOM 3462 N N . LEU A 1 442 ? -11.943 -5.853 64.841 1.00 31.73 442 LEU A N 1
ATOM 3463 C CA . LEU A 1 442 ? -13.134 -6.759 64.911 1.00 31.73 442 LEU A CA 1
ATOM 3464 C C . LEU A 1 442 ? -14.430 -6.504 64.091 1.00 31.73 442 LEU A C 1
ATOM 3466 O O . LEU A 1 442 ? -15.150 -5.532 64.281 1.00 31.73 442 LEU A O 1
ATOM 3470 N N . ASP A 1 443 ? -14.737 -7.511 63.256 1.00 34.22 443 ASP A N 1
ATOM 3471 C CA . ASP A 1 443 ? -16.022 -8.165 62.929 1.00 34.22 443 ASP A CA 1
ATOM 3472 C C . ASP A 1 443 ? -17.369 -7.479 63.249 1.00 34.22 443 ASP A C 1
ATOM 3474 O O . ASP A 1 443 ? -17.707 -7.256 64.412 1.00 34.22 443 ASP A O 1
ATOM 3478 N N . ASN A 1 444 ? -18.273 -7.428 62.252 1.00 33.50 444 ASN A N 1
ATOM 3479 C CA . ASN A 1 444 ? -19.303 -8.478 62.078 1.00 33.50 444 ASN A CA 1
ATOM 3480 C C . ASN A 1 444 ? -20.232 -8.281 60.850 1.00 33.50 444 ASN A C 1
ATOM 3482 O O . ASN A 1 444 ? -20.410 -7.176 60.352 1.00 33.50 444 ASN A O 1
ATOM 3486 N N . MET A 1 445 ? -20.798 -9.412 60.400 1.00 32.78 445 MET A N 1
ATOM 3487 C CA . MET A 1 445 ? -22.172 -9.703 59.908 1.00 32.78 445 MET A CA 1
ATOM 3488 C C . MET A 1 445 ? -23.154 -8.510 59.660 1.00 32.78 445 MET A C 1
ATOM 3490 O O . MET A 1 445 ? -23.180 -7.556 60.422 1.00 32.78 445 MET A O 1
ATOM 3494 N N . THR A 1 446 ? -24.123 -8.519 58.722 1.00 38.88 446 THR A N 1
ATOM 3495 C CA . THR A 1 446 ? -25.029 -9.623 58.311 1.00 38.88 446 THR A CA 1
ATOM 3496 C C . THR A 1 446 ? -25.883 -9.264 57.061 1.00 38.88 446 THR A C 1
ATOM 3498 O O . THR A 1 446 ? -26.200 -8.099 56.877 1.00 38.88 446 THR A O 1
ATOM 3501 N N . LYS A 1 447 ? -26.301 -10.290 56.292 1.00 40.47 447 LYS A N 1
ATOM 3502 C CA . LYS A 1 447 ? -27.617 -10.553 55.626 1.00 40.47 447 LYS A CA 1
ATOM 3503 C C . LYS A 1 447 ? -28.551 -9.448 55.055 1.00 40.47 447 LYS A C 1
ATOM 3505 O O . LYS A 1 447 ? -28.923 -8.517 55.748 1.00 40.47 447 LYS A O 1
ATOM 3510 N N . GLU A 1 448 ? -29.108 -9.811 53.886 1.00 43.16 448 GLU A N 1
ATOM 3511 C CA . GLU A 1 448 ? -30.528 -9.726 53.441 1.00 43.16 448 GLU A CA 1
ATOM 3512 C C . GLU A 1 448 ? -31.238 -8.360 53.338 1.00 43.16 448 GLU A C 1
ATOM 3514 O O . GLU A 1 448 ? -31.730 -7.836 54.332 1.00 43.16 448 GLU A O 1
ATOM 3519 N N . GLU A 1 449 ? -31.459 -7.921 52.090 1.00 47.31 449 GLU A N 1
ATOM 3520 C CA . GLU A 1 449 ? -32.799 -7.793 51.469 1.00 47.31 449 GLU A CA 1
ATOM 3521 C C . GLU A 1 449 ? -32.738 -8.250 49.996 1.00 47.31 449 GLU A C 1
ATOM 3523 O O . GLU A 1 449 ? -31.643 -8.120 49.395 1.00 47.31 449 GLU A O 1
#

pLDDT: mean 74.56, std 24.06, range [29.05, 98.75]

Foldseek 3Di:
DDDDDDDDDDDDDDPDDDDDPPPPPDQALAQLVVDPPFQVLCVPPLLQQQAQAPPLPEFDPDLVSLVVQVVQQVVLVFDPQAFFSDFDFLQRDQLQQLCSLLRRPDSSNLVSCLSHVLSVQCVLLLVCQLQQVWLVSLLVQPDPDPVVLCVVLVPFDPLVSVVVVVQNVLSVPQDDGDGHHQDGLRVLLVCCVPQPLLLVVLLSLLVTPWGRDQRQHKPCSRPVPPPDRIGRDNSSRLLSSLSSCQQFPFSGDDPPDGTTNPDPPGHGNPPPDPSSSWPQQPRNSGTTSSSSSSSSVSSSNSSNCSSVVPDSRPSDGDDRGDHHNHGSDPPVPPPPPPDPDPDDPVNVVVVVCVVCVDPDDPPPDDDDDPPDPPDPPPDDDDDDDDDDDDDDDDDDDDDDDDDPPPDPVVVVVVVVVVVPVVPDDDDDDDDDDDDDDDDDDDDDDDDDD

Organism: NCBI:txid1567552

Mean predicted aligned error: 15.93 Å

Radius of gyration: 33.69 Å; Cα contacts (8 Å, |Δi|>4): 521; chains: 1; bounding box: 105×113×105 Å

Solvent-accessible surface area (backbone atoms only — not comparable to full-atom values): 28307 Å² total; per-residue (Å²): 133,87,81,79,81,79,85,79,83,83,79,77,82,76,79,82,77,79,78,74,81,75,80,78,72,81,84,72,51,68,30,51,85,78,51,81,91,68,35,68,65,68,72,34,67,67,17,46,44,46,44,72,41,99,58,60,40,66,50,68,92,47,69,70,53,44,55,52,51,52,54,49,34,64,72,60,68,57,54,94,50,45,28,55,80,69,82,60,59,54,66,60,74,47,48,27,23,53,12,40,72,65,21,30,81,28,48,46,12,40,52,42,40,31,48,19,55,51,22,64,56,36,35,59,53,44,53,33,54,72,55,22,47,29,45,69,59,52,50,73,70,48,74,86,47,71,65,56,41,49,62,55,45,76,70,42,50,69,74,45,37,52,52,51,53,50,36,52,53,55,52,68,65,53,86,68,90,56,72,51,74,91,68,43,48,66,56,49,54,44,46,47,74,70,35,68,48,50,32,52,52,49,31,48,49,68,72,52,57,51,52,67,71,82,57,73,34,39,40,48,80,45,75,62,51,93,84,62,91,64,48,68,27,60,60,59,22,50,49,51,48,21,48,41,46,47,66,55,34,45,24,58,85,59,98,85,67,76,67,40,62,86,51,81,91,57,58,63,42,45,67,64,64,81,66,62,54,32,78,61,48,71,42,73,65,70,28,12,51,31,53,54,48,44,34,40,49,44,52,30,37,32,44,43,53,54,75,66,52,87,58,84,81,40,78,65,70,81,74,88,31,75,68,52,81,37,34,50,57,76,73,86,59,56,74,86,60,94,63,90,78,84,66,53,71,68,61,50,50,54,50,52,48,65,79,52,59,77,72,77,79,79,82,72,89,69,85,82,78,91,79,75,96,80,82,81,90,85,86,91,80,91,87,84,85,92,88,87,84,89,82,89,86,88,85,84,89,80,87,89,77,87,87,76,82,76,57,67,65,59,60,49,51,53,63,52,49,66,65,51,72,81,71,78,90,78,88,88,88,85,90,81,88,87,91,84,86,80,87,84,86,85,89,80,89,81,86,89,134

Sequence (449 aa):
MPRQPKPKPDKAPKPARASKGTETAAISFDPILRQDNLPEWRLDPEATDYSVANTAITTPNEPAAITRDAAKWRALGHVTGVQVLHEWETTPKMISELAGYNGFRTHAALVNFTDTIVCDIIPAGLMLGYHKFDIERAKSMLPQTNTDLSNVMSQLPEEMSALYNELRTCVSALSEKQTNTMIKPADLVKSYCTDNQLKSMIDKIVAFLPFPMFLPITHNMVTKRKYEEDFIDVTATILAHAIQILLFAPTEWNRDIVYKRDSDQYTRRYPTPPGHGGDCRTVAGIFSLEDLHRPVLLVCLTDYRRSVGSNLTSKRGPQARGKFLGYFDVLTQKPTLNGETDLSAMQLATTRLLDNPLSAANTVDQPIHTEDLAAKEAAEALKTPQRTARKDSNNRAGIAFDDRSLDLQSLYIECVSVRHTFRRHDGDTANIAGNQPLYETLDNMTKEE

Secondary structure (DSSP, 8-state):
-PPPPPPPPP-PPPPP--------PPPP---GGGSSS--GGGSSHHHHB-S--S---BPPSSHHHHHHHHHHHHHTTPPTT--BS-PPPSS---HHHHHHHHT-SSHHHHHHHIIIIIHHH-HHHHHHHHTTT-HHHHHHTS--SHHHHHHHHTTS-HHHHHHHHHHHHHHHH--S----PPPPHHHHHHHHHH-HHHHHHHHHHHHH--S------BHHHHH--TTSPP-B-HHHHHHHHHHHHHHH-BSB--TT----TT--SS-B--SPPTTSS--S--BTTTB-HHHHHHHHHHHHHHHHHHHH-TTTT-SSPPPP-S----B--TTTT----S-TT---HHHHHHHHHHHS----------------TTSSSSS----------------------------HHHHHHHHHHHHHTTS--------------------------